Protein AF-0000000066961171 (afdb_homodimer)

Solvent-accessible surface area (backbone atoms only — not comparable to full-atom values): 32993 Å² total; per-residue (Å²): 131,82,78,70,71,75,74,67,73,72,67,74,71,68,74,51,78,75,75,54,70,67,55,52,50,21,22,50,46,14,43,50,51,51,47,51,53,48,49,53,51,48,49,50,50,48,54,67,71,40,73,59,66,69,63,60,68,30,20,52,24,29,38,33,29,33,39,70,48,47,55,26,26,31,33,50,52,45,45,35,74,70,63,29,21,37,38,42,32,29,63,50,64,70,51,51,50,50,49,46,48,52,45,35,72,76,33,73,85,38,52,72,43,79,41,68,35,54,42,58,30,33,95,39,80,82,21,46,61,39,51,49,51,47,39,59,65,47,71,82,44,53,47,10,35,38,36,42,48,46,71,48,67,55,79,43,77,42,54,69,60,71,49,60,65,68,40,45,49,36,18,46,15,24,40,43,40,26,48,52,51,54,50,34,56,49,41,50,59,23,60,71,70,60,58,11,26,34,39,38,36,59,44,29,37,48,30,70,54,38,82,44,38,32,31,32,25,70,53,29,11,37,24,20,18,44,38,33,35,20,33,4,42,23,64,55,31,43,88,54,51,30,35,27,25,16,41,25,44,64,54,47,63,30,69,66,49,51,49,50,27,61,67,23,68,51,83,65,70,94,63,49,39,50,28,59,60,33,18,54,33,43,61,44,39,52,80,51,85,62,28,70,42,45,50,52,48,68,64,38,44,48,52,48,52,50,43,71,69,46,55,61,70,57,49,43,52,54,44,42,51,50,51,42,51,38,75,80,101,133,79,78,70,70,75,72,69,74,72,68,73,71,70,74,49,77,73,77,54,68,67,54,52,52,20,22,51,46,13,43,51,51,50,48,52,52,50,49,52,49,49,50,50,50,48,54,69,70,40,73,59,64,69,61,62,67,29,19,53,25,28,38,33,29,34,40,72,47,46,54,25,26,32,34,52,51,44,44,35,72,73,63,29,21,37,38,41,31,30,64,50,66,69,49,50,49,50,49,47,49,52,46,35,72,76,34,73,87,37,52,72,42,78,40,68,36,55,41,59,30,34,94,39,81,84,22,47,62,40,50,49,51,47,38,60,63,48,71,82,43,54,47,10,35,38,36,40,46,47,70,49,68,52,80,42,78,42,54,69,60,71,50,59,63,67,41,44,50,36,18,46,16,23,40,44,40,27,47,52,50,54,50,35,56,49,40,49,60,23,59,72,71,60,60,11,27,33,39,38,35,58,44,28,38,48,31,69,54,37,81,46,39,32,31,32,25,71,53,28,11,36,23,21,19,44,38,35,37,19,33,5,44,24,64,56,32,44,88,54,51,28,34,26,26,16,39,26,45,66,53,45,61,29,70,66,49,52,50,50,26,61,68,24,67,51,84,65,70,93,62,49,39,51,29,59,62,33,19,53,34,43,61,44,38,52,81,51,84,59,29,69,42,45,51,51,49,68,64,37,45,49,51,48,52,51,44,70,68,47,56,62,69,57,50,46,53,53,43,43,50,49,52,41,52,37,76,81,101

Radius of gyration: 28.58 Å; Cα contacts (8 Å, |Δi|>4): 1225; chains: 2; bounding box: 62×85×111 Å

Structure (mmCIF, N/CA/C/O backbone):
data_AF-0000000066961171-model_v1
#
loop_
_entity.id
_entity.type
_entity.pdbx_description
1 polymer 'Os06g0299100 protein'
#
loop_
_atom_site.group_PDB
_atom_site.id
_atom_site.type_symbol
_atom_site.label_atom_id
_atom_site.label_alt_id
_atom_site.label_comp_id
_atom_site.label_asym_id
_atom_site.label_entity_id
_atom_site.label_seq_id
_atom_site.pdbx_PDB_ins_code
_atom_site.Cartn_x
_atom_site.Cartn_y
_atom_site.Cartn_z
_atom_site.occupancy
_atom_site.B_iso_or_equiv
_atom_site.auth_seq_id
_atom_site.auth_comp_id
_atom_site.auth_asym_id
_atom_site.auth_atom_id
_atom_site.pdbx_PDB_model_num
ATOM 1 N N . MET A 1 1 ? -21.953 47.094 -73.312 1 26.42 1 MET A N 1
ATOM 2 C CA . MET A 1 1 ? -21.906 45.625 -73.312 1 26.42 1 MET A CA 1
ATOM 3 C C . MET A 1 1 ? -20.781 45.125 -72.375 1 26.42 1 MET A C 1
ATOM 5 O O . MET A 1 1 ? -20.578 43.938 -72.25 1 26.42 1 MET A O 1
ATOM 9 N N . MET A 1 2 ? -19.891 46.062 -71.875 1 30.05 2 MET A N 1
ATOM 10 C CA . MET A 1 2 ? -18.672 45.625 -71.188 1 30.05 2 MET A CA 1
ATOM 11 C C . MET A 1 2 ? -18.969 45.281 -69.75 1 30.05 2 MET A C 1
ATOM 13 O O . MET A 1 2 ? -18.031 45.062 -68.938 1 30.05 2 MET A O 1
ATOM 17 N N . ALA A 1 3 ? -20.172 45.562 -69.188 1 38.12 3 ALA A N 1
ATOM 18 C CA . ALA A 1 3 ? -20.422 45.438 -67.75 1 38.12 3 ALA A CA 1
ATOM 19 C C . ALA A 1 3 ? -20.375 43.969 -67.312 1 38.12 3 ALA A C 1
ATOM 21 O O . ALA A 1 3 ? -20.359 43.688 -66.125 1 38.12 3 ALA A O 1
ATOM 22 N N . SER A 1 4 ? -20.609 43.062 -68.25 1 35.16 4 SER A N 1
ATOM 23 C CA . SER A 1 4 ? -21.062 41.75 -67.75 1 35.16 4 SER A CA 1
ATOM 24 C C . SER A 1 4 ? -19.891 40.969 -67.188 1 35.16 4 SER A C 1
ATOM 26 O O . SER A 1 4 ? -20.094 39.875 -66.625 1 35.16 4 SER A O 1
ATOM 28 N N . HIS A 1 5 ? -18.594 41.312 -67.5 1 36.22 5 HIS A N 1
ATOM 29 C CA . HIS A 1 5 ? -17.656 40.188 -67.312 1 36.22 5 HIS A CA 1
ATOM 30 C C . HIS A 1 5 ? -17.156 40.156 -65.875 1 36.22 5 HIS A C 1
ATOM 32 O O . HIS A 1 5 ? -16.281 39.344 -65.562 1 36.22 5 HIS A O 1
ATOM 38 N N . PHE A 1 6 ? -17.562 41.062 -64.938 1 38.72 6 PHE A N 1
ATOM 39 C CA . PHE A 1 6 ? -16.859 41.062 -63.688 1 38.72 6 PHE A CA 1
ATOM 40 C C . PHE A 1 6 ? -17.328 39.906 -62.812 1 38.72 6 PHE A C 1
ATOM 42 O O . PHE A 1 6 ? -16.828 39.719 -61.688 1 38.72 6 PHE A O 1
ATOM 49 N N . TYR A 1 7 ? -18.516 39.312 -63.125 1 36.91 7 TYR A N 1
ATOM 50 C CA . TYR A 1 7 ? -19.047 38.469 -62.062 1 36.91 7 TYR A CA 1
ATOM 51 C C . TYR A 1 7 ? -18.297 37.156 -62 1 36.91 7 TYR A C 1
ATOM 53 O O . TYR A 1 7 ? -18.641 36.281 -61.188 1 36.91 7 TYR A O 1
ATOM 61 N N . GLY A 1 8 ? -17.5 36.781 -63 1 34.31 8 GLY A N 1
ATOM 62 C CA . GLY A 1 8 ? -17.172 35.375 -63.094 1 34.31 8 GLY A CA 1
ATOM 63 C C . GLY A 1 8 ? -16.188 34.938 -62.031 1 34.31 8 GLY A C 1
ATOM 64 O O . GLY A 1 8 ? -16 33.75 -61.781 1 34.31 8 GLY A O 1
ATOM 65 N N . MET A 1 9 ? -15.227 35.812 -61.625 1 34.25 9 MET A N 1
ATOM 66 C CA . MET A 1 9 ? -14.023 35.156 -61.125 1 34.25 9 MET A CA 1
ATOM 67 C C . MET A 1 9 ? -14.195 34.75 -59.656 1 34.25 9 MET A C 1
ATOM 69 O O . MET A 1 9 ? -13.211 34.531 -58.938 1 34.25 9 MET A O 1
ATOM 73 N N . PHE A 1 10 ? -15.289 35.062 -59 1 33.53 10 PHE A N 1
ATOM 74 C CA . PHE A 1 10 ? -15.211 34.562 -57.625 1 33.53 10 PHE A CA 1
ATOM 75 C C . PHE A 1 10 ? -15.234 33.031 -57.594 1 33.53 10 PHE A C 1
ATOM 77 O O . PHE A 1 10 ? -16.266 32.438 -57.844 1 33.53 10 PHE A O 1
ATOM 84 N N . ARG A 1 11 ? -14.195 32.406 -58.031 1 36.25 11 ARG A N 1
ATOM 85 C CA . ARG A 1 11 ? -14.078 30.969 -57.719 1 36.25 11 ARG A CA 1
ATOM 86 C C . ARG A 1 11 ? -14.461 30.703 -56.25 1 36.25 11 ARG A C 1
ATOM 88 O O . ARG A 1 11 ? -13.891 31.297 -55.344 1 36.25 11 ARG A O 1
ATOM 95 N N . GLN A 1 12 ? -15.656 30.391 -56 1 33.69 12 GLN A N 1
ATOM 96 C CA . GLN A 1 12 ? -16.016 29.766 -54.719 1 33.69 12 GLN A CA 1
ATOM 97 C C . GLN A 1 12 ? -14.938 28.781 -54.281 1 33.69 12 GLN A C 1
ATOM 99 O O . GLN A 1 12 ? -14.688 27.781 -54.938 1 33.69 12 GLN A O 1
ATOM 104 N N . ASP A 1 13 ? -13.789 29.219 -53.781 1 39.94 13 ASP A N 1
ATOM 105 C CA . ASP A 1 13 ? -12.859 28.328 -53.094 1 39.94 13 ASP A CA 1
ATOM 106 C C . ASP A 1 13 ? -13.602 27.203 -52.406 1 39.94 13 ASP A C 1
ATOM 108 O O . ASP A 1 13 ? -14.531 27.438 -51.625 1 39.94 13 ASP A O 1
ATOM 112 N N . ASP A 1 14 ? -13.859 26.125 -53.031 1 42.12 14 ASP A N 1
ATOM 113 C CA . ASP A 1 14 ? -14.383 24.938 -52.344 1 42.12 14 ASP A CA 1
ATOM 114 C C . ASP A 1 14 ? -13.844 24.844 -50.906 1 42.12 14 ASP A C 1
ATOM 116 O O . ASP A 1 14 ? -12.664 25.094 -50.688 1 42.12 14 ASP A O 1
ATOM 120 N N . PRO A 1 15 ? -14.648 24.969 -49.906 1 47.25 15 PRO A N 1
ATOM 121 C CA . PRO A 1 15 ? -14.141 24.812 -48.531 1 47.25 15 PRO A CA 1
ATOM 122 C C . PRO A 1 15 ? -13.164 23.641 -48.406 1 47.25 15 PRO A C 1
ATOM 124 O O . PRO A 1 15 ? -13.281 22.656 -49.125 1 47.25 15 PRO A O 1
ATOM 127 N N . ALA A 1 16 ? -11.922 23.922 -48.094 1 51.59 16 ALA A N 1
ATOM 128 C CA . ALA A 1 16 ? -10.953 22.859 -47.844 1 51.59 16 ALA A CA 1
ATOM 129 C C . ALA A 1 16 ? -11.648 21.609 -47.281 1 51.59 16 ALA A C 1
ATOM 131 O O . ALA A 1 16 ? -12.57 21.719 -46.469 1 51.59 16 ALA A O 1
ATOM 132 N N . PRO A 1 17 ? -11.523 20.438 -47.75 1 53.47 17 PRO A N 1
ATOM 133 C CA . PRO A 1 17 ? -12.188 19.25 -47.188 1 53.47 17 PRO A CA 1
ATOM 134 C C . PRO A 1 17 ? -11.945 19.062 -45.719 1 53.47 17 PRO A C 1
ATOM 136 O O . PRO A 1 17 ? -10.867 19.422 -45.219 1 53.47 17 PRO A O 1
ATOM 139 N N . ALA A 1 18 ? -12.992 18.969 -44.906 1 55.16 18 ALA A N 1
ATOM 140 C CA . ALA A 1 18 ? -12.945 18.672 -43.5 1 55.16 18 ALA A CA 1
ATOM 141 C C . ALA A 1 18 ? -12.055 17.484 -43.188 1 55.16 18 ALA A C 1
ATOM 143 O O . ALA A 1 18 ? -12.078 16.484 -43.906 1 55.16 18 ALA A O 1
ATOM 144 N N . PRO A 1 19 ? -10.93 17.844 -42.406 1 63.28 19 PRO A N 1
ATOM 145 C CA . PRO A 1 19 ? -10.117 16.672 -42.062 1 63.28 19 PRO A CA 1
ATOM 146 C C . PRO A 1 19 ? -10.961 15.438 -41.75 1 63.28 19 PRO A C 1
ATOM 148 O O . PRO A 1 19 ? -12.117 15.555 -41.344 1 63.28 19 PRO A O 1
ATOM 151 N N . ALA A 1 20 ? -10.57 14.203 -42.094 1 72.06 20 ALA A N 1
ATOM 152 C CA . ALA A 1 20 ? -11.242 12.922 -41.875 1 72.06 20 ALA A CA 1
ATOM 153 C C . ALA A 1 20 ? -11.664 12.758 -40.438 1 72.06 20 ALA A C 1
ATOM 155 O O . ALA A 1 20 ? -11.016 13.273 -39.531 1 72.06 20 ALA A O 1
ATOM 156 N N . TRP A 1 21 ? -12.875 12.266 -40.25 1 73.88 21 TRP A N 1
ATOM 157 C CA . TRP A 1 21 ? -13.508 12.102 -38.938 1 73.88 21 TRP A CA 1
ATOM 158 C C . TRP A 1 21 ? -12.547 11.469 -37.938 1 73.88 21 TRP A C 1
ATOM 160 O O . TRP A 1 21 ? -12.531 11.836 -36.781 1 73.88 21 TRP A O 1
ATOM 170 N N . TRP A 1 22 ? -11.75 10.578 -38.469 1 73.88 22 TRP A N 1
ATOM 171 C CA . TRP A 1 22 ? -10.828 9.906 -37.562 1 73.88 22 TRP A CA 1
ATOM 172 C C . TRP A 1 22 ? -9.773 10.883 -37.031 1 73.88 22 TRP A C 1
ATOM 174 O O . TRP A 1 22 ? -9.375 10.82 -35.875 1 73.88 22 TRP A O 1
ATOM 184 N N . PHE A 1 23 ? -9.328 11.734 -37.812 1 72.44 23 PHE A N 1
ATOM 185 C CA . PHE A 1 23 ? -8.328 12.719 -37.406 1 72.44 23 PHE A CA 1
ATOM 186 C C . PHE A 1 23 ? -8.922 13.703 -36.406 1 72.44 23 PHE A C 1
ATOM 188 O O . PHE A 1 23 ? -8.258 14.07 -35.438 1 72.44 23 PHE A O 1
ATOM 195 N N . GLN A 1 24 ? -10.133 14.07 -36.594 1 74.38 24 GLN A N 1
ATOM 196 C CA . GLN A 1 24 ? -10.82 14.953 -35.656 1 74.38 24 GLN A CA 1
ATOM 197 C C . GLN A 1 24 ? -10.984 14.289 -34.281 1 74.38 24 GLN A C 1
ATOM 199 O O . GLN A 1 24 ? -10.812 14.938 -33.25 1 74.38 24 GLN A O 1
ATOM 204 N N . SER A 1 25 ? -11.273 13.008 -34.344 1 77.25 25 SER A N 1
ATOM 205 C CA . SER A 1 25 ? -11.438 12.281 -33.094 1 77.25 25 SER A CA 1
ATOM 206 C C . SER A 1 25 ? -10.133 12.234 -32.312 1 77.25 25 SER A C 1
ATOM 208 O O . SER A 1 25 ? -10.141 12.352 -31.078 1 77.25 25 SER A O 1
ATOM 210 N N . LEU A 1 26 ? -9.047 12.086 -32.969 1 77.5 26 LEU A N 1
ATOM 211 C CA . LEU A 1 26 ? -7.746 12.086 -32.312 1 77.5 26 LEU A CA 1
ATOM 212 C C . LEU A 1 26 ? -7.449 13.453 -31.703 1 77.5 26 LEU A C 1
ATOM 214 O O . LEU A 1 26 ? -6.902 13.539 -30.609 1 77.5 26 LEU A O 1
ATOM 218 N N . ALA A 1 27 ? -7.793 14.414 -32.438 1 76.88 27 ALA A N 1
ATOM 219 C CA . ALA A 1 27 ? -7.582 15.773 -31.938 1 76.88 27 ALA A CA 1
ATOM 220 C C . ALA A 1 27 ? -8.43 16.031 -30.688 1 76.88 27 ALA A C 1
ATOM 222 O O . ALA A 1 27 ? -7.98 16.703 -29.766 1 76.88 27 ALA A O 1
ATOM 223 N N . PHE A 1 28 ? -9.602 15.477 -30.688 1 78.25 28 PHE A N 1
ATOM 224 C CA . PHE A 1 28 ? -10.461 15.633 -29.531 1 78.25 28 PHE A CA 1
ATOM 225 C C . PHE A 1 28 ? -9.867 14.922 -28.312 1 78.25 28 PHE A C 1
ATOM 227 O 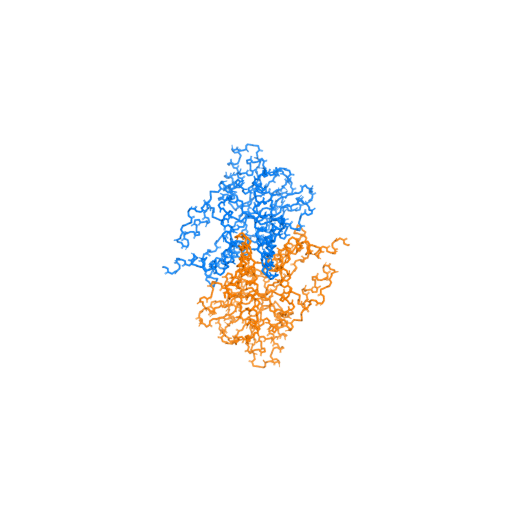O . PHE A 1 28 ? -9.922 15.438 -27.203 1 78.25 28 PHE A O 1
ATOM 234 N N . LEU A 1 29 ? -9.289 13.758 -28.547 1 77.5 29 LEU A N 1
ATOM 235 C CA . LEU A 1 29 ? -8.625 13.039 -27.469 1 77.5 29 LEU A CA 1
ATOM 236 C C . LEU A 1 29 ? -7.414 13.805 -26.969 1 77.5 29 LEU A C 1
ATOM 238 O O . LEU A 1 29 ? -7.188 13.891 -25.75 1 77.5 29 LEU A O 1
ATOM 242 N N . GLY A 1 30 ? -6.719 14.25 -27.875 1 75.31 30 GLY A N 1
ATOM 243 C CA . GLY A 1 30 ? -5.59 15.086 -27.484 1 75.31 30 GLY A CA 1
ATOM 244 C C . GLY A 1 30 ? -6 16.328 -26.734 1 75.31 30 GLY A C 1
ATOM 245 O O . GLY A 1 30 ? -5.367 16.703 -25.75 1 75.31 30 GLY A O 1
ATOM 246 N N . ALA A 1 31 ? -7.031 16.891 -27.188 1 77.56 31 ALA A N 1
ATOM 247 C CA . ALA A 1 31 ? -7.547 18.094 -26.516 1 77.56 31 ALA A CA 1
ATOM 248 C C . ALA A 1 31 ? -8.031 17.766 -25.109 1 77.56 31 ALA A C 1
ATOM 250 O O . ALA A 1 31 ? -7.824 18.547 -24.172 1 77.56 31 ALA A O 1
ATOM 251 N N . ALA A 1 32 ? -8.609 16.656 -25 1 76.38 32 ALA A N 1
ATOM 252 C CA . ALA A 1 32 ? -9.078 16.234 -23.672 1 76.38 32 ALA A CA 1
ATOM 253 C C . ALA A 1 32 ? -7.906 16.016 -22.719 1 76.38 32 ALA A C 1
ATOM 255 O O . ALA A 1 32 ? -7.98 16.375 -21.547 1 76.38 32 ALA A O 1
ATOM 256 N N . TYR A 1 33 ? -6.887 15.453 -23.203 1 73.62 33 TYR A N 1
ATOM 257 C CA . TYR A 1 33 ? -5.688 15.25 -22.406 1 73.62 33 TYR A CA 1
ATOM 258 C C . TYR A 1 33 ? -5.086 16.578 -21.969 1 73.62 33 TYR A C 1
ATOM 260 O O . TYR A 1 33 ? -4.777 16.781 -20.797 1 73.62 33 TYR A O 1
ATOM 268 N N . VAL A 1 34 ? -4.934 17.422 -22.922 1 73.88 34 VAL A N 1
ATOM 269 C CA . VAL A 1 34 ? -4.371 18.75 -22.641 1 73.88 34 VAL A CA 1
ATOM 270 C C . VAL A 1 34 ? -5.281 19.5 -21.672 1 73.88 34 VAL A C 1
ATOM 272 O O . VAL A 1 34 ? -4.801 20.188 -20.766 1 73.88 34 VAL A O 1
ATOM 275 N N . ALA A 1 35 ? -6.531 19.344 -21.891 1 76.81 35 ALA A N 1
ATOM 276 C CA . ALA A 1 35 ? -7.48 19.969 -20.984 1 76.81 35 ALA A CA 1
ATOM 277 C C . ALA A 1 35 ? -7.312 19.438 -19.562 1 76.81 35 ALA A C 1
ATOM 279 O O . ALA A 1 35 ? -7.344 20.219 -18.594 1 76.81 35 ALA A O 1
ATOM 280 N N . GLY A 1 36 ? -7.047 18.156 -19.406 1 74.5 36 GLY A N 1
ATOM 281 C CA . GLY A 1 36 ? -6.812 17.578 -18.094 1 74.5 36 GLY A CA 1
ATOM 282 C C . GLY A 1 36 ? -5.57 18.125 -17.422 1 74.5 36 GLY A C 1
ATOM 283 O O . GLY A 1 36 ? -5.602 18.484 -16.234 1 74.5 36 GLY A O 1
ATOM 284 N N . VAL A 1 37 ? -4.598 18.203 -18.156 1 72.88 37 VAL A N 1
ATOM 285 C CA . VAL A 1 37 ? -3.338 18.719 -17.625 1 72.88 37 VAL A CA 1
ATOM 286 C C . VAL A 1 37 ? -3.498 20.188 -17.266 1 72.88 37 VAL A C 1
ATOM 288 O O . VAL A 1 37 ? -3.014 20.625 -16.219 1 72.88 37 VAL A O 1
ATOM 291 N N . THR A 1 38 ? -4.117 20.859 -18.156 1 75.25 38 THR A N 1
ATOM 292 C CA . THR A 1 38 ? -4.32 22.297 -17.922 1 75.25 38 THR A CA 1
ATOM 293 C C . THR A 1 38 ? -5.191 22.516 -16.688 1 75.25 38 THR A C 1
ATOM 295 O O . THR A 1 38 ? -4.91 23.406 -15.867 1 75.25 38 THR A O 1
ATOM 298 N N . LEU A 1 39 ? -6.18 21.734 -16.531 1 77.06 39 LEU A N 1
ATOM 299 C CA . LEU A 1 39 ? -7.059 21.859 -15.367 1 77.06 39 LEU A CA 1
ATOM 300 C C . LEU A 1 39 ? -6.297 21.578 -14.078 1 77.06 39 LEU A C 1
ATOM 302 O O . LEU A 1 39 ? -6.516 22.234 -13.062 1 77.06 39 LEU A O 1
ATOM 306 N N . ARG A 1 40 ? -5.434 20.625 -14.094 1 73.5 40 ARG A N 1
ATOM 307 C CA . ARG A 1 40 ? -4.605 20.328 -12.93 1 73.5 40 ARG A CA 1
ATOM 308 C C . ARG A 1 40 ? -3.68 21.5 -12.602 1 73.5 40 ARG A C 1
ATOM 310 O O . ARG A 1 40 ? -3.479 21.844 -11.43 1 73.5 40 ARG A O 1
ATOM 317 N N . LEU A 1 41 ? -3.168 22.078 -13.625 1 76.31 41 LEU A N 1
ATOM 318 C CA . LEU A 1 41 ? -2.299 23.234 -13.43 1 76.31 41 LEU A CA 1
ATOM 319 C C . LEU A 1 41 ? -3.088 24.422 -12.898 1 76.31 41 LEU A C 1
ATOM 321 O O . LEU A 1 41 ? -2.613 25.141 -12.016 1 76.31 41 LEU A O 1
ATOM 325 N N . LEU A 1 42 ? -4.234 24.578 -13.43 1 80.31 42 LEU A N 1
ATOM 326 C CA . LEU A 1 42 ? -5.082 25.672 -12.969 1 80.31 42 LEU A CA 1
ATOM 327 C C . LEU A 1 42 ? -5.508 25.453 -11.516 1 80.31 42 LEU A C 1
ATOM 329 O O . LEU A 1 42 ? -5.555 26.391 -10.734 1 80.31 42 LEU A O 1
ATOM 333 N N . ALA A 1 43 ? -5.801 24.266 -11.203 1 77.5 43 ALA A N 1
ATOM 334 C CA . ALA A 1 43 ? -6.148 23.938 -9.82 1 77.5 43 ALA A CA 1
ATOM 335 C C . ALA A 1 43 ? -4.98 24.25 -8.883 1 77.5 43 ALA A C 1
ATOM 337 O O . ALA A 1 43 ? -5.18 24.781 -7.793 1 77.5 43 ALA A O 1
ATOM 338 N N . TYR A 1 44 ? -3.873 23.875 -9.328 1 78.38 44 TYR A N 1
ATOM 339 C CA . TYR A 1 44 ? -2.68 24.172 -8.539 1 78.38 44 TYR A CA 1
ATOM 340 C C . TYR A 1 44 ? -2.514 25.672 -8.336 1 78.38 44 TYR A C 1
ATOM 342 O O . TYR A 1 44 ? -2.242 26.125 -7.219 1 78.38 44 TYR A O 1
ATOM 350 N N . VAL A 1 45 ? -2.662 26.375 -9.422 1 82.31 45 VAL A N 1
ATOM 351 C CA . VAL A 1 45 ? -2.525 27.812 -9.352 1 82.31 45 VAL A CA 1
ATOM 352 C C . VAL A 1 45 ? -3.605 28.391 -8.438 1 82.31 45 VAL A C 1
ATOM 354 O O . VAL A 1 45 ? -3.342 29.312 -7.66 1 82.31 45 VAL A O 1
ATOM 357 N N . ALA A 1 46 ? -4.742 27.859 -8.531 1 82.69 46 ALA A N 1
ATOM 358 C CA . ALA A 1 46 ? -5.84 28.328 -7.684 1 82.69 46 ALA A CA 1
ATOM 359 C C . ALA A 1 46 ? -5.527 28.094 -6.211 1 82.69 46 ALA A C 1
ATOM 361 O O . ALA A 1 46 ? -5.805 28.953 -5.367 1 82.69 46 ALA A O 1
ATOM 362 N N . ILE A 1 47 ? -5 26.969 -5.906 1 81.25 47 ILE A N 1
ATOM 363 C CA . ILE A 1 47 ? -4.621 26.656 -4.531 1 81.25 47 ILE A CA 1
ATOM 364 C C . ILE A 1 47 ? -3.527 27.609 -4.062 1 81.25 47 ILE A C 1
ATOM 366 O O . ILE A 1 47 ? -3.576 28.125 -2.938 1 81.25 47 ILE A O 1
ATOM 370 N N . CYS A 1 48 ? -2.664 27.906 -5 1 80.75 48 CYS A N 1
ATOM 371 C CA . CYS A 1 48 ? -1.567 28.797 -4.66 1 80.75 48 CYS A CA 1
ATOM 372 C C . CYS A 1 48 ? -2.08 30.219 -4.418 1 80.75 48 CYS A C 1
ATOM 374 O O . CYS A 1 48 ? -1.564 30.922 -3.555 1 80.75 48 CYS A O 1
ATOM 376 N N . LEU A 1 49 ? -3.086 30.484 -5.152 1 84.81 49 LEU A N 1
ATOM 377 C CA . LEU A 1 49 ? -3.633 31.828 -5.035 1 84.81 49 LEU A CA 1
ATOM 378 C C . LEU A 1 49 ? -4.562 31.938 -3.832 1 84.81 49 LEU A C 1
ATOM 380 O O . LEU A 1 49 ? -4.766 33.031 -3.293 1 84.81 49 LEU A O 1
ATOM 384 N N . GLY A 1 50 ? -5.023 30.766 -3.557 1 82.44 50 GLY A N 1
ATOM 385 C CA . GLY A 1 50 ? -5.855 30.75 -2.365 1 82.44 50 GLY A CA 1
ATOM 386 C C . GLY A 1 50 ? -5.055 30.734 -1.077 1 82.44 50 GLY A C 1
ATOM 387 O O . GLY A 1 50 ? -3.943 30.203 -1.041 1 82.44 50 GLY A O 1
ATOM 388 N N . GLY A 1 51 ? -5.188 31.5 -0.124 1 86.56 51 GLY A N 1
ATOM 389 C CA . GLY A 1 51 ? -4.512 31.562 1.163 1 86.56 51 GLY A CA 1
ATOM 390 C C . GLY A 1 51 ? -4.723 30.312 1.995 1 86.56 51 GLY A C 1
ATOM 391 O O . GLY A 1 51 ? -5.633 29.516 1.727 1 86.56 51 GLY A O 1
ATOM 392 N N . PRO A 1 52 ? -3.789 30.047 2.805 1 91.19 52 PRO A N 1
ATOM 393 C CA . PRO A 1 52 ? -3.918 28.891 3.693 1 91.19 52 PRO A CA 1
ATOM 394 C C . PRO A 1 52 ? -5.176 28.938 4.559 1 91.19 52 PRO A C 1
ATOM 396 O O . PRO A 1 52 ? -5.684 30.031 4.844 1 91.19 52 PRO A O 1
ATOM 399 N N . LYS A 1 53 ? -5.707 27.812 4.836 1 93.5 53 LYS A N 1
ATOM 400 C CA . LYS A 1 53 ? -6.824 27.719 5.773 1 93.5 53 LYS A CA 1
ATOM 401 C C . LYS A 1 53 ? -6.367 28.016 7.199 1 93.5 53 LYS A C 1
ATOM 403 O O . LYS A 1 53 ? -5.223 27.734 7.555 1 93.5 53 LYS A O 1
ATOM 408 N N . ASP A 1 54 ? -7.305 28.578 7.934 1 96.88 54 ASP A N 1
ATOM 409 C CA . ASP A 1 54 ? -7.062 28.688 9.367 1 96.88 54 ASP A CA 1
ATOM 410 C C . ASP A 1 54 ? -7.309 27.344 10.062 1 96.88 54 ASP A C 1
ATOM 412 O O . ASP A 1 54 ? -8.453 27 10.375 1 96.88 54 ASP A O 1
ATOM 416 N N . LEU A 1 55 ? -6.27 26.672 10.383 1 97.88 55 LEU A N 1
ATOM 417 C CA . LEU A 1 55 ? -6.344 25.312 10.891 1 97.88 55 LEU A CA 1
ATOM 418 C C . LEU A 1 55 ? -6.965 25.281 12.281 1 97.88 55 LEU A C 1
ATOM 420 O O . LEU A 1 55 ? -7.438 24.234 12.734 1 97.88 55 LEU A O 1
ATOM 424 N N . ARG A 1 56 ? -6.965 26.422 12.969 1 97.31 56 ARG A N 1
ATOM 425 C CA . ARG A 1 56 ? -7.547 26.5 14.297 1 97.31 56 ARG A CA 1
ATOM 426 C C . ARG A 1 56 ? -9.062 26.344 14.242 1 97.31 56 ARG A C 1
ATOM 428 O O . ARG A 1 56 ? -9.703 26.078 15.266 1 97.31 56 ARG A O 1
ATOM 435 N N . ARG A 1 57 ? -9.57 26.469 13.047 1 96.81 57 ARG A N 1
ATOM 436 C CA . ARG A 1 57 ? -11 26.234 12.867 1 96.81 57 ARG A CA 1
ATOM 437 C C . ARG A 1 57 ? -11.352 24.766 13.055 1 96.81 57 ARG A C 1
ATOM 439 O O . ARG A 1 57 ? -12.469 24.438 13.438 1 96.81 57 ARG A O 1
ATOM 446 N N . TYR A 1 58 ? -10.375 23.891 12.773 1 97.81 58 TYR A N 1
ATOM 447 C CA . TYR A 1 58 ? -10.578 22.469 12.992 1 97.81 58 TYR A CA 1
ATOM 448 C C . TYR A 1 58 ? -10.484 22.125 14.477 1 97.81 58 TYR A C 1
ATOM 450 O O . TYR A 1 58 ? -11.164 21.219 14.953 1 97.81 58 TYR A O 1
ATOM 458 N N . GLY A 1 59 ? -9.633 22.812 15.203 1 98.12 59 GLY A N 1
ATOM 459 C CA . GLY A 1 59 ? -9.32 22.578 16.609 1 98.12 59 GLY A CA 1
ATOM 460 C C . GLY A 1 59 ? -8.055 23.281 17.047 1 98.12 59 GLY A C 1
ATOM 461 O O . GLY A 1 59 ? -7.211 23.641 16.234 1 98.12 59 GLY A O 1
ATOM 462 N N . ALA A 1 60 ? -7.945 23.406 18.328 1 98.44 60 ALA A N 1
ATOM 463 C CA . ALA A 1 60 ? -6.844 24.172 18.906 1 98.44 60 ALA A CA 1
ATOM 464 C C . ALA A 1 60 ? -5.562 23.344 18.969 1 98.44 60 ALA A C 1
ATOM 466 O O . ALA A 1 60 ? -4.473 23.891 19.141 1 98.44 60 ALA A O 1
ATOM 467 N N . TRP A 1 61 ? -5.727 22.031 18.797 1 98.88 61 TRP A N 1
ATOM 468 C CA . TRP A 1 61 ? -4.586 21.141 18.984 1 98.88 61 TRP A CA 1
ATOM 469 C C . TRP A 1 61 ? -4.289 20.359 17.703 1 98.88 61 TRP A C 1
ATOM 471 O O . TRP A 1 61 ? -5.195 20.047 16.938 1 98.88 61 TRP A O 1
ATOM 481 N N . ALA A 1 62 ? -3.031 20.016 17.516 1 98.94 62 ALA A N 1
ATOM 482 C CA . ALA A 1 62 ? -2.574 19.094 16.484 1 98.94 62 ALA A CA 1
ATOM 483 C C . ALA A 1 62 ? -1.722 17.969 17.094 1 98.94 62 ALA A C 1
ATOM 485 O O . ALA A 1 62 ? -0.976 18.203 18.047 1 98.94 62 ALA A O 1
ATOM 486 N N . VAL A 1 63 ? -1.853 16.812 16.562 1 98.94 63 VAL A N 1
ATOM 487 C CA . VAL A 1 63 ? -0.982 15.68 16.875 1 98.94 63 VAL A CA 1
ATOM 488 C C . VAL A 1 63 ? 0.049 15.492 15.773 1 98.94 63 VAL A C 1
ATOM 490 O O . VAL A 1 63 ? -0.288 15.555 14.586 1 98.94 63 VAL A O 1
ATOM 493 N N . ILE A 1 64 ? 1.31 15.312 16.141 1 98.94 64 ILE A N 1
ATOM 494 C CA . ILE A 1 64 ? 2.328 15.055 15.125 1 98.94 64 ILE A CA 1
ATOM 495 C C . ILE A 1 64 ? 3.266 13.945 15.609 1 98.94 64 ILE A C 1
ATOM 497 O O . ILE A 1 64 ? 3.729 13.977 16.75 1 98.94 64 ILE A O 1
ATOM 501 N N . THR A 1 65 ? 3.463 12.938 14.773 1 98.94 65 THR A N 1
ATOM 502 C CA . THR A 1 65 ? 4.402 11.867 15.078 1 98.94 65 THR A CA 1
ATOM 503 C C . THR A 1 65 ? 5.773 12.164 14.469 1 98.94 65 THR A C 1
ATOM 505 O O . THR A 1 65 ? 5.867 12.719 13.375 1 98.94 65 THR A O 1
ATOM 508 N N . GLY A 1 66 ? 6.855 11.766 15.156 1 98.31 66 GLY A N 1
ATOM 509 C CA . GLY A 1 66 ? 8.211 11.992 14.695 1 98.31 66 GLY A CA 1
ATOM 510 C C . GLY A 1 66 ? 8.57 13.461 14.578 1 98.31 66 GLY A C 1
ATOM 511 O O . GLY A 1 66 ? 9.078 13.898 13.547 1 98.31 66 GLY A O 1
ATOM 512 N N . PRO A 1 67 ? 8.328 14.195 15.633 1 98.5 67 PRO A N 1
ATOM 513 C CA . PRO A 1 67 ? 8.5 15.648 15.555 1 98.5 67 PRO A CA 1
ATOM 514 C C . PRO A 1 67 ? 9.93 16.094 15.883 1 98.5 67 PRO A C 1
ATOM 516 O O . PRO A 1 67 ? 10.195 17.297 16.016 1 98.5 67 PRO A O 1
ATOM 519 N N . THR A 1 68 ? 10.891 15.211 15.984 1 97.62 68 THR A N 1
ATOM 520 C CA . THR A 1 68 ? 12.164 15.562 16.609 1 97.62 68 THR A CA 1
ATOM 521 C C . THR A 1 68 ? 13.234 15.836 15.562 1 97.62 68 THR A C 1
ATOM 523 O O . THR A 1 68 ? 14.328 16.297 15.891 1 97.62 68 THR A O 1
ATOM 526 N N . SER A 1 69 ? 12.984 15.516 14.32 1 95.62 69 SER A N 1
ATOM 527 C CA . SER A 1 69 ? 13.961 15.789 13.273 1 95.62 69 SER A CA 1
ATOM 528 C C . SER A 1 69 ? 13.289 15.922 11.914 1 95.62 69 SER A C 1
ATOM 530 O O . SER A 1 69 ? 12.094 15.648 11.773 1 95.62 69 SER A O 1
ATOM 532 N N . GLY A 1 70 ? 14.031 16.484 11.031 1 95.94 70 GLY A N 1
ATOM 533 C CA . GLY A 1 70 ? 13.625 16.484 9.633 1 95.94 70 GLY A CA 1
ATOM 534 C C . GLY A 1 70 ? 12.344 17.266 9.383 1 95.94 70 GLY A C 1
ATOM 535 O O . GLY A 1 70 ? 12.156 18.359 9.914 1 95.94 70 GLY A O 1
ATOM 536 N N . ILE A 1 71 ? 11.539 16.688 8.5 1 96.69 71 ILE A N 1
ATOM 537 C CA . ILE A 1 71 ? 10.281 17.312 8.094 1 96.69 71 ILE A CA 1
ATOM 538 C C . ILE A 1 71 ? 9.359 17.438 9.305 1 96.69 71 ILE A C 1
ATOM 540 O O . ILE A 1 71 ? 8.688 18.469 9.477 1 96.69 71 ILE A O 1
ATOM 544 N N . GLY A 1 72 ? 9.375 16.438 10.188 1 98.12 72 GLY A N 1
ATOM 545 C CA . GLY A 1 72 ? 8.523 16.453 11.367 1 98.12 72 GLY A CA 1
ATOM 546 C C . GLY A 1 72 ? 8.797 17.609 12.297 1 98.12 72 GLY A C 1
ATOM 547 O O . GLY A 1 72 ? 7.867 18.266 12.781 1 98.12 72 GLY A O 1
ATOM 548 N N . CYS A 1 73 ? 10.031 17.828 12.492 1 98.31 73 CYS A N 1
ATOM 549 C CA . CYS A 1 73 ? 10.43 18.938 13.359 1 98.31 73 CYS A CA 1
ATOM 550 C C . CYS A 1 73 ? 10.016 20.281 12.758 1 98.31 73 CYS A C 1
ATOM 552 O O . CYS A 1 73 ? 9.414 21.109 13.438 1 98.31 73 CYS A O 1
ATOM 554 N N . ALA A 1 74 ? 10.289 20.438 11.5 1 98.19 74 ALA A N 1
ATOM 555 C CA . ALA A 1 74 ? 9.953 21.672 10.812 1 98.19 74 ALA A CA 1
ATOM 556 C C . ALA A 1 74 ? 8.445 21.891 10.773 1 98.19 74 ALA A C 1
ATOM 558 O O . ALA A 1 74 ? 7.969 23.016 10.93 1 98.19 74 ALA A O 1
ATOM 559 N N . MET A 1 75 ? 7.684 20.828 10.602 1 98.5 75 MET A N 1
ATOM 560 C CA . MET A 1 75 ? 6.227 20.938 10.555 1 98.5 75 MET A CA 1
ATOM 561 C C . MET A 1 75 ? 5.668 21.266 11.938 1 98.5 75 MET A C 1
ATOM 563 O O . MET A 1 75 ? 4.715 22.047 12.055 1 98.5 75 MET A O 1
ATOM 567 N N . ALA A 1 76 ? 6.25 20.672 12.969 1 98.81 76 ALA A N 1
ATOM 568 C CA . ALA A 1 76 ? 5.828 21 14.328 1 98.81 76 ALA A CA 1
ATOM 569 C C . ALA A 1 76 ? 6.012 22.484 14.617 1 98.81 76 ALA A C 1
ATOM 571 O O . ALA A 1 76 ? 5.102 23.141 15.141 1 98.81 76 ALA A O 1
ATOM 572 N N . LEU A 1 77 ? 7.145 22.984 14.227 1 98.69 77 LEU A N 1
ATOM 573 C CA . LEU A 1 77 ? 7.445 24.391 14.445 1 98.69 77 LEU A CA 1
ATOM 574 C C . LEU A 1 77 ? 6.508 25.281 13.633 1 98.69 77 LEU A C 1
ATOM 576 O O . LEU A 1 77 ? 6.043 26.312 14.125 1 98.69 77 LEU A O 1
ATOM 580 N N . GLU A 1 78 ? 6.219 24.859 12.422 1 98.56 78 GLU A N 1
ATOM 581 C CA . GLU A 1 78 ? 5.332 25.641 11.562 1 98.56 78 GLU A CA 1
ATOM 582 C C . GLU A 1 78 ? 3.902 25.641 12.102 1 98.56 78 GLU A C 1
ATOM 584 O O . GLU A 1 78 ? 3.217 26.672 12.062 1 98.56 78 GLU A O 1
ATOM 589 N N . LEU A 1 79 ? 3.398 24.5 12.609 1 98.75 79 LEU A N 1
ATOM 590 C CA . LEU A 1 79 ? 2.07 24.422 13.203 1 98.75 79 LEU A CA 1
ATOM 591 C C . LEU A 1 79 ? 1.964 25.312 14.438 1 98.75 79 LEU A C 1
ATOM 593 O O . LEU A 1 79 ? 0.965 26.016 14.617 1 98.75 79 LEU A O 1
ATOM 597 N N . ALA A 1 80 ? 3.014 25.297 15.234 1 98.75 80 ALA A N 1
ATOM 598 C CA . ALA A 1 80 ? 3.059 26.156 16.406 1 98.75 80 ALA A CA 1
ATOM 599 C C . ALA A 1 80 ? 3.035 27.641 16.016 1 98.75 80 ALA A C 1
ATOM 601 O O . ALA A 1 80 ? 2.332 28.438 16.625 1 98.75 80 ALA A O 1
ATOM 602 N N . ARG A 1 81 ? 3.801 27.938 14.992 1 98.19 81 ARG A N 1
ATOM 603 C CA . ARG A 1 81 ? 3.85 29.312 14.5 1 98.19 81 ARG A CA 1
ATOM 604 C C . ARG A 1 81 ? 2.463 29.797 14.094 1 98.19 81 ARG A C 1
ATOM 606 O O . ARG A 1 81 ? 2.143 30.984 14.25 1 98.19 81 ARG A O 1
ATOM 613 N N . ARG A 1 82 ? 1.667 28.875 13.68 1 97.62 82 ARG A N 1
ATOM 614 C CA . ARG A 1 82 ? 0.326 29.219 13.219 1 97.62 82 ARG A CA 1
ATOM 615 C C . ARG A 1 82 ? -0.679 29.172 14.359 1 97.62 82 ARG A C 1
ATOM 617 O O . ARG A 1 82 ? -1.883 29.328 14.148 1 97.62 82 ARG A O 1
ATOM 624 N N . GLY A 1 83 ? -0.23 28.859 15.531 1 98.06 83 GLY A N 1
ATOM 625 C CA . GLY A 1 83 ? -1.041 29.078 16.719 1 98.06 83 GLY A CA 1
ATOM 626 C C . GLY A 1 83 ? -1.663 27.797 17.25 1 98.06 83 GLY A C 1
ATOM 627 O O . GLY A 1 83 ? -2.527 27.828 18.125 1 98.06 83 GLY A O 1
ATOM 628 N N . LEU A 1 84 ? -1.258 26.641 16.766 1 98.75 84 LEU A N 1
ATOM 629 C CA . LEU A 1 84 ? -1.815 25.375 17.234 1 98.75 84 LEU A CA 1
ATOM 630 C C . LEU A 1 84 ? -1.01 24.844 18.406 1 98.75 84 LEU A C 1
ATOM 632 O O . LEU A 1 84 ? 0.223 24.891 18.406 1 98.75 84 LEU A O 1
ATOM 636 N N . ASN A 1 85 ? -1.717 24.375 19.438 1 98.88 85 ASN A N 1
ATOM 637 C CA . ASN A 1 85 ? -1.078 23.531 20.453 1 98.88 85 ASN A CA 1
ATOM 638 C C . ASN A 1 85 ? -0.704 22.172 19.891 1 98.88 85 ASN A C 1
ATOM 640 O O . ASN A 1 85 ? -1.279 21.719 18.891 1 98.88 85 ASN A O 1
ATOM 644 N N . LEU A 1 86 ? 0.289 21.531 20.562 1 98.88 86 LEU A N 1
ATOM 645 C CA . LEU A 1 86 ? 0.783 20.328 19.906 1 98.88 86 LEU A CA 1
ATOM 646 C C . LEU A 1 86 ? 0.86 19.156 20.891 1 98.88 86 LEU A C 1
ATOM 648 O O . LEU A 1 86 ? 1.292 19.328 22.031 1 98.88 86 LEU A O 1
ATOM 652 N N . VAL A 1 87 ? 0.361 18.016 20.453 1 98.88 87 VAL A N 1
ATOM 653 C CA . VAL A 1 87 ? 0.744 16.734 21.031 1 98.88 87 VAL A CA 1
ATOM 654 C C . VAL A 1 87 ? 1.9 16.125 20.234 1 98.88 87 VAL A C 1
ATOM 656 O O . VAL A 1 87 ? 1.748 15.812 19.047 1 98.88 87 VAL A O 1
ATOM 659 N N . LEU A 1 88 ? 3.051 16 20.906 1 98.88 88 LEU A N 1
ATOM 660 C CA . LEU A 1 88 ? 4.273 15.516 20.281 1 98.88 88 LEU A CA 1
ATOM 661 C C . LEU A 1 88 ? 4.5 14.039 20.594 1 98.88 88 LEU A C 1
ATOM 663 O O . LEU A 1 88 ? 4.691 13.672 21.75 1 98.88 88 LEU A O 1
ATOM 667 N N . VAL A 1 89 ? 4.484 13.188 19.531 1 98.88 89 VAL A N 1
ATOM 668 C CA . VAL A 1 89 ? 4.594 11.742 19.719 1 98.88 89 VAL A CA 1
ATOM 669 C C . VAL A 1 89 ? 5.938 11.258 19.188 1 98.88 89 VAL A C 1
ATOM 671 O O . VAL A 1 89 ? 6.234 11.406 18 1 98.88 89 VAL A O 1
ATOM 674 N N . GLY A 1 90 ? 6.75 10.664 20.031 1 98.5 90 GLY A N 1
ATOM 675 C CA . GLY A 1 90 ? 8.047 10.148 19.625 1 98.5 90 GLY A CA 1
ATOM 676 C C . GLY A 1 90 ? 8.633 9.164 20.625 1 98.5 90 GLY A C 1
ATOM 677 O O . GLY A 1 90 ? 8.078 8.961 21.703 1 98.5 90 GLY A O 1
ATOM 678 N N . ARG A 1 91 ? 9.727 8.609 20.281 1 97.88 91 ARG A N 1
ATOM 679 C CA . ARG A 1 91 ? 10.25 7.504 21.078 1 97.88 91 ARG A CA 1
ATOM 680 C C . ARG A 1 91 ? 11.266 7.996 22.109 1 97.88 91 ARG A C 1
ATOM 682 O O . ARG A 1 91 ? 11.508 7.328 23.109 1 97.88 91 ARG A O 1
ATOM 689 N N . ASP A 1 92 ? 11.867 9.203 21.922 1 97.94 92 ASP A N 1
ATOM 690 C CA . ASP A 1 92 ? 12.938 9.703 22.766 1 97.94 92 ASP A CA 1
ATOM 691 C C . ASP A 1 92 ? 12.438 10.844 23.656 1 97.94 92 ASP A C 1
ATOM 693 O O . ASP A 1 92 ? 12.234 11.961 23.188 1 97.94 92 ASP A O 1
ATOM 697 N N . PRO A 1 93 ? 12.352 10.586 24.938 1 98.06 93 PRO A N 1
ATOM 698 C CA . PRO A 1 93 ? 11.805 11.625 25.812 1 98.06 93 PRO A CA 1
ATOM 699 C C . PRO A 1 93 ? 12.68 12.875 25.875 1 98.06 93 PRO A C 1
ATOM 701 O O . PRO A 1 93 ? 12.164 13.984 25.984 1 98.06 93 PRO A O 1
ATOM 704 N N . ALA A 1 94 ? 13.969 12.695 25.812 1 98.5 94 ALA A N 1
ATOM 705 C CA . ALA A 1 94 ? 14.875 13.844 25.859 1 98.5 94 ALA A CA 1
ATOM 706 C C . ALA A 1 94 ? 14.695 14.734 24.641 1 98.5 94 ALA A C 1
ATOM 708 O O . ALA A 1 94 ? 14.648 15.961 24.766 1 98.5 94 ALA A O 1
ATOM 709 N N . ARG A 1 95 ? 14.547 14.148 23.484 1 98.38 95 ARG A N 1
ATOM 710 C CA . ARG A 1 95 ? 14.367 14.906 22.25 1 98.38 95 ARG A CA 1
ATOM 711 C C . ARG A 1 95 ? 12.992 15.562 22.219 1 98.38 95 ARG A C 1
ATOM 713 O O . ARG A 1 95 ? 12.844 16.656 21.672 1 98.38 95 ARG A O 1
ATOM 720 N N . LEU A 1 96 ? 11.984 14.898 22.797 1 98.69 96 LEU A N 1
ATOM 721 C CA . LEU A 1 96 ? 10.648 15.484 22.875 1 98.69 96 LEU A CA 1
ATOM 722 C C . LEU A 1 96 ? 10.656 16.719 23.781 1 98.69 96 LEU A C 1
ATOM 724 O O . LEU A 1 96 ? 10 17.719 23.469 1 98.69 96 LEU A O 1
ATOM 728 N N . ARG A 1 97 ? 11.398 16.656 24.844 1 98.31 97 ARG A N 1
ATOM 729 C CA . ARG A 1 97 ? 11.523 17.812 25.719 1 98.31 97 ARG A CA 1
ATOM 730 C C . ARG A 1 97 ? 12.227 18.969 25.031 1 98.31 97 ARG A C 1
ATOM 732 O O . ARG A 1 97 ? 11.836 20.125 25.188 1 98.31 97 ARG A O 1
ATOM 739 N N . GLU A 1 98 ? 13.203 18.594 24.266 1 98.44 98 GLU A N 1
ATOM 740 C CA . GLU A 1 98 ? 13.961 19.609 23.547 1 98.44 98 GLU A CA 1
ATOM 741 C C . GLU A 1 98 ? 13.078 20.375 22.562 1 98.44 98 GLU A C 1
ATOM 743 O O . GLU A 1 98 ? 13.07 21.609 22.547 1 98.44 98 GLU A O 1
ATOM 748 N N . ILE A 1 99 ? 12.312 19.641 21.766 1 98.38 99 ILE A N 1
ATOM 749 C CA . ILE A 1 99 ? 11.477 20.312 20.781 1 98.38 99 ILE A CA 1
ATOM 750 C C . ILE A 1 99 ? 10.344 21.062 21.484 1 98.38 99 ILE A C 1
ATOM 752 O O . ILE A 1 99 ? 9.914 22.125 21.047 1 98.38 99 ILE A O 1
ATOM 756 N N . SER A 1 100 ? 9.812 20.531 22.547 1 98.38 100 SER A N 1
ATOM 757 C CA . SER A 1 100 ? 8.812 21.219 23.344 1 98.38 100 SER A CA 1
ATOM 758 C C . SER A 1 100 ? 9.336 22.547 23.859 1 98.38 100 SER A C 1
ATOM 760 O O . SER A 1 100 ? 8.633 23.562 23.828 1 98.38 100 SER A O 1
ATOM 762 N N . GLY A 1 101 ? 10.562 22.516 24.359 1 98.12 101 GLY A N 1
ATOM 763 C CA . GLY A 1 101 ? 11.195 23.734 24.828 1 98.12 101 GLY A CA 1
ATOM 764 C C . GLY A 1 101 ? 11.391 24.766 23.734 1 98.12 101 GLY A C 1
ATOM 765 O O . GLY A 1 101 ? 11.156 25.953 23.953 1 98.12 101 GLY A O 1
ATOM 766 N N . THR A 1 102 ? 11.797 24.281 22.609 1 98.19 102 THR A N 1
ATOM 767 C CA . THR A 1 102 ? 12 25.156 21.469 1 98.19 102 THR A CA 1
ATOM 768 C C . THR A 1 102 ? 10.695 25.844 21.078 1 98.19 102 THR A C 1
ATOM 770 O O . THR A 1 102 ? 10.664 27.047 20.828 1 98.19 102 THR A O 1
ATOM 773 N N . ILE A 1 103 ? 9.594 25.109 21.062 1 98.38 103 ILE A N 1
ATOM 774 C CA . ILE A 1 103 ? 8.273 25.625 20.703 1 98.38 103 ILE A CA 1
ATOM 775 C C . ILE A 1 103 ? 7.82 26.672 21.719 1 98.38 103 ILE A C 1
ATOM 777 O O . ILE A 1 103 ? 7.352 27.75 21.359 1 98.38 103 ILE A O 1
ATOM 781 N N . ARG A 1 104 ? 8.039 26.391 22.953 1 96.69 104 ARG A N 1
ATOM 782 C CA . ARG A 1 104 ? 7.637 27.297 24.016 1 96.69 104 ARG A CA 1
ATOM 783 C C . ARG A 1 104 ? 8.438 28.594 23.969 1 96.69 104 ARG A C 1
ATOM 785 O O . ARG A 1 104 ? 7.895 29.672 24.203 1 96.69 104 ARG A O 1
ATOM 792 N N . SER A 1 105 ? 9.68 28.469 23.688 1 97.5 105 SER A N 1
ATOM 793 C CA . SER A 1 105 ? 10.555 29.641 23.641 1 97.5 105 SER A CA 1
ATOM 794 C C . SER A 1 105 ? 10.195 30.547 22.469 1 97.5 105 SER A C 1
ATOM 796 O O . SER A 1 105 ? 10.242 31.766 22.594 1 97.5 105 SER A O 1
ATOM 798 N N . ARG A 1 106 ? 9.797 29.984 21.406 1 96.94 106 ARG A N 1
ATOM 799 C CA . ARG A 1 106 ? 9.531 30.75 20.188 1 96.94 106 ARG A CA 1
ATOM 800 C C . ARG A 1 106 ? 8.086 31.234 20.141 1 96.94 106 ARG A C 1
ATOM 802 O O . ARG A 1 106 ? 7.801 32.281 19.578 1 96.94 106 ARG A O 1
ATOM 809 N N . HIS A 1 107 ? 7.27 30.359 20.703 1 96.06 107 HIS A N 1
ATOM 810 C CA . HIS A 1 107 ? 5.836 30.641 20.672 1 96.06 107 HIS A CA 1
ATOM 811 C C . HIS A 1 107 ? 5.219 30.453 22.062 1 96.06 107 HIS A C 1
ATOM 813 O O . HIS A 1 107 ? 4.562 29.453 22.312 1 96.06 107 HIS A O 1
ATOM 819 N N . GLY A 1 108 ? 5.293 31.438 22.891 1 93 108 GLY A N 1
ATOM 820 C CA . GLY A 1 108 ? 4.996 31.391 24.312 1 93 108 GLY A CA 1
ATOM 821 C C . GLY A 1 108 ? 3.555 31.016 24.609 1 93 108 GLY A C 1
ATOM 822 O O . GLY A 1 108 ? 3.252 30.484 25.688 1 93 108 GLY A O 1
ATOM 823 N N . ARG A 1 109 ? 2.682 31.172 23.75 1 96 109 ARG A N 1
ATOM 824 C CA . ARG A 1 109 ? 1.268 30.938 24.016 1 96 109 ARG A CA 1
ATOM 825 C C . ARG A 1 109 ? 0.868 29.516 23.625 1 96 109 ARG A C 1
ATOM 827 O O . ARG A 1 109 ? -0.217 29.047 23.969 1 96 109 ARG A O 1
ATOM 834 N N . VAL A 1 110 ? 1.756 28.844 22.922 1 98 110 VAL A N 1
ATOM 835 C CA . VAL A 1 110 ? 1.456 27.516 22.406 1 98 110 VAL A CA 1
ATOM 836 C C . VAL A 1 110 ? 1.782 26.469 23.469 1 98 110 VAL A C 1
ATOM 838 O O . VAL A 1 110 ? 2.863 26.484 24.062 1 98 110 VAL A O 1
ATOM 841 N N . GLN A 1 111 ? 0.855 25.578 23.781 1 98.25 111 GLN A N 1
ATOM 842 C CA . GLN A 1 111 ? 1.048 24.469 24.703 1 98.25 111 GLN A CA 1
ATOM 843 C C . GLN A 1 111 ? 1.511 23.219 23.969 1 98.25 111 GLN A C 1
ATOM 845 O O . GLN A 1 111 ? 1.171 23.016 22.797 1 98.25 111 GLN A O 1
ATOM 850 N N . THR A 1 112 ? 2.311 22.438 24.688 1 98.5 112 THR A N 1
ATOM 851 C CA . THR A 1 112 ? 2.734 21.156 24.125 1 98.5 112 THR A CA 1
ATOM 852 C C . THR A 1 112 ? 2.482 20.031 25.125 1 98.5 112 THR A C 1
ATOM 854 O O . THR A 1 112 ? 2.518 20.25 26.344 1 98.5 112 THR A O 1
ATOM 857 N N . LYS A 1 113 ? 2.135 18.922 24.656 1 98.25 113 LYS A N 1
ATOM 858 C CA . LYS A 1 113 ? 2.049 17.672 25.391 1 98.25 113 LYS A CA 1
ATOM 859 C C . LYS A 1 113 ? 2.867 16.578 24.703 1 98.25 113 LYS A C 1
ATOM 861 O O . LYS A 1 113 ? 2.742 16.359 23.5 1 98.25 113 LYS A O 1
ATOM 866 N N . ALA A 1 114 ? 3.729 15.93 25.484 1 98.31 114 ALA A N 1
ATOM 867 C CA . ALA A 1 114 ? 4.57 14.875 24.922 1 98.31 114 ALA A CA 1
ATOM 868 C C . ALA A 1 114 ? 3.998 13.492 25.25 1 98.31 114 ALA A C 1
ATOM 870 O O . ALA A 1 114 ? 3.574 13.234 26.375 1 98.31 114 ALA A O 1
ATOM 871 N N . VAL A 1 115 ? 3.932 12.648 24.266 1 98.44 115 VAL A N 1
ATOM 872 C CA . VAL A 1 115 ? 3.58 11.242 24.422 1 98.44 115 VAL A CA 1
ATOM 873 C C . VAL A 1 115 ? 4.73 10.359 23.953 1 98.44 115 VAL A C 1
ATOM 875 O O . VAL A 1 115 ? 5.035 10.32 22.75 1 98.44 115 VAL A O 1
ATOM 878 N N . VAL A 1 116 ? 5.355 9.672 24.891 1 98.56 116 VAL A N 1
ATOM 879 C CA . VAL A 1 116 ? 6.441 8.758 24.547 1 98.56 116 VAL A CA 1
ATOM 880 C C . VAL A 1 116 ? 5.871 7.465 23.969 1 98.56 116 VAL A C 1
ATOM 882 O O . VAL A 1 116 ? 5.199 6.711 24.688 1 98.56 116 VAL A O 1
ATOM 885 N N . PHE A 1 117 ? 6.133 7.219 22.688 1 98.62 117 PHE A N 1
ATOM 886 C CA . PHE A 1 117 ? 5.621 6.059 21.969 1 98.62 117 PHE A CA 1
ATOM 887 C C . PHE A 1 117 ? 6.586 5.629 20.875 1 98.62 117 PHE A C 1
ATOM 889 O O . PHE A 1 117 ? 6.738 6.324 19.859 1 98.62 117 PHE A O 1
ATOM 896 N N . ASP A 1 118 ? 7.27 4.559 21.172 1 98.5 118 ASP A N 1
ATOM 897 C CA . ASP A 1 118 ? 8.008 3.928 20.094 1 98.5 118 ASP A CA 1
ATOM 898 C C . ASP A 1 118 ? 7.062 3.301 19.062 1 98.5 118 ASP A C 1
ATOM 900 O O . ASP A 1 118 ? 6.547 2.203 19.281 1 98.5 118 ASP A O 1
ATOM 904 N N . LEU A 1 119 ? 6.926 3.949 17.984 1 98.31 119 LEU A N 1
ATOM 905 C CA . LEU A 1 119 ? 5.914 3.576 17 1 98.31 119 LEU A CA 1
ATOM 906 C C . LEU A 1 119 ? 6.27 2.256 16.328 1 98.31 119 LEU A C 1
ATOM 908 O O . LEU A 1 119 ? 5.43 1.647 15.656 1 98.31 119 LEU A O 1
ATOM 912 N N . SER A 1 120 ? 7.516 1.792 16.5 1 97.62 120 SER A N 1
ATOM 913 C CA . SER A 1 120 ? 7.887 0.475 15.992 1 97.62 120 SER A CA 1
ATOM 914 C C . SER A 1 120 ? 7.23 -0.635 16.812 1 97.62 120 SER A C 1
ATOM 916 O O . SER A 1 120 ? 7.297 -1.808 16.438 1 97.62 120 SER A O 1
ATOM 918 N N . LEU A 1 121 ? 6.559 -0.25 17.859 1 96.94 121 LEU A N 1
ATOM 919 C CA . LEU A 1 121 ? 5.867 -1.222 18.703 1 96.94 121 LEU A CA 1
ATOM 920 C C . LEU A 1 121 ? 4.375 -1.238 18.391 1 96.94 121 LEU A C 1
ATOM 922 O O . LEU A 1 121 ? 3.613 -1.969 19.031 1 96.94 121 LEU A O 1
ATOM 926 N N . ALA A 1 122 ? 3.93 -0.471 17.422 1 96.12 122 ALA A N 1
ATOM 927 C CA . ALA A 1 122 ? 2.525 -0.479 17.031 1 96.12 122 ALA A CA 1
ATOM 928 C C . ALA A 1 122 ? 2.076 -1.882 16.625 1 96.12 122 ALA A C 1
ATOM 930 O O . ALA A 1 122 ? 2.836 -2.631 16 1 96.12 122 ALA A O 1
ATOM 931 N N . SER A 1 123 ? 0.836 -2.271 16.984 1 93.75 123 SER A N 1
ATOM 932 C CA . SER A 1 123 ? 0.184 -3.537 16.656 1 93.75 123 SER A CA 1
ATOM 933 C C . SER A 1 123 ? 0.843 -4.703 17.391 1 93.75 123 SER A C 1
ATOM 935 O O . SER A 1 123 ? 0.784 -5.844 16.922 1 93.75 123 SER A O 1
ATOM 937 N N . THR A 1 124 ? 1.654 -4.418 18.453 1 94.38 124 THR A N 1
ATOM 938 C CA . THR A 1 124 ? 2.201 -5.422 19.359 1 94.38 124 THR A CA 1
ATOM 939 C C . THR A 1 124 ? 1.688 -5.203 20.781 1 94.38 124 THR A C 1
ATOM 941 O O . THR A 1 124 ? 1.186 -4.125 21.109 1 94.38 124 THR A O 1
ATOM 944 N N . PRO A 1 125 ? 1.788 -6.215 21.562 1 93.12 125 PRO A N 1
ATOM 945 C CA . PRO A 1 125 ? 1.378 -6.035 22.953 1 93.12 125 PRO A CA 1
ATOM 946 C C . PRO A 1 125 ? 2.137 -4.906 23.641 1 93.12 125 PRO A C 1
ATOM 948 O O . PRO A 1 125 ? 1.558 -4.176 24.453 1 93.12 125 PRO A O 1
ATOM 951 N N . ASP A 1 126 ? 3.361 -4.641 23.328 1 95 126 ASP A N 1
ATOM 952 C CA . ASP A 1 126 ? 4.184 -3.609 23.953 1 95 126 ASP A CA 1
ATOM 953 C C . ASP A 1 126 ? 3.752 -2.217 23.5 1 95 126 ASP A C 1
ATOM 955 O O . ASP A 1 126 ? 4.121 -1.214 24.109 1 95 126 ASP A O 1
ATOM 959 N N . GLY A 1 127 ? 3.016 -2.137 22.406 1 96.25 127 GLY A N 1
ATOM 960 C CA . GLY A 1 127 ? 2.529 -0.862 21.906 1 96.25 127 GLY A CA 1
ATOM 961 C C . GLY A 1 127 ? 1.179 -0.472 22.484 1 96.25 127 GLY A C 1
ATOM 962 O O . GLY A 1 127 ? 0.72 0.656 22.281 1 96.25 127 GLY A O 1
ATOM 963 N N . ASP A 1 128 ? 0.589 -1.342 23.266 1 95 128 ASP A N 1
ATOM 964 C CA . ASP A 1 128 ? -0.767 -1.117 23.766 1 95 128 ASP A CA 1
ATOM 965 C C . ASP A 1 128 ? -0.805 0.032 24.766 1 95 128 ASP A C 1
ATOM 967 O O . ASP A 1 128 ? -1.651 0.922 24.672 1 95 128 ASP A O 1
ATOM 971 N N . GLN A 1 129 ? 0.1 -0.052 25.672 1 95.81 129 GLN A N 1
ATOM 972 C CA . GLN A 1 129 ? 0.102 0.952 26.734 1 95.81 129 GLN A CA 1
ATOM 973 C C . GLN A 1 129 ? 0.404 2.34 26.172 1 95.81 129 GLN A C 1
ATOM 975 O O . GLN A 1 129 ? -0.318 3.299 26.453 1 95.81 129 GLN A O 1
ATOM 980 N N . PRO A 1 130 ? 1.414 2.467 25.344 1 96.69 130 PRO A N 1
ATOM 981 C CA . PRO A 1 130 ? 1.651 3.787 24.75 1 96.69 130 PRO A CA 1
ATOM 982 C C . PRO A 1 130 ? 0.479 4.277 23.906 1 96.69 130 PRO A C 1
ATOM 984 O O . PRO A 1 130 ? 0.181 5.473 23.891 1 96.69 130 PRO A O 1
ATOM 987 N N . LEU A 1 131 ? -0.14 3.441 23.203 1 96.94 131 LEU A N 1
ATOM 988 C CA . LEU A 1 131 ? -1.305 3.826 22.422 1 96.94 131 LEU A CA 1
ATOM 989 C C . LEU A 1 131 ? -2.439 4.305 23.312 1 96.94 131 LEU A C 1
ATOM 991 O O . LEU A 1 131 ? -3.133 5.27 23 1 96.94 131 LEU A O 1
ATOM 995 N N . ARG A 1 132 ? -2.635 3.629 24.406 1 96.81 132 ARG A N 1
ATOM 996 C CA . ARG A 1 132 ? -3.621 4.07 25.391 1 96.81 132 ARG A CA 1
ATOM 997 C C . ARG A 1 132 ? -3.285 5.461 25.922 1 96.81 132 ARG A C 1
ATOM 999 O O . ARG A 1 132 ? -4.172 6.301 26.062 1 96.81 132 ARG A O 1
ATOM 1006 N N . ARG A 1 133 ? -2.078 5.699 26.188 1 96.94 133 ARG A N 1
ATOM 1007 C CA . ARG A 1 133 ? -1.643 7.012 26.641 1 96.94 133 ARG A CA 1
ATOM 1008 C C . ARG A 1 133 ? -1.937 8.086 25.609 1 96.94 133 ARG A C 1
ATOM 1010 O O . ARG A 1 133 ? -2.316 9.203 25.953 1 96.94 133 ARG A O 1
ATOM 1017 N N . LEU A 1 134 ? -1.713 7.738 24.344 1 98 134 LEU A N 1
ATOM 1018 C CA . LEU A 1 134 ? -2.035 8.68 23.281 1 98 134 LEU A CA 1
ATOM 1019 C C . LEU A 1 134 ? -3.527 8.992 23.266 1 98 134 LEU A C 1
ATOM 1021 O O . LEU A 1 134 ? -3.924 10.148 23.172 1 98 134 LEU A O 1
ATOM 1025 N N . ARG A 1 135 ? -4.348 7.973 23.391 1 97.38 135 ARG A N 1
ATOM 1026 C CA . ARG A 1 135 ? -5.793 8.156 23.406 1 97.38 135 ARG A CA 1
ATOM 1027 C C . ARG A 1 135 ? -6.227 9.031 24.578 1 97.38 135 ARG A C 1
ATOM 1029 O O . ARG A 1 135 ? -7.074 9.914 24.406 1 97.38 135 ARG A O 1
ATOM 1036 N N . GLU A 1 136 ? -5.633 8.773 25.672 1 97 136 GLU A N 1
ATOM 1037 C CA . GLU A 1 136 ? -5.941 9.57 26.859 1 97 136 GLU A CA 1
ATOM 1038 C C . GLU A 1 136 ? -5.512 11.023 26.672 1 97 136 GLU A C 1
ATOM 1040 O O . GLU A 1 136 ? -6.234 11.945 27.078 1 97 136 GLU A O 1
ATOM 1045 N N . ALA A 1 137 ? -4.387 11.211 26.094 1 96.75 137 ALA A N 1
ATOM 1046 C CA . ALA A 1 137 ? -3.861 12.555 25.859 1 96.75 137 ALA A CA 1
ATOM 1047 C C . ALA A 1 137 ? -4.777 13.352 24.938 1 96.75 137 ALA A C 1
ATOM 1049 O O . ALA A 1 137 ? -4.992 14.547 25.156 1 96.75 137 ALA A O 1
ATOM 1050 N N . VAL A 1 138 ? -5.371 12.664 23.922 1 97.19 138 VAL A N 1
ATOM 1051 C CA . VAL A 1 138 ? -6.137 13.398 22.906 1 97.19 138 VAL A CA 1
ATOM 1052 C C . VAL A 1 138 ? -7.594 13.508 23.359 1 97.19 138 VAL A C 1
ATOM 1054 O O . VAL A 1 138 ? -8.328 14.375 22.875 1 97.19 138 VAL A O 1
ATOM 1057 N N . ALA A 1 139 ? -8.211 12.648 24.172 1 93.88 139 ALA A N 1
ATOM 1058 C CA . ALA A 1 139 ? -9.609 12.625 24.594 1 93.88 139 ALA A CA 1
ATOM 1059 C C . ALA A 1 139 ? -10.016 13.969 25.203 1 93.88 139 ALA A C 1
ATOM 1061 O O . ALA A 1 139 ? -11.133 14.438 25 1 93.88 139 ALA A O 1
ATOM 1062 N N . GLY A 1 140 ? -9.188 14.641 25.828 1 88.69 140 GLY A N 1
ATOM 1063 C CA . GLY A 1 140 ? -9.555 15.891 26.469 1 88.69 140 GLY A CA 1
ATOM 1064 C C . GLY A 1 140 ? -9.117 17.109 25.688 1 88.69 140 GLY A C 1
ATOM 1065 O O . GLY A 1 140 ? -9.398 18.25 26.078 1 88.69 140 GLY A O 1
ATOM 1066 N N . LEU A 1 141 ? -8.695 16.812 24.516 1 97.38 141 LEU A N 1
ATOM 1067 C CA . LEU A 1 141 ? -8.148 17.922 23.75 1 97.38 141 LEU A CA 1
ATOM 1068 C C . LEU A 1 141 ? -8.969 18.172 22.484 1 97.38 141 LEU A C 1
ATOM 1070 O O . LEU A 1 141 ? -9.57 17.234 21.938 1 97.38 141 LEU A O 1
ATOM 1074 N N . ASP A 1 142 ? -9.016 19.375 22.094 1 97.75 142 ASP A N 1
ATOM 1075 C CA . ASP A 1 142 ? -9.648 19.781 20.844 1 97.75 142 ASP A CA 1
ATOM 1076 C C . ASP A 1 142 ? -8.719 19.594 19.656 1 97.75 142 ASP A C 1
ATOM 1078 O O . ASP A 1 142 ? -8.266 20.562 19.047 1 97.75 142 ASP A O 1
ATOM 1082 N N . VAL A 1 143 ? -8.539 18.359 19.281 1 98.69 143 VAL A N 1
ATOM 1083 C CA . VAL A 1 143 ? -7.59 18.031 18.219 1 98.69 143 VAL A CA 1
ATOM 1084 C C . VAL A 1 143 ? -8.266 18.156 16.859 1 98.69 143 VAL A C 1
ATOM 1086 O O . VAL A 1 143 ? -9.219 17.422 16.562 1 98.69 143 VAL A O 1
ATOM 1089 N N . GLY A 1 144 ? -7.734 19.031 16.047 1 98.56 144 GLY A N 1
ATOM 1090 C CA . GLY A 1 144 ? -8.312 19.25 14.734 1 98.56 144 GLY A CA 1
ATOM 1091 C C . GLY A 1 144 ? -7.422 18.75 13.609 1 98.56 144 GLY A C 1
ATOM 1092 O O . GLY A 1 144 ? -7.883 18.594 12.477 1 98.56 144 GLY A O 1
ATOM 1093 N N . VAL A 1 145 ? -6.117 18.531 13.93 1 98.81 145 VAL A N 1
ATOM 1094 C CA . VAL A 1 145 ? -5.16 18.125 12.906 1 98.81 145 VAL A CA 1
ATOM 1095 C C . VAL A 1 145 ? -4.301 16.969 13.422 1 98.81 145 VAL A C 1
ATOM 1097 O O . VAL A 1 145 ? -3.875 16.984 14.586 1 98.81 145 VAL A O 1
ATOM 1100 N N . VAL A 1 146 ? -4.125 15.969 12.633 1 98.88 146 VAL A N 1
ATOM 1101 C CA . VAL A 1 146 ? -3.133 14.938 12.93 1 98.88 146 VAL A CA 1
ATOM 1102 C C . VAL A 1 146 ? -2.176 14.789 11.75 1 98.88 146 VAL A C 1
ATOM 1104 O O . VAL A 1 146 ? -2.605 14.734 10.594 1 98.88 146 VAL A O 1
ATOM 1107 N N . VAL A 1 147 ? -0.872 14.844 12.039 1 98.88 147 VAL A N 1
ATOM 1108 C CA . VAL A 1 147 ? 0.187 14.672 11.047 1 98.88 147 VAL A CA 1
ATOM 1109 C C . VAL A 1 147 ? 0.978 13.398 11.344 1 98.88 147 VAL A C 1
ATOM 1111 O O . VAL A 1 147 ? 1.783 13.367 12.281 1 98.88 147 VAL A O 1
ATOM 1114 N N . ASN A 1 148 ? 0.742 12.414 10.562 1 98.88 148 ASN A N 1
ATOM 1115 C CA . ASN A 1 148 ? 1.562 11.211 10.602 1 98.88 148 ASN A CA 1
ATOM 1116 C C . ASN A 1 148 ? 2.834 11.367 9.773 1 98.88 148 ASN A C 1
ATOM 1118 O O . ASN A 1 148 ? 2.832 11.109 8.57 1 98.88 148 ASN A O 1
ATOM 1122 N N . ASN A 1 149 ? 3.926 11.688 10.477 1 98.44 149 ASN A N 1
ATOM 1123 C CA . ASN A 1 149 ? 5.184 12 9.805 1 98.44 149 ASN A CA 1
ATOM 1124 C C . ASN A 1 149 ? 6.23 10.914 10.047 1 98.44 149 ASN A C 1
ATOM 1126 O O . ASN A 1 149 ? 7.102 10.695 9.211 1 98.44 149 ASN A O 1
ATOM 1130 N N . ALA A 1 150 ? 6.176 10.258 11.195 1 97.88 150 ALA A N 1
ATOM 1131 C CA . ALA A 1 150 ? 7.176 9.242 11.523 1 97.88 150 ALA A CA 1
ATOM 1132 C C . ALA A 1 150 ? 7.277 8.195 10.422 1 97.88 150 ALA A C 1
ATOM 1134 O O . ALA A 1 150 ? 6.262 7.758 9.875 1 97.88 150 ALA A O 1
ATOM 1135 N N . SER A 1 151 ? 8.461 7.859 10.055 1 96.25 151 SER A N 1
ATOM 1136 C CA . SER A 1 151 ? 8.703 6.871 9.008 1 96.25 151 SER A CA 1
ATOM 1137 C C . SER A 1 151 ? 10.039 6.164 9.219 1 96.25 151 SER A C 1
ATOM 1139 O O . SER A 1 151 ? 10.945 6.715 9.852 1 96.25 151 SER A O 1
ATOM 1141 N N . GLU A 1 152 ? 10.117 4.98 8.797 1 95.44 152 GLU A N 1
ATOM 1142 C CA . GLU A 1 152 ? 11.328 4.172 8.82 1 95.44 152 GLU A CA 1
ATOM 1143 C C . GLU A 1 152 ? 11.75 3.771 7.406 1 95.44 152 GLU A C 1
ATOM 1145 O O . GLU A 1 152 ? 10.922 3.305 6.617 1 95.44 152 GLU A O 1
ATOM 1150 N N . GLY A 1 153 ? 13.062 4.043 7.07 1 93 153 GLY A N 1
ATOM 1151 C CA . GLY A 1 153 ? 13.555 3.744 5.738 1 93 153 GLY A CA 1
ATOM 1152 C C . GLY A 1 153 ? 14.445 2.514 5.691 1 93 153 GLY A C 1
ATOM 1153 O O . GLY A 1 153 ? 14.758 2.012 4.609 1 93 153 GLY A O 1
ATOM 1154 N N . ARG A 1 154 ? 14.992 2.096 6.883 1 91 154 ARG A N 1
ATOM 1155 C CA . ARG A 1 154 ? 15.797 0.876 6.926 1 91 154 ARG A CA 1
ATOM 1156 C C . ARG A 1 154 ? 14.945 -0.347 6.602 1 91 154 ARG A C 1
ATOM 1158 O O . ARG A 1 154 ? 13.773 -0.418 6.984 1 91 154 ARG A O 1
ATOM 1165 N N . PRO A 1 155 ? 15.477 -1.297 5.871 1 91 155 PRO A N 1
ATOM 1166 C CA . PRO A 1 155 ? 16.891 -1.661 5.711 1 91 155 PRO A CA 1
ATOM 1167 C C . PRO A 1 155 ? 17.547 -0.978 4.516 1 91 155 PRO A C 1
ATOM 1169 O O . PRO A 1 155 ? 18.703 -1.244 4.207 1 91 155 PRO A O 1
ATOM 1172 N N . GLY A 1 156 ? 16.859 -0.167 3.816 1 89.56 156 GLY A N 1
ATOM 1173 C CA . GLY A 1 156 ? 17.453 0.556 2.703 1 89.56 156 GLY A CA 1
ATOM 1174 C C . GLY A 1 156 ? 17.469 -0.246 1.417 1 89.56 156 GLY A C 1
ATOM 1175 O O . GLY A 1 156 ? 16.531 -0.977 1.115 1 89.56 156 GLY A O 1
ATOM 1176 N N . ALA A 1 157 ? 18.531 -0.028 0.619 1 91.88 157 ALA A N 1
ATOM 1177 C CA . ALA A 1 157 ? 18.656 -0.679 -0.683 1 91.88 157 ALA A CA 1
ATOM 1178 C C . ALA A 1 157 ? 19.188 -2.102 -0.537 1 91.88 157 ALA A C 1
ATOM 1180 O O . ALA A 1 157 ? 20.391 -2.307 -0.388 1 91.88 157 ALA A O 1
ATOM 1181 N N . VAL A 1 158 ? 18.297 -3.076 -0.648 1 94.94 158 VAL A N 1
ATOM 1182 C CA . VAL A 1 158 ? 18.672 -4.477 -0.476 1 94.94 158 VAL A CA 1
ATOM 1183 C C . VAL A 1 158 ? 17.656 -5.371 -1.19 1 94.94 158 VAL A C 1
ATOM 1185 O O . VAL A 1 158 ? 16.453 -5.074 -1.21 1 94.94 158 VAL A O 1
ATOM 1188 N N . TYR A 1 159 ? 18.156 -6.477 -1.844 1 96.12 159 TYR A N 1
ATOM 1189 C CA . TYR A 1 159 ? 17.234 -7.477 -2.369 1 96.12 159 TYR A CA 1
ATOM 1190 C C . TYR A 1 159 ? 16.359 -8.047 -1.261 1 96.12 159 TYR A C 1
ATOM 1192 O O . TYR A 1 159 ? 16.812 -8.227 -0.129 1 96.12 159 TYR A O 1
ATOM 1200 N N . LEU A 1 160 ? 15.141 -8.414 -1.573 1 97.25 160 LEU A N 1
ATOM 1201 C CA . LEU A 1 160 ? 14.219 -8.906 -0.563 1 97.25 160 LEU A CA 1
ATOM 1202 C C . LEU A 1 160 ? 14.781 -10.141 0.135 1 97.25 160 LEU A C 1
ATOM 1204 O O . LEU A 1 160 ? 14.68 -10.266 1.357 1 97.25 160 LEU A O 1
ATOM 1208 N N . HIS A 1 161 ? 15.422 -11.023 -0.639 1 96.25 161 HIS A N 1
ATOM 1209 C CA . HIS A 1 161 ? 15.875 -12.289 -0.073 1 96.25 161 HIS A CA 1
ATOM 1210 C C . HIS A 1 161 ? 17.094 -12.086 0.822 1 96.25 161 HIS A C 1
ATOM 1212 O O . HIS A 1 161 ? 17.5 -13 1.551 1 96.25 161 HIS A O 1
ATOM 1218 N N . GLU A 1 162 ? 17.672 -10.867 0.823 1 95.88 162 GLU A N 1
ATOM 1219 C CA . GLU A 1 162 ? 18.844 -10.539 1.637 1 95.88 162 GLU A CA 1
ATOM 1220 C C . GLU A 1 162 ? 18.453 -9.641 2.812 1 95.88 162 GLU A C 1
ATOM 1222 O O . GLU A 1 162 ? 19.297 -9.367 3.682 1 95.88 162 GLU A O 1
ATOM 1227 N N . ALA A 1 163 ? 17.266 -9.25 2.852 1 94.62 163 ALA A N 1
ATOM 1228 C CA . ALA A 1 163 ? 16.844 -8.219 3.799 1 94.62 163 ALA A CA 1
ATOM 1229 C C . ALA A 1 163 ? 16.75 -8.789 5.215 1 94.62 163 ALA A C 1
ATOM 1231 O O . ALA A 1 163 ? 16.312 -9.922 5.406 1 94.62 163 ALA A O 1
ATOM 1232 N N . ASP A 1 164 ? 17.172 -7.969 6.188 1 93.69 164 ASP A N 1
ATOM 1233 C CA . ASP A 1 164 ? 16.953 -8.281 7.598 1 93.69 164 ASP A CA 1
ATOM 1234 C C . ASP A 1 164 ? 15.469 -8.234 7.957 1 93.69 164 ASP A C 1
ATOM 1236 O O . ASP A 1 164 ? 14.836 -7.18 7.844 1 93.69 164 ASP A O 1
ATOM 1240 N N . VAL A 1 165 ? 14.938 -9.289 8.445 1 90.88 165 VAL A N 1
ATOM 1241 C CA . VAL A 1 165 ? 13.508 -9.43 8.688 1 90.88 165 VAL A CA 1
ATOM 1242 C C . VAL A 1 165 ? 13.078 -8.469 9.789 1 90.88 165 VAL A C 1
ATOM 1244 O O . VAL A 1 165 ? 12.016 -7.852 9.703 1 90.88 165 VAL A O 1
ATOM 1247 N N . GLU A 1 166 ? 13.867 -8.352 10.75 1 92.81 166 GLU A N 1
ATOM 1248 C CA . GLU A 1 166 ? 13.516 -7.477 11.867 1 92.81 166 GLU A CA 1
ATOM 1249 C C . GLU A 1 166 ? 13.422 -6.023 11.422 1 92.81 166 GLU A C 1
ATOM 1251 O O . GLU A 1 166 ? 12.539 -5.285 11.867 1 92.81 166 GLU A O 1
ATOM 1256 N N . GLU A 1 167 ? 14.297 -5.645 10.547 1 94.88 167 GLU A N 1
ATOM 1257 C CA . GLU A 1 167 ? 14.297 -4.266 10.062 1 94.88 167 GLU A CA 1
ATOM 1258 C C . GLU A 1 167 ? 13.055 -3.977 9.227 1 94.88 167 GLU A C 1
ATOM 1260 O O . GLU A 1 167 ? 12.438 -2.918 9.359 1 94.88 167 GLU A O 1
ATOM 1265 N N . TRP A 1 168 ? 12.727 -4.871 8.383 1 94.31 168 TRP A N 1
ATOM 1266 C CA . TRP A 1 168 ? 11.562 -4.586 7.547 1 94.31 168 TRP A CA 1
ATOM 1267 C C . TRP A 1 168 ? 10.281 -4.648 8.359 1 94.31 168 TRP A C 1
ATOM 1269 O O . TRP A 1 168 ? 9.336 -3.893 8.109 1 94.31 168 TRP A O 1
ATOM 1279 N N . VAL A 1 169 ? 10.227 -5.551 9.352 1 95.25 169 VAL A N 1
ATOM 1280 C CA . VAL A 1 169 ? 9.055 -5.605 10.227 1 95.25 169 VAL A CA 1
ATOM 1281 C C . VAL A 1 169 ? 8.914 -4.285 10.977 1 95.25 169 VAL A C 1
ATOM 1283 O O . VAL A 1 169 ? 7.805 -3.756 11.109 1 95.25 169 VAL A O 1
ATOM 1286 N N . ARG A 1 170 ? 10.008 -3.807 11.453 1 96.31 170 ARG A N 1
ATOM 1287 C CA . ARG A 1 170 ? 10.008 -2.502 12.109 1 96.31 170 ARG A CA 1
ATOM 1288 C C . ARG A 1 170 ? 9.477 -1.419 11.172 1 96.31 170 ARG A C 1
ATOM 1290 O O . ARG A 1 170 ? 8.68 -0.572 11.586 1 96.31 170 ARG A O 1
ATOM 1297 N N . MET A 1 171 ? 9.93 -1.416 9.961 1 97.25 171 MET A N 1
ATOM 1298 C CA . MET A 1 171 ? 9.461 -0.462 8.961 1 97.25 171 MET A CA 1
ATOM 1299 C C . MET A 1 171 ? 7.953 -0.562 8.773 1 97.25 171 MET A C 1
ATOM 1301 O O . MET A 1 171 ? 7.254 0.455 8.758 1 97.25 171 MET A O 1
ATOM 1305 N N . ALA A 1 172 ? 7.457 -1.789 8.625 1 97.25 172 ALA A N 1
ATOM 1306 C CA . ALA A 1 172 ? 6.027 -2.002 8.414 1 97.25 172 ALA A CA 1
ATOM 1307 C C . ALA A 1 172 ? 5.215 -1.479 9.594 1 97.25 172 ALA A C 1
ATOM 1309 O O . ALA A 1 172 ? 4.145 -0.895 9.414 1 97.25 172 ALA A O 1
ATOM 1310 N N . ARG A 1 173 ? 5.727 -1.637 10.742 1 97.62 173 ARG A N 1
ATOM 1311 C CA . ARG A 1 173 ? 5.016 -1.188 11.93 1 97.62 173 ARG A CA 1
ATOM 1312 C C . ARG A 1 173 ? 4.961 0.336 11.992 1 97.62 173 ARG A C 1
ATOM 1314 O O . ARG A 1 173 ? 3.908 0.914 12.273 1 97.62 173 ARG A O 1
ATOM 1321 N N . VAL A 1 174 ? 6.023 0.952 11.672 1 98.31 174 VAL A N 1
ATOM 1322 C CA . VAL A 1 174 ? 6.074 2.408 11.742 1 98.31 174 VAL A CA 1
ATOM 1323 C C . VAL A 1 174 ? 5.281 3.01 10.586 1 98.31 174 VAL A C 1
ATOM 1325 O O . VAL A 1 174 ? 4.469 3.916 10.781 1 98.31 174 VAL A O 1
ATOM 1328 N N . ASN A 1 175 ? 5.488 2.457 9.391 1 98.25 175 ASN A N 1
ATOM 1329 C CA . ASN A 1 175 ? 4.977 3.094 8.18 1 98.25 175 ASN A CA 1
ATOM 1330 C C . ASN A 1 175 ? 3.521 2.715 7.926 1 98.25 175 ASN A C 1
ATOM 1332 O O . ASN A 1 175 ? 2.809 3.424 7.211 1 98.25 175 ASN A O 1
ATOM 1336 N N . VAL A 1 176 ? 3.086 1.568 8.461 1 97.94 176 VAL A N 1
ATOM 1337 C CA . VAL A 1 176 ? 1.747 1.084 8.141 1 97.94 176 VAL A CA 1
ATOM 1338 C C . VAL A 1 176 ? 0.897 1.051 9.414 1 97.94 176 VAL A C 1
ATOM 1340 O O . VAL A 1 176 ? -0.083 1.791 9.531 1 97.94 176 VAL A O 1
ATOM 1343 N N . SER A 1 177 ? 1.378 0.316 10.391 1 97.75 177 SER A N 1
ATOM 1344 C CA . SER A 1 177 ? 0.571 0.102 11.586 1 97.75 177 SER A CA 1
ATOM 1345 C C . SER A 1 177 ? 0.386 1.398 12.367 1 97.75 177 SER A C 1
ATOM 1347 O O . SER A 1 177 ? -0.731 1.738 12.766 1 97.75 177 SER A O 1
ATOM 1349 N N . ALA A 1 178 ? 1.437 2.088 12.562 1 98.38 178 ALA A N 1
ATOM 1350 C CA . ALA A 1 178 ? 1.384 3.293 13.391 1 98.38 178 ALA A CA 1
ATOM 1351 C C . ALA A 1 178 ? 0.509 4.363 12.742 1 98.38 178 ALA A C 1
ATOM 1353 O O . ALA A 1 178 ? -0.301 5.004 13.414 1 98.38 178 ALA A O 1
ATOM 1354 N N . VAL A 1 179 ? 0.631 4.555 11.43 1 98.56 179 VAL A N 1
ATOM 1355 C CA . VAL A 1 179 ? -0.161 5.547 10.711 1 98.56 179 VAL A CA 1
ATOM 1356 C C . VAL A 1 179 ? -1.647 5.242 10.875 1 98.56 179 VAL A C 1
ATOM 1358 O O . VAL A 1 179 ? -2.449 6.145 11.125 1 98.56 179 VAL A O 1
ATOM 1361 N N . THR A 1 180 ? -1.999 3.992 10.797 1 98.31 180 THR A N 1
ATOM 1362 C CA . THR A 1 180 ? -3.387 3.557 10.891 1 98.31 180 THR A CA 1
ATOM 1363 C C . THR A 1 180 ? -3.912 3.725 12.312 1 98.31 180 THR A C 1
ATOM 1365 O O . THR A 1 180 ? -4.988 4.293 12.523 1 98.31 180 THR A O 1
ATOM 1368 N N . GLU A 1 181 ? -3.139 3.34 13.297 1 97.38 181 GLU A N 1
ATOM 1369 C CA . GLU A 1 181 ? -3.582 3.344 14.688 1 97.38 181 GLU A CA 1
ATOM 1370 C C . GLU A 1 181 ? -3.66 4.766 15.242 1 97.38 181 GLU A C 1
ATOM 1372 O O . GLU A 1 181 ? -4.586 5.102 15.977 1 97.38 181 GLU A O 1
ATOM 1377 N N . VAL A 1 182 ? -2.688 5.582 14.898 1 98.38 182 VAL A N 1
ATOM 1378 C CA . VAL A 1 182 ? -2.697 6.965 15.375 1 98.38 182 VAL A CA 1
ATOM 1379 C C . VAL A 1 182 ? -3.893 7.707 14.781 1 98.38 182 VAL A C 1
ATOM 1381 O O . VAL A 1 182 ? -4.598 8.43 15.484 1 98.38 182 VAL A O 1
ATOM 1384 N N . THR A 1 183 ? -4.109 7.508 13.5 1 98.69 183 THR A N 1
ATOM 1385 C CA . THR A 1 183 ? -5.258 8.125 12.844 1 98.69 183 THR A CA 1
ATOM 1386 C C . THR A 1 183 ? -6.562 7.676 13.5 1 98.69 183 THR A C 1
ATOM 1388 O O . THR A 1 183 ? -7.422 8.5 13.82 1 98.69 183 THR A O 1
ATOM 1391 N N . ALA A 1 184 ? -6.668 6.379 13.766 1 97.69 184 ALA A N 1
ATOM 1392 C CA . ALA A 1 184 ? -7.867 5.812 14.375 1 97.69 184 ALA A CA 1
ATOM 1393 C C . ALA A 1 184 ? -8.086 6.383 15.773 1 97.69 184 ALA A C 1
ATOM 1395 O O . ALA A 1 184 ? -9.234 6.551 16.219 1 97.69 184 ALA A O 1
ATOM 1396 N N . ALA A 1 185 ? -7.035 6.668 16.453 1 97.06 185 ALA A N 1
ATOM 1397 C CA . ALA A 1 185 ? -7.113 7.164 17.828 1 97.06 185 ALA A CA 1
ATOM 1398 C C . ALA A 1 185 ? -7.625 8.602 17.859 1 97.06 185 ALA A C 1
ATOM 1400 O O . ALA A 1 185 ? -8.289 9.008 18.812 1 97.06 185 ALA A O 1
ATOM 1401 N N . VAL A 1 186 ? -7.402 9.359 16.812 1 98.19 186 VAL A N 1
ATOM 1402 C CA . VAL A 1 186 ? -7.688 10.797 16.812 1 98.19 186 VAL A CA 1
ATOM 1403 C C . VAL A 1 186 ? -9.062 11.047 16.203 1 98.19 186 VAL A C 1
ATOM 1405 O O . VAL A 1 186 ? -9.773 11.969 16.625 1 98.19 186 VAL A O 1
ATOM 1408 N N . LEU A 1 187 ? -9.492 10.227 15.289 1 98.19 187 LEU A N 1
ATOM 1409 C CA . LEU A 1 187 ? -10.672 10.445 14.453 1 98.19 187 LEU A CA 1
ATOM 1410 C C . LEU A 1 187 ? -11.938 10.516 15.305 1 98.19 187 LEU A C 1
ATOM 1412 O O . LEU A 1 187 ? -12.812 11.352 15.055 1 98.19 187 LEU A O 1
ATOM 1416 N N . PRO A 1 188 ? -12.062 9.672 16.375 1 97.38 188 PRO A N 1
ATOM 1417 C CA . PRO A 1 188 ? -13.305 9.719 17.141 1 97.38 188 PRO A CA 1
ATOM 1418 C C . PRO A 1 188 ? -13.602 11.109 17.703 1 97.38 188 PRO A C 1
ATOM 1420 O O . PRO A 1 188 ? -14.734 11.586 17.625 1 97.38 188 PRO A O 1
ATOM 1423 N N . GLY A 1 189 ? -12.609 11.727 18.203 1 97.44 189 GLY A N 1
ATOM 1424 C CA . GLY A 1 189 ? -12.789 13.078 18.703 1 97.44 189 GLY A CA 1
ATOM 1425 C C . GLY A 1 189 ? -13.18 14.078 17.625 1 97.44 189 GLY A C 1
ATOM 1426 O O . GLY A 1 189 ? -14.023 14.945 17.859 1 97.44 189 GLY A O 1
ATOM 1427 N N . MET A 1 190 ? -12.562 13.977 16.484 1 97.81 190 MET A N 1
ATOM 1428 C CA . MET A 1 190 ? -12.875 14.867 15.367 1 97.81 190 MET A CA 1
ATOM 1429 C C . MET A 1 190 ? -14.328 14.695 14.938 1 97.81 190 MET A C 1
ATOM 1431 O O . MET A 1 190 ? -15.039 15.68 14.719 1 97.81 190 MET A O 1
ATOM 1435 N N . VAL A 1 191 ? -14.695 13.422 14.828 1 97.62 191 VAL A N 1
ATOM 1436 C CA . VAL A 1 191 ? -16.047 13.102 14.375 1 97.62 191 VAL A CA 1
ATOM 1437 C C . VAL A 1 191 ? -17.062 13.609 15.391 1 97.62 191 VAL A C 1
ATOM 1439 O O . VAL A 1 191 ? -18.078 14.219 15.016 1 97.62 191 VAL A O 1
ATOM 1442 N N . GLU A 1 192 ? -16.828 13.406 16.625 1 97 192 GLU A N 1
ATOM 1443 C CA . GLU A 1 192 ? -17.75 13.781 17.688 1 97 192 GLU A CA 1
ATOM 1444 C C . GLU A 1 192 ? -17.969 15.289 17.734 1 97 192 GLU A C 1
ATOM 1446 O O . GLU A 1 192 ? -19.094 15.758 17.891 1 97 192 GLU A O 1
ATOM 1451 N N . ARG A 1 193 ? -16.969 16.047 17.547 1 96.31 193 ARG A N 1
ATOM 1452 C CA . ARG A 1 193 ? -17.047 17.5 17.625 1 96.31 193 ARG A CA 1
ATOM 1453 C C . ARG A 1 193 ? -17.766 18.078 16.406 1 96.31 193 ARG A C 1
ATOM 1455 O O . ARG A 1 193 ? -18.391 19.141 16.5 1 96.31 193 ARG A O 1
ATOM 1462 N N . GLY A 1 194 ? -17.594 17.5 15.219 1 95.62 194 GLY A N 1
ATOM 1463 C CA . GLY A 1 194 ? -18.406 17.828 14.055 1 95.62 194 GLY A CA 1
ATOM 1464 C C . GLY A 1 194 ? -17.969 19.109 13.367 1 95.62 194 GLY A C 1
ATOM 1465 O O . GLY A 1 194 ? -18.734 19.734 12.641 1 95.62 194 GLY A O 1
ATOM 1466 N N . ARG A 1 195 ? -16.781 19.562 13.625 1 95.31 195 ARG A N 1
ATOM 1467 C CA . ARG A 1 195 ? -16.297 20.781 13.008 1 95.31 195 ARG A CA 1
ATOM 1468 C C . ARG A 1 195 ? -15.344 20.484 11.852 1 95.31 195 ARG A C 1
ATOM 1470 O O . ARG A 1 195 ? -14.711 21.375 11.305 1 95.31 195 ARG A O 1
ATOM 1477 N N . GLY A 1 196 ? -15.227 19.219 11.602 1 96.81 196 GLY A N 1
ATOM 1478 C CA . GLY A 1 196 ? -14.242 18.812 10.609 1 96.81 196 GLY A CA 1
ATOM 1479 C C . GLY A 1 196 ? -12.867 18.578 11.188 1 96.81 196 GLY A C 1
ATOM 1480 O O . GLY A 1 196 ? -12.719 18.406 12.398 1 96.81 196 GLY A O 1
ATOM 1481 N N . GLY A 1 197 ? -11.898 18.469 10.273 1 98.44 197 GLY A N 1
ATOM 1482 C CA . GLY A 1 197 ? -10.523 18.188 10.664 1 98.44 197 GLY A CA 1
ATOM 1483 C C . GLY A 1 197 ? -9.633 17.844 9.484 1 98.44 197 GLY A C 1
ATOM 1484 O O . GLY A 1 197 ? -10.078 17.859 8.336 1 98.44 197 GLY A O 1
ATOM 1485 N N . ALA A 1 198 ? -8.383 17.641 9.805 1 98.75 198 ALA A N 1
ATOM 1486 C CA . ALA A 1 198 ? -7.418 17.297 8.766 1 98.75 198 ALA A CA 1
ATOM 1487 C C . ALA A 1 198 ? -6.496 16.172 9.219 1 98.75 198 ALA A C 1
ATOM 1489 O O . ALA A 1 198 ? -6.023 16.172 10.359 1 98.75 198 ALA A O 1
ATOM 1490 N N . VAL A 1 199 ? -6.344 15.211 8.383 1 98.88 199 VAL A N 1
ATOM 1491 C CA . VAL A 1 199 ? -5.359 14.148 8.539 1 98.88 199 VAL A CA 1
ATOM 1492 C C . VAL A 1 199 ? -4.301 14.258 7.445 1 98.88 199 VAL A C 1
ATOM 1494 O O . VAL A 1 199 ? -4.625 14.266 6.254 1 98.88 199 VAL A O 1
ATOM 1497 N N . VAL A 1 200 ? -3.084 14.406 7.859 1 98.75 200 VAL A N 1
ATOM 1498 C CA . VAL A 1 200 ? -1.968 14.469 6.922 1 98.75 200 VAL A CA 1
ATOM 1499 C C . VAL A 1 200 ? -1.06 13.258 7.113 1 98.75 200 VAL A C 1
ATOM 1501 O O . VAL A 1 200 ? -0.521 13.047 8.203 1 98.75 200 VAL A O 1
ATOM 1504 N N . ASN A 1 201 ? -0.964 12.461 6.121 1 98.69 201 ASN A N 1
ATOM 1505 C CA . ASN A 1 201 ? -0.006 11.359 6.078 1 98.69 201 ASN A CA 1
ATOM 1506 C C . ASN A 1 201 ? 1.168 11.68 5.156 1 98.69 201 ASN A C 1
ATOM 1508 O O . ASN A 1 201 ? 0.974 11.969 3.975 1 98.69 201 ASN A O 1
ATOM 1512 N N . LEU A 1 202 ? 2.348 11.656 5.691 1 97.56 202 LEU A N 1
ATOM 1513 C CA . LEU A 1 202 ? 3.516 11.93 4.859 1 97.56 202 LEU A CA 1
ATOM 1514 C C . LEU A 1 202 ? 3.879 10.711 4.016 1 97.56 202 LEU A C 1
ATOM 1516 O O . LEU A 1 202 ? 4.148 9.633 4.551 1 97.56 202 LEU A O 1
ATOM 1520 N N . GLY A 1 203 ? 3.775 10.914 2.77 1 95.69 203 GLY A N 1
ATOM 1521 C CA . GLY A 1 203 ? 4.199 9.906 1.812 1 95.69 203 GLY A CA 1
ATOM 1522 C C . GLY A 1 203 ? 5.598 10.141 1.278 1 95.69 203 GLY A C 1
ATOM 1523 O O . GLY A 1 203 ? 6.496 10.539 2.023 1 95.69 203 GLY A O 1
ATOM 1524 N N . SER A 1 204 ? 5.875 9.773 0.108 1 90.94 204 SER A N 1
ATOM 1525 C CA . SER A 1 204 ? 7.109 9.938 -0.655 1 90.94 204 SER A CA 1
ATOM 1526 C C . SER A 1 204 ? 6.836 9.93 -2.156 1 90.94 204 SER A C 1
ATOM 1528 O O . SER A 1 204 ? 5.719 9.633 -2.586 1 90.94 204 SER A O 1
ATOM 1530 N N . ALA A 1 205 ? 7.852 10.398 -2.893 1 83.44 205 ALA A N 1
ATOM 1531 C CA . ALA A 1 205 ? 7.742 10.227 -4.34 1 83.44 205 ALA A CA 1
ATOM 1532 C C . ALA A 1 205 ? 7.438 8.773 -4.695 1 83.44 205 ALA A C 1
ATOM 1534 O O . ALA A 1 205 ? 6.777 8.5 -5.699 1 83.44 205 ALA A O 1
ATOM 1535 N N . ALA A 1 206 ? 7.855 7.887 -3.904 1 81.69 206 ALA A N 1
ATOM 1536 C CA . ALA A 1 206 ? 7.621 6.461 -4.129 1 81.69 206 ALA A CA 1
ATOM 1537 C C . ALA A 1 206 ? 6.152 6.109 -3.939 1 81.69 206 ALA A C 1
ATOM 1539 O O . ALA A 1 206 ? 5.711 5.023 -4.332 1 81.69 206 ALA A O 1
ATOM 1540 N N . SER A 1 207 ? 5.406 6.934 -3.361 1 81.44 207 SER A N 1
ATOM 1541 C CA . SER A 1 207 ? 3.982 6.688 -3.148 1 81.44 207 SER A CA 1
ATOM 1542 C C . SER A 1 207 ? 3.219 6.684 -4.469 1 81.44 207 SER A C 1
ATOM 1544 O O . SER A 1 207 ? 2.344 5.844 -4.684 1 81.44 207 SER A O 1
ATOM 1546 N N . GLU A 1 208 ? 3.572 7.645 -5.277 1 82 208 GLU A N 1
ATOM 1547 C CA . GLU A 1 208 ? 2.715 7.73 -6.457 1 82 208 GLU A CA 1
ATOM 1548 C C . GLU A 1 208 ? 3.502 8.195 -7.68 1 82 208 GLU A C 1
ATOM 1550 O O . GLU A 1 208 ? 3.092 7.957 -8.82 1 82 208 GLU A O 1
ATOM 1555 N N . ALA A 1 209 ? 4.633 8.82 -7.449 1 86.25 209 ALA A N 1
ATOM 1556 C CA . ALA A 1 209 ? 5.297 9.484 -8.562 1 86.25 209 ALA A CA 1
ATOM 1557 C C . ALA A 1 209 ? 6.117 8.484 -9.383 1 86.25 209 ALA A C 1
ATOM 1559 O O . ALA A 1 209 ? 6.32 8.68 -10.586 1 86.25 209 ALA A O 1
ATOM 1560 N N . ILE A 1 210 ? 6.578 7.48 -8.719 1 90.19 210 ILE A N 1
ATOM 1561 C CA . ILE A 1 210 ? 7.348 6.469 -9.438 1 90.19 210 ILE A CA 1
ATOM 1562 C C . ILE A 1 210 ? 6.613 5.133 -9.391 1 90.19 210 ILE A C 1
ATOM 1564 O O . ILE A 1 210 ? 6.043 4.77 -8.359 1 90.19 210 ILE A O 1
ATOM 1568 N N . PRO A 1 211 ? 6.688 4.43 -10.492 1 92.25 211 PRO A N 1
ATOM 1569 C CA . PRO A 1 211 ? 5.902 3.191 -10.562 1 92.25 211 PRO A CA 1
ATOM 1570 C C . PRO A 1 211 ? 6.508 2.061 -9.734 1 92.25 211 PRO A C 1
ATOM 1572 O O . PRO A 1 211 ? 5.797 1.136 -9.336 1 92.25 211 PRO A O 1
ATOM 1575 N N . SER A 1 212 ? 7.766 2.078 -9.57 1 95.69 212 SER A N 1
ATOM 1576 C CA . SER A 1 212 ? 8.484 1.085 -8.781 1 95.69 212 SER A CA 1
ATOM 1577 C C . SER A 1 212 ? 9.719 1.69 -8.117 1 95.69 212 SER A C 1
ATOM 1579 O O . SER A 1 212 ? 10.164 2.773 -8.508 1 95.69 212 SER A O 1
ATOM 1581 N N . PHE A 1 213 ? 10.156 1.071 -7.082 1 95.94 213 PHE A N 1
ATOM 1582 C CA . PHE A 1 213 ? 11.383 1.447 -6.391 1 95.94 213 PHE A CA 1
ATOM 1583 C C . PHE A 1 213 ? 12.203 0.213 -6.027 1 95.94 213 PHE A C 1
ATOM 1585 O O . PHE A 1 213 ? 12.328 -0.13 -4.852 1 95.94 213 PHE A O 1
ATOM 1592 N N . PRO A 1 214 ? 12.836 -0.415 -7.07 1 96.38 214 PRO A N 1
ATOM 1593 C CA . PRO A 1 214 ? 13.602 -1.646 -6.844 1 96.38 214 PRO A CA 1
ATOM 1594 C C . PRO A 1 214 ? 14.695 -1.477 -5.797 1 96.38 214 PRO A C 1
ATOM 1596 O O . PRO A 1 214 ? 15.32 -0.414 -5.715 1 96.38 214 PRO A O 1
ATOM 1599 N N . LEU A 1 215 ? 14.945 -2.512 -4.93 1 95.69 215 LEU A N 1
ATOM 1600 C CA . LEU A 1 215 ? 15.883 -2.578 -3.816 1 95.69 215 LEU A CA 1
ATOM 1601 C C . LEU A 1 215 ? 15.375 -1.763 -2.631 1 95.69 215 LEU A C 1
ATOM 1603 O O . LEU A 1 215 ? 15.883 -1.906 -1.515 1 95.69 215 LEU A O 1
ATOM 1607 N N . TYR A 1 216 ? 14.422 -0.933 -2.834 1 96 216 TYR A N 1
ATOM 1608 C CA . TYR A 1 216 ? 13.656 -0.251 -1.796 1 96 216 TYR A CA 1
ATOM 1609 C C . TYR A 1 216 ? 12.203 -0.701 -1.807 1 96 216 TYR A C 1
ATOM 1611 O O . TYR A 1 216 ? 11.305 0.081 -1.491 1 96 216 TYR A O 1
ATOM 1619 N N . THR A 1 217 ? 11.984 -1.898 -2.217 1 97.12 217 THR A N 1
ATOM 1620 C CA . THR A 1 217 ? 10.672 -2.463 -2.5 1 97.12 217 THR A CA 1
ATOM 1621 C C . THR A 1 217 ? 9.766 -2.363 -1.276 1 97.12 217 THR A C 1
ATOM 1623 O O . THR A 1 217 ? 8.617 -1.923 -1.381 1 97.12 217 THR A O 1
ATOM 1626 N N . MET A 1 218 ? 10.258 -2.762 -0.107 1 96.06 218 MET A N 1
ATOM 1627 C CA . MET A 1 218 ? 9.438 -2.756 1.099 1 96.06 218 MET A CA 1
ATOM 1628 C C . MET A 1 218 ? 9.023 -1.335 1.467 1 96.06 218 MET A C 1
ATOM 1630 O O . MET A 1 218 ? 7.863 -1.087 1.796 1 96.06 218 MET A O 1
ATOM 1634 N N . TYR A 1 219 ? 9.938 -0.4 1.374 1 96.62 219 TYR A N 1
ATOM 1635 C CA . TYR A 1 219 ? 9.648 0.998 1.674 1 96.62 219 TYR A CA 1
ATOM 1636 C C . TYR A 1 219 ? 8.578 1.544 0.738 1 96.62 219 TYR A C 1
ATOM 1638 O O . TYR A 1 219 ? 7.582 2.113 1.189 1 96.62 219 TYR A O 1
ATOM 1646 N N . ALA A 1 220 ? 8.82 1.344 -0.566 1 97 220 ALA A N 1
ATOM 1647 C CA . ALA A 1 220 ? 7.879 1.839 -1.565 1 97 220 ALA A CA 1
ATOM 1648 C C . ALA A 1 220 ? 6.492 1.239 -1.357 1 97 220 ALA A C 1
ATOM 1650 O O . ALA A 1 220 ? 5.48 1.919 -1.546 1 97 220 ALA A O 1
ATOM 1651 N N . SER A 1 221 ? 6.434 -0.024 -1.021 1 97.88 221 SER A N 1
ATOM 1652 C CA . SER A 1 221 ? 5.156 -0.692 -0.787 1 97.88 221 SER A CA 1
ATOM 1653 C C . SER A 1 221 ? 4.41 -0.061 0.382 1 97.88 221 SER A C 1
ATOM 1655 O O . SER A 1 221 ? 3.197 0.152 0.309 1 97.88 221 SER A O 1
ATOM 1657 N N . THR A 1 222 ? 5.109 0.276 1.472 1 98.12 222 THR A N 1
ATOM 1658 C CA . THR A 1 222 ? 4.469 0.918 2.613 1 98.12 222 THR A CA 1
ATOM 1659 C C . THR A 1 222 ? 3.93 2.293 2.23 1 98.12 222 THR A C 1
ATOM 1661 O O . THR A 1 222 ? 2.867 2.703 2.699 1 98.12 222 THR A O 1
ATOM 1664 N N . LYS A 1 223 ? 4.668 2.988 1.418 1 97.69 223 LYS A N 1
ATOM 1665 C CA . LYS A 1 223 ? 4.238 4.328 1.035 1 97.69 223 LYS A CA 1
ATOM 1666 C C . LYS A 1 223 ? 3.041 4.277 0.09 1 97.69 223 LYS A C 1
ATOM 1668 O O . LYS A 1 223 ? 2.18 5.156 0.121 1 97.69 223 LYS A O 1
ATOM 1673 N N . ARG A 1 224 ? 2.979 3.238 -0.677 1 97.12 224 ARG A N 1
ATOM 1674 C CA . ARG A 1 224 ? 1.779 3.049 -1.488 1 97.12 224 ARG A CA 1
ATOM 1675 C C . ARG A 1 224 ? 0.578 2.699 -0.616 1 97.12 224 ARG A C 1
ATOM 1677 O O . ARG A 1 224 ? -0.55 3.096 -0.917 1 97.12 224 ARG A O 1
ATOM 1684 N N . TYR A 1 225 ? 0.778 1.94 0.428 1 98.06 225 TYR A N 1
ATOM 1685 C CA . TYR A 1 225 ? -0.26 1.737 1.433 1 98.06 225 TYR A CA 1
ATOM 1686 C C . TYR A 1 225 ? -0.793 3.07 1.944 1 98.06 225 TYR A C 1
ATOM 1688 O O . TYR A 1 225 ? -2.006 3.295 1.964 1 98.06 225 TYR A O 1
ATOM 1696 N N . VAL A 1 226 ? 0.105 3.947 2.316 1 98.38 226 VAL A N 1
ATOM 1697 C CA . VAL A 1 226 ? -0.236 5.234 2.912 1 98.38 226 VAL A CA 1
ATOM 1698 C C . VAL A 1 226 ? -1.033 6.074 1.913 1 98.38 226 VAL A C 1
ATOM 1700 O O . VAL A 1 226 ? -1.996 6.746 2.287 1 98.38 226 VAL A O 1
ATOM 1703 N N . ALA A 1 227 ? -0.628 6.02 0.668 1 97.19 227 ALA A N 1
ATOM 1704 C CA . ALA A 1 227 ? -1.336 6.77 -0.366 1 97.19 227 ALA A CA 1
ATOM 1705 C C . ALA A 1 227 ? -2.781 6.297 -0.494 1 97.19 227 ALA A C 1
ATOM 1707 O O . ALA A 1 227 ? -3.709 7.109 -0.502 1 97.19 227 ALA A O 1
ATOM 1708 N N . GLN A 1 228 ? -2.963 4.988 -0.604 1 97.31 228 GLN A N 1
ATOM 1709 C CA . GLN A 1 228 ? -4.309 4.449 -0.747 1 97.31 228 GLN A CA 1
ATOM 1710 C C . GLN A 1 228 ? -5.133 4.68 0.518 1 97.31 228 GLN A C 1
ATOM 1712 O O . GLN A 1 228 ? -6.328 4.965 0.443 1 97.31 228 GLN A O 1
ATOM 1717 N N . PHE A 1 229 ? -4.492 4.512 1.689 1 98.38 229 PHE A N 1
ATOM 1718 C CA . PHE A 1 229 ? -5.113 4.785 2.98 1 98.38 229 PHE A CA 1
ATOM 1719 C C . PHE A 1 229 ? -5.668 6.207 3.023 1 98.38 229 PHE A C 1
ATOM 1721 O O . PHE A 1 229 ? -6.828 6.414 3.383 1 98.38 229 PHE A O 1
ATOM 1728 N N . SER A 1 230 ? -4.898 7.148 2.551 1 98.38 230 SER A N 1
ATOM 1729 C CA . SER A 1 230 ? -5.273 8.555 2.547 1 98.38 230 SER A CA 1
ATOM 1730 C C . SER A 1 230 ? -6.398 8.828 1.551 1 98.38 230 SER A C 1
ATOM 1732 O O . SER A 1 230 ? -7.371 9.508 1.876 1 98.38 230 SER A O 1
ATOM 1734 N N . ARG A 1 231 ? -6.2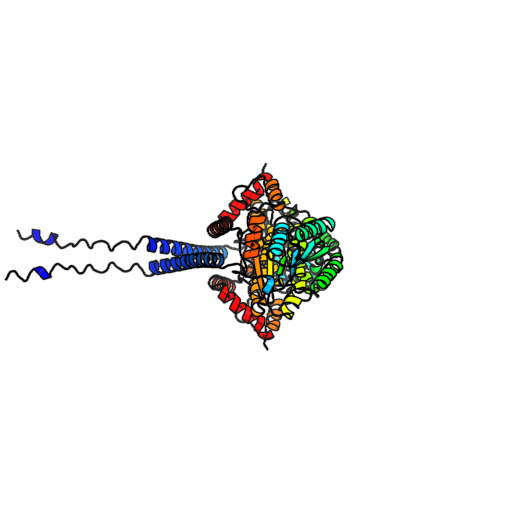34 8.25 0.409 1 96.94 231 ARG A N 1
ATOM 1735 C CA . ARG A 1 231 ? -7.211 8.484 -0.649 1 96.94 231 ARG A CA 1
ATOM 1736 C C . ARG A 1 231 ? -8.578 7.93 -0.267 1 96.94 231 ARG A C 1
ATOM 1738 O O . ARG A 1 231 ? -9.602 8.586 -0.476 1 96.94 231 ARG A O 1
ATOM 1745 N N . SER A 1 232 ? -8.594 6.75 0.258 1 98 232 SER A N 1
ATOM 1746 C CA . SER A 1 232 ? -9.859 6.125 0.647 1 98 232 SER A CA 1
ATOM 1747 C C . SER A 1 232 ? -10.5 6.863 1.816 1 98 232 SER A C 1
ATOM 1749 O O . SER A 1 232 ? -11.711 7.09 1.826 1 98 232 SER A O 1
ATOM 1751 N N . LEU A 1 233 ? -9.719 7.27 2.779 1 98.56 233 LEU A N 1
ATOM 1752 C CA . LEU A 1 233 ? -10.242 8.008 3.922 1 98.56 233 LEU A CA 1
ATOM 1753 C C . LEU A 1 233 ? -10.789 9.367 3.488 1 98.56 233 LEU A C 1
ATOM 1755 O O . LEU A 1 233 ? -11.758 9.859 4.055 1 98.56 233 LEU A O 1
ATOM 1759 N N . HIS A 1 234 ? -10.086 9.992 2.521 1 98.25 234 HIS A N 1
ATOM 1760 C CA . HIS A 1 234 ? -10.539 11.266 1.984 1 98.25 234 HIS A CA 1
ATOM 1761 C C . HIS A 1 234 ? -12 11.188 1.537 1 98.25 234 HIS A C 1
ATOM 1763 O O . HIS A 1 234 ? -12.797 12.078 1.853 1 98.25 234 HIS A O 1
ATOM 1769 N N . VAL A 1 235 ? -12.32 10.117 0.832 1 97.5 235 VAL A N 1
ATOM 1770 C CA . VAL A 1 235 ? -13.68 9.922 0.346 1 97.5 235 VAL A CA 1
ATOM 1771 C C . VAL A 1 235 ? -14.586 9.516 1.504 1 97.5 235 VAL A C 1
ATOM 1773 O O . VAL A 1 235 ? -15.688 10.055 1.661 1 97.5 235 VAL A O 1
ATOM 1776 N N . GLU A 1 236 ? -14.133 8.688 2.385 1 96.88 236 GLU A N 1
ATOM 1777 C CA . GLU A 1 236 ? -14.883 8.086 3.482 1 96.88 236 GLU A CA 1
ATOM 1778 C C . GLU A 1 236 ? -15.352 9.141 4.48 1 96.88 236 GLU A C 1
ATOM 1780 O O . GLU A 1 236 ? -16.469 9.062 4.996 1 96.88 236 GLU A O 1
ATOM 1785 N N . TYR A 1 237 ? -14.547 10.156 4.711 1 97.88 237 TYR A N 1
ATOM 1786 C CA . TYR A 1 237 ? -14.836 11.102 5.781 1 97.88 237 TYR A CA 1
ATOM 1787 C C . TYR A 1 237 ? -15.219 12.461 5.215 1 97.88 237 TYR A C 1
ATOM 1789 O O . TYR A 1 237 ? -15.391 13.422 5.965 1 97.88 237 TYR A O 1
ATOM 1797 N N . ALA A 1 238 ? -15.336 12.57 3.918 1 96.5 238 ALA A N 1
ATOM 1798 C CA . ALA A 1 238 ? -15.68 13.844 3.287 1 96.5 238 ALA A CA 1
ATOM 1799 C C . ALA A 1 238 ? -17 14.383 3.844 1 96.5 238 ALA A C 1
ATOM 1801 O O . ALA A 1 238 ? -17.125 15.586 4.086 1 96.5 238 ALA A O 1
ATOM 1802 N N . ASN A 1 239 ? -17.906 13.508 4.113 1 94.88 239 ASN A N 1
ATOM 1803 C CA . ASN A 1 239 ? -19.219 13.922 4.582 1 94.88 239 ASN A CA 1
ATOM 1804 C C . ASN A 1 239 ? -19.172 14.406 6.031 1 94.88 239 ASN A C 1
ATOM 1806 O O . ASN A 1 239 ? -20.141 14.992 6.527 1 94.88 239 ASN A O 1
ATOM 1810 N N . LYS A 1 240 ? -18.094 14.25 6.68 1 96.81 240 LYS A N 1
ATOM 1811 C CA . LYS A 1 240 ? -17.906 14.703 8.055 1 96.81 240 LYS A CA 1
ATOM 1812 C C . LYS A 1 240 ? -17.016 15.938 8.117 1 96.81 240 LYS A C 1
ATOM 1814 O O . LYS A 1 240 ? -16.641 16.391 9.203 1 96.81 240 LYS A O 1
ATOM 1819 N N . GLY A 1 241 ? -16.594 16.406 6.93 1 97.12 241 GLY A N 1
ATOM 1820 C CA . GLY A 1 241 ? -15.781 17.609 6.867 1 97.12 241 GLY A CA 1
ATOM 1821 C C . GLY A 1 241 ? -14.328 17.375 7.199 1 97.12 241 GLY A C 1
ATOM 1822 O O . GLY A 1 241 ? -13.578 18.312 7.473 1 97.12 241 GLY A O 1
ATOM 1823 N N . ILE A 1 242 ? -13.938 16.156 7.301 1 98.38 242 ILE A N 1
ATOM 1824 C CA . ILE A 1 242 ? -12.547 15.82 7.602 1 98.38 242 ILE A CA 1
ATOM 1825 C C . ILE A 1 242 ? -11.773 15.633 6.301 1 98.38 242 ILE A C 1
ATOM 1827 O O . ILE A 1 242 ? -12.148 14.82 5.453 1 98.38 242 ILE A O 1
ATOM 1831 N N . HIS A 1 243 ? -10.719 16.422 6.145 1 98.06 243 HIS A N 1
ATOM 1832 C CA . HIS A 1 243 ? -9.867 16.406 4.965 1 98.06 243 HIS A CA 1
ATOM 1833 C C . HIS A 1 243 ? -8.648 15.508 5.18 1 98.06 243 HIS A C 1
ATOM 1835 O O . HIS A 1 243 ? -7.898 15.703 6.137 1 98.06 243 HIS A O 1
ATOM 1841 N N . VAL A 1 244 ? -8.469 14.5 4.305 1 98.62 244 VAL A N 1
ATOM 1842 C CA . VAL A 1 244 ? -7.344 13.586 4.434 1 98.62 244 VAL A CA 1
ATOM 1843 C C . VAL A 1 244 ? -6.418 13.727 3.227 1 98.62 244 VAL A C 1
ATOM 1845 O O . VAL A 1 244 ? -6.871 13.68 2.08 1 98.62 244 VAL A O 1
ATOM 1848 N N . GLN A 1 245 ? -5.109 13.898 3.553 1 97.44 245 GLN A N 1
ATOM 1849 C CA . GLN A 1 245 ? -4.129 14.086 2.488 1 97.44 245 GLN A CA 1
ATOM 1850 C C . GLN A 1 245 ? -2.908 13.195 2.707 1 97.44 245 GLN A C 1
ATOM 1852 O O . GLN A 1 245 ? -2.473 13 3.844 1 97.44 245 GLN A O 1
ATOM 1857 N N . CYS A 1 246 ? -2.469 12.656 1.643 1 97.75 246 CYS A N 1
ATOM 1858 C CA . CYS A 1 246 ? -1.104 12.156 1.562 1 97.75 246 CYS A CA 1
ATOM 1859 C C . CYS A 1 246 ? -0.18 13.172 0.909 1 97.75 246 CYS A C 1
ATOM 1861 O O . CYS 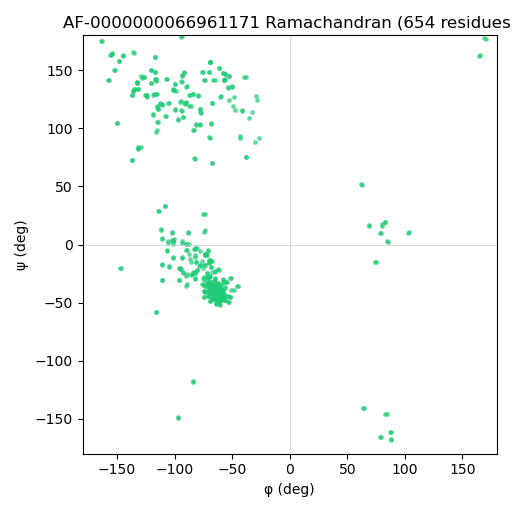A 1 246 ? -0.296 13.445 -0.287 1 97.75 246 CYS A O 1
ATOM 1863 N N . GLN A 1 247 ? 0.671 13.805 1.643 1 96.44 247 GLN A N 1
ATOM 1864 C CA . GLN A 1 247 ? 1.65 14.742 1.095 1 96.44 247 GLN A CA 1
ATOM 1865 C C . GLN A 1 247 ? 2.949 14.023 0.734 1 96.44 247 GLN A C 1
ATOM 1867 O O . GLN A 1 247 ? 3.561 13.375 1.582 1 96.44 247 GLN A O 1
ATOM 1872 N N . THR A 1 248 ? 3.297 14.133 -0.476 1 93.88 248 THR A N 1
ATOM 1873 C CA . THR A 1 248 ? 4.383 13.32 -1.012 1 93.88 248 THR A CA 1
ATOM 1874 C C . THR A 1 248 ? 5.559 14.195 -1.43 1 93.88 248 THR A C 1
ATOM 1876 O O . THR A 1 248 ? 5.59 14.711 -2.551 1 93.88 248 THR A O 1
ATOM 1879 N N . PRO A 1 249 ? 6.547 14.297 -0.595 1 92 249 PRO A N 1
ATOM 1880 C CA . PRO A 1 249 ? 7.738 15.055 -0.977 1 92 249 PRO A CA 1
ATOM 1881 C C . PRO A 1 249 ? 8.641 14.297 -1.948 1 92 249 PRO A C 1
ATOM 1883 O O . PRO A 1 249 ? 8.656 13.062 -1.942 1 92 249 PRO A O 1
ATOM 1886 N N . PHE A 1 250 ? 9.297 15.023 -2.781 1 92.38 250 PHE A N 1
ATOM 1887 C CA . PHE A 1 250 ? 10.469 14.492 -3.469 1 92.38 250 PHE A CA 1
ATOM 1888 C C . PHE A 1 250 ? 11.711 14.617 -2.602 1 92.38 250 PHE A C 1
ATOM 1890 O O . PHE A 1 250 ? 11.766 14.07 -1.5 1 92.38 250 PHE A O 1
ATOM 1897 N N . PHE A 1 251 ? 12.664 15.312 -2.967 1 89.94 251 PHE A N 1
ATOM 1898 C CA . PHE A 1 251 ? 13.906 15.398 -2.211 1 89.94 251 PHE A CA 1
ATOM 1899 C C . PHE A 1 251 ? 13.875 16.578 -1.24 1 89.94 251 PHE A C 1
ATOM 1901 O O . PHE A 1 251 ? 13.82 17.734 -1.66 1 89.94 251 PHE A O 1
ATOM 1908 N N . VAL A 1 252 ? 13.789 16.203 0.016 1 90.81 252 VAL A N 1
ATOM 1909 C CA . VAL A 1 252 ? 13.875 17.188 1.09 1 90.81 252 VAL A CA 1
ATOM 1910 C C . VAL A 1 252 ? 15.117 16.906 1.935 1 90.81 252 VAL A C 1
ATOM 1912 O O . VAL A 1 252 ? 15.453 15.75 2.209 1 90.81 252 VAL A O 1
ATOM 1915 N N . GLU A 1 253 ? 15.781 17.906 2.355 1 90.19 253 GLU A N 1
ATOM 1916 C CA . GLU A 1 253 ? 17.031 17.781 3.094 1 90.19 253 GLU A CA 1
ATOM 1917 C C . GLU A 1 253 ? 16.797 17.203 4.488 1 90.19 253 GLU A C 1
ATOM 1919 O O . GLU A 1 253 ? 16.547 17.938 5.438 1 90.19 253 GLU A O 1
ATOM 1924 N N . THR A 1 254 ? 16.891 15.898 4.559 1 90 254 THR A N 1
ATOM 1925 C CA . THR A 1 254 ? 16.703 15.148 5.797 1 90 254 THR A CA 1
ATOM 1926 C C . THR A 1 254 ? 17.781 14.078 5.957 1 90 254 THR A C 1
ATOM 1928 O O . THR A 1 254 ? 18.516 13.797 5.016 1 90 254 THR A O 1
ATOM 1931 N N . THR A 1 255 ? 17.844 13.602 7.16 1 83.5 255 THR A N 1
ATOM 1932 C CA . THR A 1 255 ? 18.766 12.492 7.426 1 83.5 255 THR A CA 1
ATOM 1933 C C . THR A 1 255 ? 18.406 11.281 6.559 1 83.5 255 THR A C 1
ATOM 1935 O O . THR A 1 255 ? 19.297 10.57 6.094 1 83.5 255 THR A O 1
ATOM 1938 N N . MET A 1 256 ? 17.234 11.047 6.289 1 80.94 256 MET A N 1
ATOM 1939 C CA . MET A 1 256 ? 16.781 9.922 5.469 1 80.94 256 MET A CA 1
ATOM 1940 C C . MET A 1 256 ? 17.297 10.062 4.039 1 80.94 256 MET A C 1
ATOM 1942 O O . MET A 1 256 ? 17.781 9.086 3.451 1 80.94 256 MET A O 1
ATOM 1946 N N . LEU A 1 257 ? 17.172 11.242 3.539 1 84.5 257 LEU A N 1
ATOM 1947 C CA . LEU A 1 257 ? 17.688 11.477 2.191 1 84.5 257 LEU A CA 1
ATOM 1948 C C . LEU A 1 257 ? 19.203 11.297 2.146 1 84.5 257 LEU A C 1
ATOM 1950 O O . LEU A 1 257 ? 19.734 10.711 1.197 1 84.5 257 LEU A O 1
ATOM 1954 N N . ALA A 1 258 ? 19.812 11.828 3.17 1 87.31 258 ALA A N 1
ATOM 1955 C CA . ALA A 1 258 ? 21.266 11.68 3.244 1 87.31 258 ALA A CA 1
ATOM 1956 C C . ALA A 1 258 ? 21.672 10.211 3.236 1 87.31 258 ALA A C 1
ATOM 1958 O O . ALA A 1 258 ? 22.625 9.828 2.557 1 87.31 258 ALA A O 1
ATOM 1959 N N . LYS A 1 259 ? 20.969 9.445 3.947 1 87.88 259 LYS A N 1
ATOM 1960 C CA . LYS A 1 259 ? 21.234 8.016 3.998 1 87.88 259 LYS A CA 1
ATOM 1961 C C . LYS A 1 259 ? 21 7.363 2.639 1 87.88 259 LYS A C 1
ATOM 1963 O O . LYS A 1 259 ? 21.781 6.508 2.211 1 87.88 259 LYS A O 1
ATOM 1968 N N . LEU A 1 260 ? 19.953 7.73 1.996 1 86.94 260 LEU A N 1
ATOM 1969 C CA . LEU A 1 260 ? 19.656 7.223 0.66 1 86.94 260 LEU A CA 1
ATOM 1970 C C . LEU A 1 260 ? 20.797 7.551 -0.305 1 86.94 260 LEU A C 1
ATOM 1972 O O . LEU A 1 260 ? 21.25 6.684 -1.049 1 86.94 260 LEU A O 1
ATOM 1976 N N . GLU A 1 261 ? 21.234 8.781 -0.264 1 88.81 261 GLU A N 1
ATOM 1977 C CA . GLU A 1 261 ? 22.328 9.219 -1.13 1 88.81 261 GLU A CA 1
ATOM 1978 C C . GLU A 1 261 ? 23.609 8.422 -0.857 1 88.81 261 GLU A C 1
ATOM 1980 O O . GLU A 1 261 ? 24.328 8.062 -1.787 1 88.81 261 GLU A O 1
ATOM 1985 N N . GLU A 1 262 ? 23.828 8.203 0.363 1 88.12 262 GLU A N 1
ATOM 1986 C CA . GLU A 1 262 ? 25 7.418 0.764 1 88.12 262 GLU A CA 1
ATOM 1987 C C . GLU A 1 262 ? 24.906 5.984 0.25 1 88.12 262 GLU A C 1
ATOM 1989 O O . GLU A 1 262 ? 25.875 5.449 -0.291 1 88.12 262 GLU A O 1
ATOM 1994 N N . GLU A 1 263 ? 23.797 5.355 0.392 1 86.81 263 GLU A N 1
ATOM 1995 C CA . GLU A 1 263 ? 23.578 3.967 -0.007 1 86.81 263 GLU A CA 1
ATOM 1996 C C . GLU A 1 263 ? 23.703 3.801 -1.52 1 86.81 263 GLU A C 1
ATOM 1998 O O . GLU A 1 263 ? 24.281 2.824 -2 1 86.81 263 GLU A O 1
ATOM 2003 N N . VAL A 1 264 ? 23.141 4.801 -2.213 1 85.88 264 VAL A N 1
ATOM 2004 C CA . VAL A 1 264 ? 23.141 4.719 -3.67 1 85.88 264 VAL A CA 1
ATOM 2005 C C . VAL A 1 264 ? 24.453 5.262 -4.227 1 85.88 264 VAL A C 1
ATOM 2007 O O . VAL A 1 264 ? 24.859 4.902 -5.332 1 85.88 264 VAL A O 1
ATOM 2010 N N . GLY A 1 265 ? 25.125 6.133 -3.52 1 84.44 265 GLY A N 1
ATOM 2011 C CA . GLY A 1 265 ? 26.391 6.707 -3.936 1 84.44 265 GLY A CA 1
ATOM 2012 C C . GLY A 1 265 ? 26.234 7.871 -4.891 1 84.44 265 GLY A C 1
ATOM 2013 O O . GLY A 1 265 ? 27.109 8.125 -5.719 1 84.44 265 GLY A O 1
ATOM 2014 N N . LEU A 1 266 ? 25.047 8.492 -4.93 1 83.25 266 LEU A N 1
ATOM 2015 C CA . LEU A 1 266 ? 24.75 9.625 -5.797 1 83.25 266 LEU A CA 1
ATOM 2016 C C . LEU A 1 266 ? 24.062 10.734 -5.023 1 83.25 266 LEU A C 1
ATOM 2018 O O . LEU A 1 266 ? 23.203 10.461 -4.18 1 83.25 266 LEU A O 1
ATOM 2022 N N . SER A 1 267 ? 24.469 11.992 -5.34 1 84.06 267 SER A N 1
ATOM 2023 C CA . SER A 1 267 ? 23.828 13.141 -4.699 1 84.06 267 SER A CA 1
ATOM 2024 C C . SER A 1 267 ? 22.781 13.773 -5.609 1 84.06 267 SER A C 1
ATOM 2026 O O . SER A 1 267 ? 23 13.898 -6.816 1 84.06 267 SER A O 1
ATOM 2028 N N . VAL A 1 268 ? 21.625 14.156 -5.02 1 81 268 VAL A N 1
ATOM 2029 C CA . VAL A 1 268 ? 20.562 14.844 -5.75 1 81 268 VAL A CA 1
ATOM 2030 C C . VAL A 1 268 ? 20.5 16.297 -5.305 1 81 268 VAL A C 1
ATOM 2032 O O . VAL A 1 268 ? 19.438 16.922 -5.359 1 81 268 VAL A O 1
ATOM 2035 N N . SER A 1 269 ? 21.5 16.969 -4.961 1 77.25 269 SER A N 1
ATOM 2036 C CA . SER A 1 269 ? 21.641 18.234 -4.262 1 77.25 269 SER A CA 1
ATOM 2037 C C . SER A 1 269 ? 20.922 19.359 -5.008 1 77.25 269 SER A C 1
ATOM 2039 O O . SER A 1 269 ? 20.219 20.156 -4.398 1 77.25 269 SER A O 1
ATOM 2041 N N . PRO A 1 270 ? 20.938 19.438 -6.328 1 82.31 270 PRO A N 1
ATOM 2042 C CA . PRO A 1 270 ? 20.25 20.547 -6.984 1 82.31 270 PRO A CA 1
ATOM 2043 C C . PRO A 1 270 ? 18.734 20.438 -6.93 1 82.31 270 PRO A C 1
ATOM 2045 O O . PRO A 1 270 ? 18.031 21.422 -7.184 1 82.31 270 PRO A O 1
ATOM 2048 N N . LEU A 1 271 ? 18.312 19.375 -6.508 1 86.31 271 LEU A N 1
ATOM 2049 C CA . LEU A 1 271 ? 16.875 19.125 -6.559 1 86.31 271 LEU A CA 1
ATOM 2050 C C . LEU A 1 271 ? 16.281 19.078 -5.156 1 86.31 271 LEU A C 1
ATOM 2052 O O . LEU A 1 271 ? 15.102 18.781 -4.988 1 86.31 271 LEU A O 1
ATOM 2056 N N . LYS A 1 272 ? 17.016 19.516 -4.168 1 90.75 272 LYS A N 1
ATOM 2057 C CA . LYS A 1 272 ? 16.594 19.406 -2.775 1 90.75 272 LYS A CA 1
ATOM 2058 C C . LYS A 1 272 ? 15.891 20.672 -2.311 1 90.75 272 LYS A C 1
ATOM 2060 O O . LYS A 1 272 ? 16.297 21.781 -2.684 1 90.75 272 LYS A O 1
ATOM 2065 N N . VAL A 1 273 ? 14.875 20.5 -1.551 1 91.94 273 VAL A N 1
ATOM 2066 C CA . VAL A 1 273 ? 14.203 21.594 -0.838 1 91.94 273 VAL A CA 1
ATOM 2067 C C . VAL A 1 273 ? 14.516 21.5 0.653 1 91.94 273 VAL A C 1
ATOM 2069 O O . VAL A 1 273 ? 14.625 20.406 1.206 1 91.94 273 VAL A O 1
ATOM 2072 N N . SER A 1 274 ? 14.695 22.656 1.302 1 94.12 274 SER A N 1
ATOM 2073 C CA . SER A 1 274 ? 14.969 22.641 2.736 1 94.12 274 SER A CA 1
ATOM 2074 C C . SER A 1 274 ? 13.75 22.188 3.525 1 94.12 274 SER A C 1
ATOM 2076 O O . SER A 1 274 ? 12.617 22.328 3.066 1 94.12 274 SER A O 1
ATOM 2078 N N . THR A 1 275 ? 13.969 21.688 4.723 1 95.56 275 THR A N 1
ATOM 2079 C CA . THR A 1 275 ? 12.891 21.203 5.574 1 95.56 275 THR A CA 1
ATOM 2080 C C . THR A 1 275 ? 11.938 22.344 5.926 1 95.56 275 THR A C 1
ATOM 2082 O O . THR A 1 275 ? 10.719 22.156 5.934 1 95.56 275 THR A O 1
ATOM 2085 N N . ASP A 1 276 ? 12.492 23.547 6.148 1 95.69 276 ASP A N 1
ATOM 2086 C CA . ASP A 1 276 ? 11.664 24.688 6.523 1 95.69 276 ASP A CA 1
ATOM 2087 C C . ASP A 1 276 ? 10.758 25.109 5.371 1 95.69 276 ASP A C 1
ATOM 2089 O O . ASP A 1 276 ? 9.57 25.375 5.574 1 95.69 276 ASP A O 1
ATOM 2093 N N . THR A 1 277 ? 11.375 25.156 4.223 1 94.44 277 THR A N 1
ATOM 2094 C CA . THR A 1 277 ? 10.609 25.547 3.039 1 94.44 277 THR A CA 1
ATOM 2095 C C . THR A 1 277 ? 9.492 24.547 2.766 1 94.44 277 THR A C 1
ATOM 2097 O O . THR A 1 277 ? 8.359 24.922 2.49 1 94.44 277 THR A O 1
ATOM 2100 N N . TYR A 1 278 ? 9.828 23.312 2.912 1 95.38 278 TYR A N 1
ATOM 2101 C CA . TYR A 1 278 ? 8.828 22.266 2.686 1 95.38 278 TYR A CA 1
ATOM 2102 C C . TYR A 1 278 ? 7.719 22.344 3.73 1 95.38 278 TYR A C 1
ATOM 2104 O O . TYR A 1 278 ? 6.535 22.266 3.395 1 95.38 278 TYR A O 1
ATOM 2112 N N . ALA A 1 279 ? 8.07 22.5 4.973 1 97.12 279 ALA A N 1
ATOM 2113 C CA . ALA A 1 279 ? 7.105 22.516 6.066 1 97.12 279 ALA A CA 1
ATOM 2114 C C . ALA A 1 279 ? 6.117 23.672 5.898 1 97.12 279 ALA A C 1
ATOM 2116 O O . ALA A 1 279 ? 4.914 23.5 6.121 1 97.12 279 ALA A O 1
ATOM 2117 N N . ARG A 1 280 ? 6.59 24.844 5.516 1 95.25 280 ARG A N 1
ATOM 2118 C CA . ARG A 1 280 ? 5.715 26 5.309 1 95.25 280 ARG A CA 1
ATOM 2119 C C . ARG A 1 280 ? 4.688 25.719 4.219 1 95.25 280 ARG A C 1
ATOM 2121 O O . ARG A 1 280 ? 3.498 26 4.391 1 95.25 280 ARG A O 1
ATOM 2128 N N . ALA A 1 281 ? 5.207 25.125 3.17 1 92.88 281 ALA A N 1
ATOM 2129 C CA . ALA A 1 281 ? 4.312 24.781 2.064 1 92.88 281 ALA A CA 1
ATOM 2130 C C . ALA A 1 281 ? 3.346 23.672 2.455 1 92.88 281 ALA A C 1
ATOM 2132 O O . ALA A 1 281 ? 2.152 23.734 2.146 1 92.88 281 ALA A O 1
ATOM 2133 N N . ALA A 1 282 ? 3.863 22.688 3.092 1 95.75 282 ALA A N 1
ATOM 2134 C CA . ALA A 1 282 ? 3.078 21.516 3.479 1 95.75 282 ALA A CA 1
ATOM 2135 C C . ALA A 1 282 ? 1.936 21.906 4.414 1 95.75 282 ALA A C 1
ATOM 2137 O O . ALA A 1 282 ? 0.792 21.5 4.215 1 95.75 282 ALA A O 1
ATOM 2138 N N . VAL A 1 283 ? 2.238 22.703 5.449 1 97.44 283 VAL A N 1
ATOM 2139 C CA . VAL A 1 283 ? 1.219 23.109 6.41 1 97.44 283 VAL A CA 1
ATOM 2140 C C . VAL A 1 283 ? 0.201 24.031 5.727 1 97.44 283 VAL A C 1
ATOM 2142 O O . VAL A 1 283 ? -1.001 23.922 5.984 1 97.44 283 VAL A O 1
ATOM 2145 N N . ALA A 1 284 ? 0.641 24.875 4.84 1 94.88 284 ALA A N 1
ATOM 2146 C CA . ALA A 1 284 ? -0.259 25.781 4.125 1 94.88 284 ALA A CA 1
ATOM 2147 C C . ALA A 1 284 ? -1.218 25 3.229 1 94.88 284 ALA A C 1
ATOM 2149 O O . ALA A 1 284 ? -2.309 25.484 2.91 1 94.88 284 ALA A O 1
ATOM 2150 N N . TRP A 1 285 ? -0.802 23.812 2.887 1 95.25 285 TRP A N 1
ATOM 2151 C CA . TRP A 1 285 ? -1.571 23.016 1.939 1 95.25 285 TRP A CA 1
ATOM 2152 C C . TRP A 1 285 ? -2.65 22.203 2.656 1 95.25 285 TRP A C 1
ATOM 2154 O O . TRP A 1 285 ? -3.557 21.672 2.02 1 95.25 285 TRP A O 1
ATOM 2164 N N . ILE A 1 286 ? -2.578 22.125 3.928 1 97.06 286 ILE A N 1
ATOM 2165 C CA . ILE A 1 286 ? -3.5 21.297 4.695 1 97.06 286 ILE A CA 1
ATOM 2166 C C . ILE A 1 286 ? -4.934 21.766 4.473 1 97.06 286 ILE A C 1
ATOM 2168 O O . ILE A 1 286 ? -5.223 22.969 4.605 1 97.06 286 ILE A O 1
ATOM 2172 N N . GLY A 1 287 ? -5.758 20.797 4.094 1 94 287 GLY A N 1
ATOM 2173 C CA . GLY A 1 287 ? -7.168 21.094 3.916 1 94 287 GLY A CA 1
ATOM 2174 C C . GLY A 1 287 ? -7.492 21.656 2.543 1 94 287 GLY A C 1
ATOM 2175 O O . GLY A 1 287 ? -8.641 22 2.264 1 94 287 GLY A O 1
ATOM 2176 N N . ARG A 1 288 ? -6.395 21.688 1.767 1 91.06 288 ARG A N 1
ATOM 2177 C CA . ARG A 1 288 ? -6.578 22.219 0.421 1 91.06 288 ARG A CA 1
ATOM 2178 C C . ARG A 1 288 ? -6.195 21.188 -0.634 1 91.06 288 ARG A C 1
ATOM 2180 O O . ARG A 1 288 ? -5.281 20.391 -0.425 1 91.06 288 ARG A O 1
ATOM 2187 N N . GLY A 1 289 ? -6.945 21.125 -1.621 1 83.88 289 GLY A N 1
ATOM 2188 C CA . GLY A 1 289 ? -6.594 20.25 -2.729 1 83.88 289 GLY A CA 1
ATOM 2189 C C . GLY A 1 289 ? -7.098 18.828 -2.553 1 83.88 289 GLY A C 1
ATOM 2190 O O . GLY A 1 289 ? -8.008 18.578 -1.759 1 83.88 289 GLY A O 1
ATOM 2191 N N . GLY A 1 290 ? -6.477 17.906 -3.32 1 89.44 290 GLY A N 1
ATOM 2192 C CA . GLY A 1 290 ? -6.922 16.531 -3.346 1 89.44 290 GLY A CA 1
ATOM 2193 C C . GLY A 1 290 ? -6.176 15.641 -2.367 1 89.44 290 GLY A C 1
ATOM 2194 O O . GLY A 1 290 ? -5.348 16.125 -1.593 1 89.44 290 GLY A O 1
ATOM 2195 N N . PRO A 1 291 ? -6.531 14.414 -2.314 1 93.88 291 PRO A N 1
ATOM 2196 C CA . PRO A 1 291 ? -6 13.461 -1.337 1 93.88 291 PRO A CA 1
ATOM 2197 C C . PRO A 1 291 ? -4.508 13.195 -1.525 1 93.88 291 PRO A C 1
ATOM 2199 O O . PRO A 1 291 ? -3.814 12.836 -0.571 1 93.88 291 PRO A O 1
ATOM 2202 N N . LEU A 1 292 ? -4.062 13.305 -2.725 1 92.44 292 LEU A N 1
ATOM 2203 C CA . LEU A 1 292 ? -2.648 13.117 -3.035 1 92.44 292 LEU A CA 1
ATOM 2204 C C . LEU A 1 292 ? -2.029 14.414 -3.543 1 92.44 292 LEU A C 1
ATOM 2206 O O . LEU A 1 292 ? -2.479 14.969 -4.547 1 92.44 292 LEU A O 1
ATOM 2210 N N . CYS A 1 293 ? -1.021 14.914 -2.795 1 90.19 293 CYS A N 1
ATOM 2211 C CA . CYS A 1 293 ? -0.473 16.203 -3.191 1 90.19 293 CYS A CA 1
ATOM 2212 C C . CYS A 1 293 ? 1.028 16.266 -2.938 1 90.19 293 CYS A C 1
ATOM 2214 O O . CYS A 1 293 ? 1.569 15.438 -2.201 1 90.19 293 CYS A O 1
ATOM 2216 N N . THR A 1 294 ? 1.648 17.203 -3.562 1 88.69 294 THR A N 1
ATOM 2217 C CA . THR A 1 294 ? 3.08 17.453 -3.428 1 88.69 294 THR A CA 1
ATOM 2218 C C . THR A 1 294 ? 3.35 18.938 -3.178 1 88.69 294 THR A C 1
ATOM 2220 O O . THR A 1 294 ? 3.711 19.672 -4.098 1 88.69 294 THR A O 1
ATOM 2223 N N . PRO A 1 295 ? 3.264 19.484 -1.919 1 86.12 295 PRO A N 1
ATOM 2224 C CA . PRO A 1 295 ? 3.383 20.906 -1.612 1 86.12 295 PRO A CA 1
ATOM 2225 C C . PRO A 1 295 ? 4.82 21.406 -1.701 1 86.12 295 PRO A C 1
ATOM 2227 O O . PRO A 1 295 ? 5.09 22.578 -1.39 1 86.12 295 PRO A O 1
ATOM 2230 N N . GLY A 1 296 ? 5.871 20.719 -2.211 1 81.75 296 GLY A N 1
ATOM 2231 C CA . GLY A 1 296 ? 7.277 21.094 -2.219 1 81.75 296 GLY A CA 1
ATOM 2232 C C . GLY A 1 296 ? 7.598 22.188 -3.217 1 81.75 296 GLY A C 1
ATOM 2233 O O . GLY A 1 296 ? 8.727 22.266 -3.713 1 81.75 296 GLY A O 1
ATOM 2234 N N . GLY A 1 297 ? 6.586 23.078 -3.582 1 82.94 297 GLY A N 1
ATOM 2235 C CA . GLY A 1 297 ? 6.816 24.203 -4.465 1 82.94 297 GLY A CA 1
ATOM 2236 C C . GLY A 1 297 ? 6.863 23.828 -5.93 1 82.94 297 GLY A C 1
ATOM 2237 O O . GLY A 1 297 ? 6.414 22.734 -6.309 1 82.94 297 GLY A O 1
ATOM 2238 N N . LEU A 1 298 ? 7.344 24.766 -6.633 1 82.06 298 LEU A N 1
ATOM 2239 C CA . LEU A 1 298 ? 7.371 24.625 -8.086 1 82.06 298 LEU A CA 1
ATOM 2240 C C . LEU A 1 298 ? 8.289 23.469 -8.492 1 82.06 298 LEU A C 1
ATOM 2242 O O . LEU A 1 298 ? 7.996 22.75 -9.453 1 82.06 298 LEU A O 1
ATOM 2246 N N . LEU A 1 299 ? 9.297 23.344 -7.77 1 86.25 299 LEU A N 1
ATOM 2247 C CA . LEU A 1 299 ? 10.266 22.297 -8.102 1 86.25 299 LEU A CA 1
ATOM 2248 C C . LEU A 1 299 ? 9.641 20.922 -7.969 1 86.25 299 LEU A C 1
ATOM 2250 O O . LEU A 1 299 ? 9.734 20.094 -8.891 1 86.25 299 LEU A O 1
ATOM 2254 N N . HIS A 1 300 ? 9.016 20.641 -6.863 1 88.44 300 HIS A N 1
ATOM 2255 C CA . HIS A 1 300 ? 8.375 19.344 -6.66 1 88.44 300 HIS A CA 1
ATOM 2256 C C . HIS A 1 300 ? 7.23 19.141 -7.645 1 88.44 300 HIS A C 1
ATOM 2258 O O . HIS A 1 300 ? 7.004 18.016 -8.109 1 88.44 300 HIS A O 1
ATOM 2264 N N . GLN A 1 301 ? 6.562 20.234 -7.977 1 84.31 301 GLN A N 1
ATOM 2265 C CA . GLN A 1 301 ? 5.488 20.125 -8.953 1 84.31 301 GLN A CA 1
ATOM 2266 C C . GLN A 1 301 ? 6.035 19.75 -10.336 1 84.31 301 GLN A C 1
ATOM 2268 O O . GLN A 1 301 ? 5.438 18.953 -11.047 1 84.31 301 GLN A O 1
ATOM 2273 N N . LEU A 1 302 ? 7.125 20.375 -10.656 1 83.31 302 LEU A N 1
ATOM 2274 C CA . LEU A 1 302 ? 7.758 20.078 -11.93 1 83.31 302 LEU A CA 1
ATOM 2275 C C . LEU A 1 302 ? 8.219 18.625 -11.977 1 83.31 302 LEU A C 1
ATOM 2277 O O . LEU A 1 302 ? 8.055 17.938 -12.992 1 83.31 302 LEU A O 1
ATOM 2281 N N . MET A 1 303 ? 8.781 18.188 -10.922 1 87.81 303 MET A N 1
ATOM 2282 C CA . MET A 1 303 ? 9.219 16.797 -10.852 1 87.81 303 MET A CA 1
ATOM 2283 C C . MET A 1 303 ? 8.031 15.852 -11.008 1 87.81 303 MET A C 1
ATOM 2285 O O . MET A 1 303 ? 8.141 14.828 -11.68 1 87.81 303 MET A O 1
ATOM 2289 N N . TRP A 1 304 ? 6.98 16.203 -10.414 1 86 304 TRP A N 1
ATOM 2290 C CA . TRP A 1 304 ? 5.766 15.406 -10.539 1 86 304 TRP A CA 1
ATOM 2291 C C . TRP A 1 304 ? 5.305 15.352 -11.992 1 86 304 TRP A C 1
ATOM 2293 O O . TRP A 1 304 ? 4.938 14.281 -12.492 1 86 304 TRP A O 1
ATOM 2303 N N . CYS A 1 305 ? 5.344 16.469 -12.656 1 81.62 305 CYS A N 1
ATOM 2304 C CA . CYS A 1 305 ? 4.934 16.547 -14.055 1 81.62 305 CYS A CA 1
ATOM 2305 C C . CYS A 1 305 ? 5.848 15.695 -14.938 1 81.62 305 CYS A C 1
ATOM 2307 O O . CYS A 1 305 ? 5.375 15 -15.836 1 81.62 305 CYS A O 1
ATOM 2309 N N . ILE A 1 306 ? 7.074 15.789 -14.672 1 81.94 306 ILE A N 1
ATOM 2310 C CA . ILE A 1 306 ? 8.047 15.055 -15.469 1 81.94 306 ILE A CA 1
ATOM 2311 C C . ILE A 1 306 ? 7.832 13.555 -15.281 1 81.94 306 ILE A C 1
ATOM 2313 O O . ILE A 1 306 ? 7.789 12.797 -16.266 1 81.94 306 ILE A O 1
ATOM 2317 N N . THR A 1 307 ? 7.656 13.117 -14.047 1 87 307 THR A N 1
ATOM 2318 C CA . THR A 1 307 ? 7.461 11.695 -13.797 1 87 307 THR A CA 1
ATOM 2319 C C . THR A 1 307 ? 6.145 11.219 -14.398 1 87 307 THR A C 1
ATOM 2321 O O . THR A 1 307 ? 6.039 10.07 -14.836 1 87 307 THR A O 1
ATOM 2324 N N . ALA A 1 308 ? 5.199 12.078 -14.438 1 79.56 308 ALA A N 1
ATOM 2325 C CA . ALA A 1 308 ? 3.9 11.719 -15 1 79.56 308 ALA A CA 1
ATOM 2326 C C . ALA A 1 308 ? 3.982 11.586 -16.516 1 79.56 308 ALA A C 1
ATOM 2328 O O . ALA A 1 308 ? 3.195 10.852 -17.125 1 79.56 308 ALA A O 1
ATOM 2329 N N . ALA A 1 309 ? 4.938 12.242 -17.109 1 75 309 ALA A N 1
ATOM 2330 C CA . ALA A 1 309 ? 5.039 12.305 -18.578 1 75 309 ALA A CA 1
ATOM 2331 C C . ALA A 1 309 ? 5.934 11.195 -19.109 1 75 309 ALA A C 1
ATOM 2333 O O . ALA A 1 309 ? 5.852 10.836 -20.297 1 75 309 ALA A O 1
ATOM 2334 N N . VAL A 1 310 ? 6.785 10.703 -18.328 1 80.69 310 VAL A N 1
ATOM 2335 C CA . VAL A 1 310 ? 7.746 9.695 -18.75 1 80.69 310 VAL A CA 1
ATOM 2336 C C . VAL A 1 310 ? 7.109 8.305 -18.672 1 80.69 310 VAL A C 1
ATOM 2338 O O . VAL A 1 310 ? 6.473 7.961 -17.688 1 80.69 310 VAL A O 1
ATOM 2341 N N . PRO A 1 311 ? 7.234 7.543 -19.797 1 82.12 311 PRO A N 1
ATOM 2342 C CA . PRO A 1 311 ? 6.695 6.18 -19.75 1 82.12 311 PRO A CA 1
ATOM 2343 C C . PRO A 1 311 ? 7.223 5.379 -18.562 1 82.12 311 PRO A C 1
ATOM 2345 O O . PRO A 1 311 ? 8.391 5.516 -18.203 1 82.12 311 PRO A O 1
ATOM 2348 N N . GLU A 1 312 ? 6.438 4.555 -18.016 1 88 312 GLU A N 1
ATOM 2349 C CA . GLU A 1 312 ? 6.758 3.799 -16.797 1 88 312 GLU A CA 1
ATOM 2350 C C . GLU A 1 312 ? 8.008 2.949 -17 1 88 312 GLU A C 1
ATOM 2352 O O . GLU A 1 312 ? 8.82 2.811 -16.078 1 88 312 GLU A O 1
ATOM 2357 N N . SER A 1 313 ? 8.148 2.34 -18.188 1 88.62 313 SER A N 1
ATOM 2358 C CA . SER A 1 313 ? 9.305 1.486 -18.438 1 88.62 313 SER A CA 1
ATOM 2359 C C . SER A 1 313 ? 10.602 2.279 -18.359 1 88.62 313 SER A C 1
ATOM 2361 O O . SER A 1 313 ? 11.625 1.765 -17.906 1 88.62 313 SER A O 1
ATOM 2363 N N . VAL A 1 314 ? 10.531 3.502 -18.828 1 89.56 314 VAL A N 1
ATOM 2364 C CA . VAL A 1 314 ? 11.703 4.367 -18.766 1 89.56 314 VAL A CA 1
ATOM 2365 C C . VAL A 1 314 ? 11.992 4.762 -17.328 1 89.56 314 VAL A C 1
ATOM 2367 O O . VAL A 1 314 ? 13.148 4.746 -16.891 1 89.56 314 VAL A O 1
ATOM 2370 N N . LEU A 1 315 ? 10.961 5.043 -16.578 1 92.19 315 LEU A N 1
ATOM 2371 C CA . LEU A 1 315 ? 11.141 5.371 -15.172 1 92.19 315 LEU A CA 1
ATOM 2372 C C . LEU A 1 315 ? 11.719 4.188 -14.406 1 92.19 315 LEU A C 1
ATOM 2374 O O . LEU A 1 315 ? 12.625 4.355 -13.586 1 92.19 315 LEU A O 1
ATOM 2378 N N . ASP A 1 316 ? 11.211 2.998 -14.703 1 94.19 316 ASP A N 1
ATOM 2379 C CA . ASP A 1 316 ? 11.734 1.789 -14.07 1 94.19 316 ASP A CA 1
ATOM 2380 C C . ASP A 1 316 ? 13.227 1.637 -14.344 1 94.19 316 ASP A C 1
ATOM 2382 O O . ASP A 1 316 ? 14 1.313 -13.43 1 94.19 316 ASP A O 1
ATOM 2386 N N . TRP A 1 317 ? 13.578 1.874 -15.586 1 93 317 TRP A N 1
ATOM 2387 C CA . TRP A 1 317 ? 14.977 1.768 -15.977 1 93 317 TRP A CA 1
ATOM 2388 C C . TRP A 1 317 ? 15.836 2.789 -15.234 1 93 317 TRP A C 1
ATOM 2390 O O . TRP A 1 317 ? 16.891 2.451 -14.703 1 93 317 TRP A O 1
ATOM 2400 N N . ILE A 1 318 ? 15.414 4.02 -15.148 1 91.56 318 ILE A N 1
ATOM 2401 C CA . ILE A 1 318 ? 16.156 5.098 -14.492 1 91.56 318 ILE A CA 1
ATOM 2402 C C . ILE A 1 318 ? 16.297 4.797 -13.008 1 91.56 318 ILE A C 1
ATOM 2404 O O . ILE A 1 318 ? 17.391 4.898 -12.445 1 91.56 318 ILE A O 1
ATOM 2408 N N . VAL A 1 319 ? 15.203 4.398 -12.367 1 92.62 319 VAL A N 1
ATOM 2409 C CA . VAL A 1 319 ? 15.203 4.184 -10.922 1 92.62 319 VAL A CA 1
ATOM 2410 C C . VAL A 1 319 ? 16.047 2.959 -10.578 1 92.62 319 VAL A C 1
ATOM 2412 O O . VAL A 1 319 ? 16.766 2.953 -9.57 1 92.62 319 VAL A O 1
ATOM 2415 N N . LEU A 1 320 ? 15.945 1.906 -11.406 1 93.19 320 LEU A N 1
ATOM 2416 C CA . LEU A 1 320 ? 16.781 0.727 -11.188 1 93.19 320 LEU A CA 1
ATOM 2417 C C . LEU A 1 320 ? 18.266 1.086 -11.258 1 93.19 320 LEU A C 1
ATOM 2419 O O . LEU A 1 320 ? 19.047 0.633 -10.43 1 93.19 320 LEU A O 1
ATOM 2423 N N . ARG A 1 321 ? 18.656 1.919 -12.219 1 90.5 321 ARG A N 1
ATOM 2424 C CA . ARG A 1 321 ? 20.031 2.355 -12.352 1 90.5 321 ARG A CA 1
ATOM 2425 C C . ARG A 1 321 ? 20.469 3.188 -11.148 1 90.5 321 ARG A C 1
ATOM 2427 O O . ARG A 1 321 ? 21.594 3.062 -10.664 1 90.5 321 ARG A O 1
ATOM 2434 N N . PHE A 1 322 ? 19.531 3.945 -10.703 1 87.88 322 PHE A N 1
ATOM 2435 C CA . PHE A 1 322 ? 19.797 4.781 -9.531 1 87.88 322 PHE A CA 1
ATOM 2436 C C . PHE A 1 322 ? 20.047 3.928 -8.297 1 87.88 322 PHE A C 1
ATOM 2438 O O . PHE A 1 322 ? 21 4.152 -7.562 1 87.88 322 PHE A O 1
ATOM 2445 N N . THR A 1 323 ? 19.266 2.893 -8.078 1 90.88 323 THR A N 1
ATOM 2446 C CA . THR A 1 323 ? 19.328 2.121 -6.84 1 90.88 323 THR A CA 1
ATOM 2447 C C . THR A 1 323 ? 20.484 1.116 -6.887 1 90.88 323 THR A C 1
ATOM 2449 O O . THR A 1 323 ? 20.938 0.646 -5.844 1 90.88 323 THR A O 1
ATOM 2452 N N . THR A 1 324 ? 20.938 0.749 -8.039 1 88.75 324 THR A N 1
ATOM 2453 C CA . THR A 1 324 ? 22 -0.245 -8.148 1 88.75 324 THR A CA 1
ATOM 2454 C C . THR A 1 324 ? 23.344 0.428 -8.414 1 88.75 324 THR A C 1
ATOM 2456 O O . THR A 1 324 ? 24.359 -0.249 -8.641 1 88.75 324 THR A O 1
ATOM 2459 N N . TRP A 1 325 ? 23.266 1.65 -8.469 1 78.5 325 TRP A N 1
ATOM 2460 C CA . TRP A 1 325 ? 24.453 2.389 -8.875 1 78.5 325 TRP A CA 1
ATOM 2461 C C . TRP A 1 325 ? 25.688 1.918 -8.094 1 78.5 325 TRP A C 1
ATOM 2463 O O . TRP A 1 325 ? 26.75 1.73 -8.672 1 78.5 325 TRP A O 1
ATOM 2473 N N . ASN A 1 326 ? 25.547 1.629 -6.82 1 71.31 326 ASN A N 1
ATOM 2474 C CA . ASN A 1 326 ? 26.703 1.285 -5.988 1 71.31 326 ASN A CA 1
ATOM 2475 C C . ASN A 1 326 ? 26.875 -0.227 -5.871 1 71.31 326 ASN A C 1
ATOM 2477 O O . ASN A 1 326 ? 27.875 -0.7 -5.348 1 71.31 326 ASN A O 1
ATOM 2481 N N . ARG A 1 327 ? 25.906 -1.062 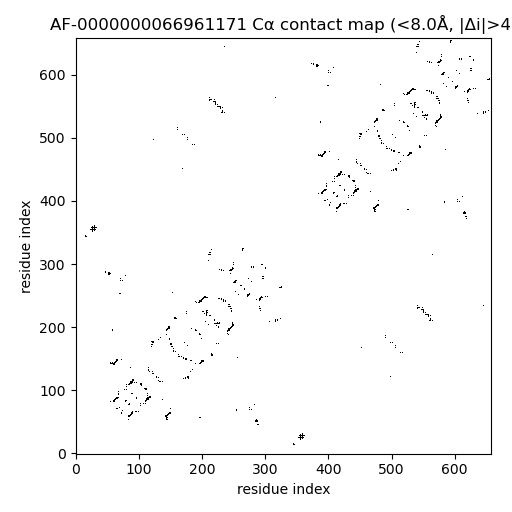-6.102 1 70.31 327 ARG A N 1
ATOM 2482 C CA . ARG A 1 327 ? 26.031 -2.506 -5.93 1 70.31 327 ARG A CA 1
ATOM 2483 C C . ARG A 1 327 ? 26.953 -3.109 -6.992 1 70.31 327 ARG A C 1
ATOM 2485 O O . ARG A 1 327 ? 27.547 -4.164 -6.777 1 70.31 327 ARG A O 1
ATOM 2492 N N . GLY A 1 328 ? 27.094 -2.537 -8.172 1 52.38 328 GLY A N 1
ATOM 2493 C CA . GLY A 1 328 ? 28.078 -2.977 -9.156 1 52.38 328 GLY A CA 1
ATOM 2494 C C . GLY A 1 328 ? 29.469 -2.418 -8.914 1 52.38 328 GLY A C 1
ATOM 2495 O O . GLY A 1 328 ? 30.391 -2.713 -9.664 1 52.38 328 GLY A O 1
ATOM 2496 N N . ARG A 1 329 ? 29.719 -1.561 -7.957 1 40.97 329 ARG A N 1
ATOM 2497 C CA . ARG A 1 329 ? 31.078 -1.081 -7.727 1 40.97 329 ARG A CA 1
ATOM 2498 C C . ARG A 1 329 ? 31.703 -1.791 -6.535 1 40.97 329 ARG A C 1
ATOM 2500 O O . ARG A 1 329 ? 31.016 -2.16 -5.586 1 40.97 329 ARG A O 1
ATOM 2507 N N . MET B 1 1 ? -5.742 27.719 -84.938 1 26.52 1 MET B N 1
ATOM 2508 C CA . MET B 1 1 ? -5.434 28.625 -83.812 1 26.52 1 MET B CA 1
ATOM 2509 C C . MET B 1 1 ? -6.289 28.297 -82.625 1 26.52 1 MET B C 1
ATOM 2511 O O . MET B 1 1 ? -6.277 29.047 -81.625 1 26.52 1 MET B O 1
ATOM 2515 N N . MET B 1 2 ? -7.191 27.297 -82.688 1 27.88 2 MET B N 1
ATOM 2516 C CA . MET B 1 2 ? -8.195 26.953 -81.688 1 27.88 2 MET B CA 1
ATOM 2517 C C . MET B 1 2 ? -7.578 26.156 -80.5 1 27.88 2 MET B C 1
ATOM 2519 O O . MET B 1 2 ? -8.281 25.719 -79.625 1 27.88 2 MET B O 1
ATOM 2523 N N . ALA B 1 3 ? -6.336 25.547 -80.688 1 40.47 3 ALA B N 1
ATOM 2524 C CA . ALA B 1 3 ? -5.836 24.578 -79.688 1 40.47 3 ALA B CA 1
ATOM 2525 C C . ALA B 1 3 ? -5.465 25.281 -78.375 1 40.47 3 ALA B C 1
ATOM 2527 O O . ALA B 1 3 ? -5.203 24.609 -77.375 1 40.47 3 ALA B O 1
ATOM 2528 N N . SER B 1 4 ? -5.324 26.594 -78.438 1 35.75 4 SER B N 1
ATOM 2529 C CA . SER B 1 4 ? -4.547 27.141 -77.312 1 35.75 4 SER B CA 1
ATOM 2530 C C . SER B 1 4 ? -5.414 27.344 -76.062 1 35.75 4 SER B C 1
ATOM 2532 O O . SER B 1 4 ? -4.91 27.703 -75 1 35.75 4 SER B O 1
ATOM 2534 N N . HIS B 1 5 ? -6.758 27.234 -76.188 1 36.19 5 HIS B N 1
ATOM 2535 C CA . HIS B 1 5 ? -7.453 27.828 -75 1 36.19 5 HIS B CA 1
ATOM 2536 C C . HIS B 1 5 ? -7.621 26.812 -73.875 1 36.19 5 HIS B C 1
ATOM 2538 O O . HIS B 1 5 ? -8.242 27.109 -72.875 1 36.19 5 HIS B O 1
ATOM 2544 N N . PHE B 1 6 ? -7.309 25.516 -74.125 1 35.44 6 PHE B N 1
ATOM 2545 C CA . PHE B 1 6 ? -7.789 24.609 -73.062 1 35.44 6 PHE B CA 1
ATOM 2546 C C . PHE B 1 6 ? -6.891 24.656 -71.875 1 35.44 6 PHE B C 1
ATOM 2548 O O . PHE B 1 6 ? -7.102 23.922 -70.875 1 35.44 6 PHE B O 1
ATOM 2555 N N . TYR B 1 7 ? -5.723 25.391 -71.938 1 35.97 7 TYR B N 1
ATOM 2556 C CA . TYR B 1 7 ? -4.812 25.172 -70.812 1 35.97 7 TYR B CA 1
ATOM 2557 C C . TYR B 1 7 ? -5.301 25.875 -69.562 1 35.97 7 TYR B C 1
ATOM 2559 O O . TYR B 1 7 ? -4.66 25.812 -68.5 1 35.97 7 TYR B O 1
ATOM 2567 N N . GLY B 1 8 ? -6.191 26.891 -69.688 1 34.84 8 GLY B N 1
ATOM 2568 C CA . GLY B 1 8 ? -6.238 27.812 -68.562 1 34.84 8 GLY B CA 1
ATOM 2569 C C . GLY B 1 8 ? -6.949 27.25 -67.312 1 34.84 8 GLY B C 1
ATOM 2570 O O . GLY B 1 8 ? -6.914 27.844 -66.25 1 34.84 8 GLY B O 1
ATOM 2571 N N . MET B 1 9 ? -7.93 26.375 -67.5 1 34.28 9 MET B N 1
ATOM 2572 C CA . MET B 1 9 ? -8.883 26.312 -66.375 1 34.28 9 MET B CA 1
ATOM 2573 C C . MET B 1 9 ? -8.344 25.469 -65.25 1 34.28 9 MET B C 1
ATOM 2575 O O . MET B 1 9 ? -9.109 24.984 -64.438 1 34.28 9 MET B O 1
ATOM 2579 N N . PHE B 1 10 ? -7.176 24.844 -65.375 1 34.66 10 PHE B N 1
ATOM 2580 C CA . PHE B 1 10 ? -6.875 24.078 -64.188 1 34.66 10 PHE B CA 1
ATOM 2581 C C . PHE B 1 10 ? -6.613 25.016 -63 1 34.66 10 PHE B C 1
ATOM 2583 O O . PHE B 1 10 ? -5.57 25.672 -62.938 1 34.66 10 PHE B O 1
ATOM 2590 N N . ARG B 1 11 ? -7.652 25.688 -62.5 1 35.53 11 ARG B N 1
ATOM 2591 C CA . ARG B 1 11 ? -7.473 26.344 -61.219 1 35.53 11 ARG B CA 1
ATOM 2592 C C . ARG B 1 11 ? -6.73 25.422 -60.25 1 35.53 11 ARG B C 1
ATOM 2594 O O . ARG B 1 11 ? -7.16 24.297 -60 1 35.53 11 ARG B O 1
ATOM 2601 N N . GLN B 1 12 ? -5.449 25.5 -60.188 1 34.31 12 GLN B N 1
ATOM 2602 C CA . GLN B 1 12 ? -4.715 24.906 -59.062 1 34.31 12 GLN B CA 1
ATOM 2603 C C . GLN B 1 12 ? -5.465 25.094 -57.75 1 34.31 12 GLN B C 1
ATOM 2605 O O . GLN B 1 12 ? -5.711 26.219 -57.312 1 34.31 12 GLN B O 1
ATOM 2610 N N . ASP B 1 13 ? -6.539 24.344 -57.469 1 40.94 13 ASP B N 1
ATOM 2611 C CA . ASP B 1 13 ? -7.121 24.281 -56.125 1 40.94 13 ASP B CA 1
ATOM 2612 C C . ASP B 1 13 ? -6.07 24.578 -55.062 1 40.94 13 ASP B C 1
ATOM 2614 O O . ASP B 1 13 ? -5 23.953 -55.062 1 40.94 13 ASP B O 1
ATOM 2618 N N . ASP B 1 14 ? -5.922 25.734 -54.688 1 41.28 14 ASP B N 1
ATOM 2619 C CA . ASP B 1 14 ? -5.086 26.031 -53.531 1 41.28 14 ASP B CA 1
ATOM 2620 C C . ASP B 1 14 ? -5.195 24.953 -52.469 1 41.28 14 ASP B C 1
ATOM 2622 O O . ASP B 1 14 ? -6.297 24.5 -52.156 1 41.28 14 ASP B O 1
ATOM 2626 N N . PRO B 1 15 ? -4.211 24.125 -52.219 1 44.69 15 PRO B N 1
ATOM 2627 C CA . PRO B 1 15 ? -4.309 23.125 -51.156 1 44.69 15 PRO B CA 1
ATOM 2628 C C . PRO B 1 15 ? -4.961 23.672 -49.906 1 44.69 15 PRO B C 1
ATOM 2630 O O . PRO B 1 15 ? -4.84 24.875 -49.594 1 44.69 15 PRO B O 1
ATOM 2633 N N . ALA B 1 16 ? -6.145 23.188 -49.469 1 52.19 16 ALA B N 1
ATOM 2634 C CA . ALA B 1 16 ? -6.781 23.547 -48.219 1 52.19 16 ALA B CA 1
ATOM 2635 C C . ALA B 1 16 ? -5.746 23.938 -47.156 1 52.19 16 ALA B C 1
ATOM 2637 O O . ALA B 1 16 ? -4.676 23.328 -47.094 1 52.19 16 ALA B O 1
ATOM 2638 N N . PRO B 1 17 ? -5.824 25.047 -46.594 1 53.97 17 PRO B N 1
ATOM 2639 C CA . PRO B 1 17 ? -4.832 25.406 -45.594 1 53.97 17 PRO B CA 1
ATOM 2640 C C . PRO B 1 17 ? -4.609 24.312 -44.562 1 53.97 17 PRO B C 1
ATOM 2642 O O . PRO B 1 17 ? -5.539 23.562 -44.219 1 53.97 17 PRO B O 1
ATOM 2645 N N . ALA B 1 18 ? -3.385 23.938 -44.375 1 55.44 18 ALA B N 1
ATOM 2646 C CA . ALA B 1 18 ? -2.961 22.984 -43.344 1 55.44 18 ALA B CA 1
ATOM 2647 C C . ALA B 1 18 ? -3.547 23.359 -42 1 55.44 18 ALA B C 1
ATOM 2649 O O . ALA B 1 18 ? -3.631 24.531 -41.656 1 55.44 18 ALA B O 1
ATOM 2650 N N . PRO B 1 19 ? -4.383 22.328 -41.5 1 62.81 19 PRO B N 1
ATOM 2651 C CA . PRO B 1 19 ? -4.879 22.672 -40.156 1 62.81 19 PRO B CA 1
ATOM 2652 C C . PRO B 1 19 ? -3.818 23.344 -39.281 1 62.81 19 PRO B C 1
ATOM 2654 O O . PRO B 1 19 ? -2.621 23.125 -39.5 1 62.81 19 PRO B O 1
ATOM 2657 N N . ALA B 1 20 ? -4.137 24.328 -38.406 1 73.25 20 ALA B N 1
ATOM 2658 C CA . ALA B 1 20 ? -3.264 25.062 -37.5 1 73.25 20 ALA B CA 1
ATOM 2659 C C . ALA B 1 20 ? -2.412 24.109 -36.688 1 73.25 20 ALA B C 1
ATOM 2661 O O . ALA B 1 20 ? -2.836 22.984 -36.375 1 73.25 20 ALA B O 1
ATOM 2662 N N . TRP B 1 21 ? -1.13 24.422 -36.562 1 74.19 21 TRP B N 1
ATOM 2663 C CA . TRP B 1 21 ? -0.126 23.625 -35.875 1 74.19 21 TRP B CA 1
ATOM 2664 C C . TRP B 1 21 ? -0.654 23.109 -34.531 1 74.19 21 TRP B C 1
ATOM 2666 O O . TRP B 1 21 ? -0.366 21.984 -34.156 1 74.19 21 TRP B O 1
ATOM 2676 N N . TRP B 1 22 ? -1.439 23.938 -33.906 1 74.44 22 TRP B N 1
ATOM 2677 C CA . TRP B 1 22 ? -1.946 23.531 -32.594 1 74.44 22 TRP B CA 1
ATOM 2678 C C . TRP B 1 22 ? -2.93 22.375 -32.75 1 74.44 22 TRP B C 1
ATOM 2680 O O . TRP B 1 22 ? -2.947 21.453 -31.906 1 74.44 22 TRP B O 1
ATOM 2690 N N . PHE B 1 23 ? -3.711 22.359 -33.719 1 72.62 23 PHE B N 1
ATOM 2691 C CA . PHE B 1 23 ? -4.672 21.297 -33.938 1 72.62 23 PHE B CA 1
ATOM 2692 C C . PHE B 1 23 ? -3.955 19.984 -34.312 1 72.62 23 PHE B C 1
ATOM 2694 O O . PHE B 1 23 ? -4.348 18.922 -33.844 1 72.62 23 PHE B O 1
ATOM 2701 N N . GLN B 1 24 ? -2.914 20.062 -35.031 1 74.62 24 GLN B N 1
ATOM 2702 C CA . GLN B 1 24 ? -2.115 18.891 -35.375 1 74.62 24 GLN B CA 1
ATOM 2703 C C . GLN B 1 24 ? -1.462 18.297 -34.125 1 74.62 24 GLN B C 1
ATOM 2705 O O . GLN B 1 24 ? -1.412 17.062 -33.969 1 74.62 24 GLN B O 1
ATOM 2710 N N . SER B 1 25 ? -1.012 19.188 -33.281 1 77.88 25 SER B N 1
ATOM 2711 C CA . SER B 1 25 ? -0.377 18.719 -32.062 1 77.88 25 SER B CA 1
ATOM 2712 C C . SER B 1 25 ? -1.369 17.953 -31.188 1 77.88 25 SER B C 1
ATOM 2714 O O . SER B 1 25 ? -1.022 16.938 -30.578 1 77.88 25 SER B O 1
ATOM 2716 N N . LEU B 1 26 ? -2.568 18.406 -31.141 1 77.56 26 LEU B N 1
ATOM 2717 C CA . LEU B 1 26 ? -3.605 17.719 -30.375 1 77.56 26 LEU B CA 1
ATOM 2718 C C . LEU B 1 26 ? -3.904 16.359 -30.969 1 77.56 26 LEU B C 1
ATOM 2720 O O . LEU B 1 26 ? -4.105 15.383 -30.234 1 77.56 26 LEU B O 1
ATOM 2724 N N . ALA B 1 27 ? -3.926 16.344 -32.219 1 77.38 27 ALA B N 1
ATOM 2725 C CA . ALA B 1 27 ? -4.176 15.078 -32.906 1 77.38 27 ALA B CA 1
ATOM 2726 C C . ALA B 1 27 ? -3.051 14.078 -32.656 1 77.38 27 ALA B C 1
ATOM 2728 O O . ALA B 1 27 ? -3.299 12.883 -32.5 1 77.38 27 ALA B O 1
ATOM 2729 N N . PHE B 1 28 ? -1.857 14.602 -32.562 1 78.25 28 PHE B N 1
ATOM 2730 C CA . PHE B 1 28 ? -0.725 13.727 -32.281 1 78.25 28 PHE B CA 1
ATOM 2731 C C . PHE B 1 28 ? -0.82 13.18 -30.859 1 78.25 28 PHE B C 1
ATOM 2733 O O . PHE B 1 28 ? -0.514 12.008 -30.625 1 78.25 28 PHE B O 1
ATOM 2740 N N . LEU B 1 29 ? -1.266 14.008 -29.938 1 77.56 29 LEU B N 1
ATOM 2741 C CA . LEU B 1 29 ? -1.465 13.547 -28.562 1 77.56 29 LEU B CA 1
ATOM 2742 C C . LEU B 1 29 ? -2.57 12.5 -28.5 1 77.56 29 LEU B C 1
ATOM 2744 O O . LEU B 1 29 ? -2.436 11.492 -27.797 1 77.56 29 LEU B O 1
ATOM 2748 N N . GLY B 1 30 ? -3.562 12.805 -29.156 1 75.38 30 GLY B N 1
ATOM 2749 C CA . GLY B 1 30 ? -4.637 11.828 -29.219 1 75.38 30 GLY B CA 1
ATOM 2750 C C . GLY B 1 30 ? -4.211 10.516 -29.859 1 75.38 30 GLY B C 1
ATOM 2751 O O . GLY B 1 30 ? -4.574 9.445 -29.375 1 75.38 30 GLY B O 1
ATOM 2752 N N . ALA B 1 31 ? -3.451 10.656 -30.859 1 77.38 31 ALA B N 1
ATOM 2753 C CA . ALA B 1 31 ? -2.945 9.461 -31.531 1 77.38 31 ALA B CA 1
ATOM 2754 C C . ALA B 1 31 ? -2.023 8.656 -30.625 1 77.38 31 ALA B C 1
ATOM 2756 O O . ALA B 1 31 ? -2.062 7.426 -30.609 1 77.38 31 ALA B O 1
ATOM 2757 N N . ALA B 1 32 ? -1.28 9.359 -29.891 1 76.56 32 ALA B N 1
ATOM 2758 C CA . ALA B 1 32 ? -0.388 8.688 -28.938 1 76.56 32 ALA B CA 1
ATOM 2759 C C . ALA B 1 32 ? -1.181 7.934 -27.875 1 76.56 32 ALA B C 1
ATOM 2761 O O . ALA B 1 32 ? -0.817 6.816 -27.5 1 76.56 32 ALA B O 1
ATOM 2762 N N . TYR B 1 33 ? -2.205 8.508 -27.422 1 73.69 33 TYR B N 1
ATOM 2763 C CA . TYR B 1 33 ? -3.068 7.855 -26.453 1 73.69 33 TYR B CA 1
ATOM 2764 C C . TYR B 1 33 ? -3.707 6.602 -27.031 1 73.69 33 TYR B C 1
ATOM 2766 O O . TYR B 1 33 ? -3.686 5.539 -26.406 1 73.69 33 TYR B O 1
ATOM 2774 N N . VAL B 1 34 ? -4.25 6.785 -28.172 1 73.94 34 VAL B N 1
ATOM 2775 C CA . VAL B 1 34 ? -4.891 5.652 -28.844 1 73.94 34 VAL B CA 1
ATOM 2776 C C . VAL B 1 34 ? -3.859 4.566 -29.125 1 73.94 34 VAL B C 1
ATOM 2778 O O . VAL B 1 34 ? -4.148 3.375 -28.984 1 73.94 34 VAL B O 1
ATOM 2781 N N . ALA B 1 35 ? -2.729 5.012 -29.5 1 76.88 35 ALA B N 1
ATOM 2782 C CA . ALA B 1 35 ? -1.658 4.047 -29.75 1 76.88 35 ALA B CA 1
ATOM 2783 C C . ALA B 1 35 ? -1.323 3.273 -28.469 1 76.88 35 ALA B C 1
ATOM 2785 O O . ALA B 1 35 ? -1.126 2.057 -28.516 1 76.88 35 ALA B O 1
ATOM 2786 N N . GLY B 1 36 ? -1.346 3.945 -27.328 1 74.69 36 GLY B N 1
ATOM 2787 C CA . GLY B 1 36 ? -1.097 3.275 -26.062 1 74.69 36 GLY B CA 1
ATOM 2788 C C . GLY B 1 36 ? -2.154 2.246 -25.719 1 74.69 36 GLY B C 1
ATOM 2789 O O . GLY B 1 36 ? -1.831 1.126 -25.312 1 74.69 36 GLY B O 1
ATOM 2790 N N . VAL B 1 37 ? -3.299 2.627 -25.922 1 72.94 37 VAL B N 1
ATOM 2791 C CA . VAL B 1 37 ? -4.41 1.725 -25.625 1 72.94 37 VAL B CA 1
ATOM 2792 C C . VAL B 1 37 ? -4.367 0.531 -26.578 1 72.94 37 VAL B C 1
ATOM 2794 O O . VAL B 1 37 ? -4.586 -0.61 -26.156 1 72.94 37 VAL B O 1
ATOM 2797 N N . THR B 1 38 ? -4.148 0.865 -27.797 1 75.31 38 THR B N 1
ATOM 2798 C CA . THR B 1 38 ? -4.102 -0.188 -28.797 1 75.31 38 THR B CA 1
ATOM 2799 C C . THR B 1 38 ? -2.951 -1.151 -28.516 1 75.31 38 THR B C 1
ATOM 2801 O O . THR B 1 38 ? -3.111 -2.369 -28.641 1 75.31 38 THR B O 1
ATOM 2804 N N . LEU B 1 39 ? -1.864 -0.629 -28.125 1 77.12 39 LEU B N 1
ATOM 2805 C CA . LEU B 1 39 ? -0.719 -1.479 -27.828 1 77.12 39 LEU B CA 1
ATOM 2806 C C . LEU B 1 39 ? -1.016 -2.383 -26.641 1 77.12 39 LEU B C 1
ATOM 2808 O O . LEU B 1 39 ? -0.61 -3.547 -26.609 1 77.12 39 LEU B O 1
ATOM 2812 N N . ARG B 1 40 ? -1.696 -1.895 -25.656 1 73.5 40 ARG B N 1
ATOM 2813 C CA . ARG B 1 40 ? -2.096 -2.709 -24.516 1 73.5 40 ARG B CA 1
ATOM 2814 C C . ARG B 1 40 ? -3.045 -3.824 -24.953 1 73.5 40 ARG B C 1
ATOM 2816 O O . ARG B 1 40 ? -2.941 -4.953 -24.453 1 73.5 40 ARG B O 1
ATOM 2823 N N . LEU B 1 41 ? -3.912 -3.484 -25.812 1 76.56 41 LEU B N 1
ATOM 2824 C CA . LEU B 1 41 ? -4.848 -4.48 -26.328 1 76.56 41 LEU B CA 1
ATOM 2825 C C . LEU B 1 41 ? -4.121 -5.535 -27.156 1 76.56 41 LEU B C 1
ATOM 2827 O O . LEU B 1 41 ? -4.418 -6.727 -27.031 1 76.56 41 LEU B O 1
ATOM 2831 N N . LEU B 1 42 ? -3.225 -5.062 -27.922 1 80.56 42 LEU B N 1
ATOM 2832 C CA . LEU B 1 42 ? -2.449 -5.992 -28.734 1 80.56 42 LEU B CA 1
ATOM 2833 C C . LEU B 1 42 ? -1.59 -6.895 -27.859 1 80.56 42 LEU B C 1
ATOM 2835 O O . LEU B 1 42 ? -1.451 -8.086 -28.141 1 80.56 42 LEU B O 1
ATOM 2839 N N . ALA B 1 43 ? -1.047 -6.344 -26.859 1 77.56 43 ALA B N 1
ATOM 2840 C CA . ALA B 1 43 ? -0.265 -7.152 -25.922 1 77.56 43 ALA B CA 1
ATOM 2841 C C . ALA B 1 43 ? -1.132 -8.219 -25.25 1 77.56 43 ALA B C 1
ATOM 2843 O O . ALA B 1 43 ? -0.708 -9.359 -25.109 1 77.56 43 ALA B O 1
ATOM 2844 N N . TYR B 1 44 ? -2.248 -7.797 -24.906 1 78.31 44 TYR B N 1
ATOM 2845 C CA . TYR B 1 44 ? -3.186 -8.742 -24.312 1 78.31 44 TYR B CA 1
ATOM 2846 C C . TYR B 1 44 ? -3.506 -9.875 -25.281 1 78.31 44 TYR B C 1
ATOM 2848 O O . TYR B 1 44 ? -3.5 -11.047 -24.891 1 78.31 44 TYR B O 1
ATOM 2856 N N . VAL B 1 45 ? -3.797 -9.469 -26.484 1 82 45 VAL B N 1
ATOM 2857 C CA . VAL B 1 45 ? -4.121 -10.469 -27.5 1 82 45 VAL B CA 1
ATOM 2858 C C . VAL B 1 45 ? -2.92 -11.375 -27.734 1 82 45 VAL B C 1
ATOM 2860 O O . VAL B 1 45 ? -3.076 -12.586 -27.906 1 82 45 VAL B O 1
ATOM 2863 N N . ALA B 1 46 ? -1.798 -10.805 -27.734 1 82.62 46 ALA B N 1
ATOM 2864 C CA . ALA B 1 46 ? -0.581 -11.594 -27.922 1 82.62 46 ALA B CA 1
ATOM 2865 C C . ALA B 1 46 ? -0.407 -12.609 -26.797 1 82.62 46 ALA B C 1
ATOM 2867 O O . ALA B 1 46 ? -0.024 -13.758 -27.047 1 82.62 46 ALA B O 1
ATOM 2868 N N . ILE B 1 47 ? -0.646 -12.219 -25.609 1 81.19 47 ILE B N 1
ATOM 2869 C CA . ILE B 1 47 ? -0.549 -13.117 -24.469 1 81.19 47 ILE B CA 1
ATOM 2870 C C . ILE B 1 47 ? -1.585 -14.227 -24.594 1 81.19 47 ILE B C 1
ATOM 2872 O O . ILE B 1 47 ? -1.283 -15.398 -24.344 1 81.19 47 ILE B O 1
ATOM 2876 N N . CYS B 1 48 ? -2.721 -13.82 -25.094 1 80.69 48 CYS B N 1
ATOM 2877 C CA . CYS B 1 48 ? -3.789 -14.805 -25.25 1 80.69 48 CYS B CA 1
ATOM 2878 C C . CYS B 1 48 ? -3.445 -15.812 -26.344 1 80.69 48 CYS B C 1
ATOM 2880 O O . CYS B 1 48 ? -3.785 -17 -26.234 1 80.69 48 CYS B O 1
ATOM 2882 N N . LEU B 1 49 ? -2.752 -15.273 -27.266 1 84.69 49 LEU B N 1
ATOM 2883 C CA . LEU B 1 49 ? -2.404 -16.141 -28.391 1 84.69 49 LEU B CA 1
ATOM 2884 C C . LEU B 1 49 ? -1.184 -17 -28.062 1 84.69 49 LEU B C 1
ATOM 2886 O O . LEU B 1 49 ? -0.995 -18.062 -28.641 1 84.69 49 LEU B O 1
ATOM 2890 N N . GLY B 1 50 ? -0.486 -16.406 -27.156 1 82.38 50 GLY B N 1
ATOM 2891 C CA . GLY B 1 50 ? 0.656 -17.188 -26.719 1 82.38 50 GLY B CA 1
ATOM 2892 C C . GLY B 1 50 ? 0.289 -18.281 -25.719 1 82.38 50 GLY B C 1
ATOM 2893 O O . GLY B 1 50 ? -0.657 -18.109 -24.938 1 82.38 50 GLY B O 1
ATOM 2894 N N . GLY B 1 51 ? 0.587 -19.453 -25.797 1 86.38 51 GLY B N 1
ATOM 2895 C CA . GLY B 1 51 ? 0.327 -20.562 -24.891 1 86.38 51 GLY B CA 1
ATOM 2896 C C . GLY B 1 51 ? 0.959 -20.375 -23.531 1 86.38 51 GLY B C 1
ATOM 2897 O O . GLY B 1 51 ? 1.856 -19.547 -23.359 1 86.38 51 GLY B O 1
ATOM 2898 N N . PRO B 1 52 ? 0.362 -20.953 -22.578 1 91.12 52 PRO B N 1
ATOM 2899 C CA . PRO B 1 52 ? 0.922 -20.875 -21.219 1 91.12 52 PRO B CA 1
ATOM 2900 C C . PRO B 1 52 ? 2.359 -21.391 -21.156 1 91.12 52 PRO B C 1
ATOM 2902 O O . PRO B 1 52 ? 2.76 -22.234 -21.953 1 91.12 52 PRO B O 1
ATOM 2905 N N . LYS B 1 53 ? 3.113 -20.797 -20.297 1 93.5 53 LYS B N 1
ATOM 2906 C CA . LYS B 1 53 ? 4.461 -21.297 -20.031 1 93.5 53 LYS B CA 1
ATOM 2907 C C . LYS B 1 53 ? 4.422 -22.625 -19.297 1 93.5 53 LYS B C 1
ATOM 2909 O O . LYS B 1 53 ? 3.492 -22.891 -18.531 1 93.5 53 LYS B O 1
ATOM 2914 N N . ASP B 1 54 ? 5.438 -23.406 -19.594 1 96.88 54 ASP B N 1
ATOM 2915 C CA . ASP B 1 54 ? 5.629 -24.594 -18.766 1 96.88 54 ASP B CA 1
ATOM 2916 C C . ASP B 1 54 ? 6.273 -24.234 -17.438 1 96.88 54 ASP B C 1
ATOM 2918 O O . ASP B 1 54 ? 7.492 -24.094 -17.344 1 96.88 54 ASP B O 1
ATOM 2922 N N . LEU B 1 55 ? 5.496 -24.203 -16.422 1 97.88 55 LEU B N 1
ATOM 2923 C CA . LEU B 1 55 ? 5.926 -23.719 -15.109 1 97.88 55 LEU B CA 1
ATOM 2924 C C . LEU B 1 55 ? 6.938 -24.672 -14.477 1 97.88 55 LEU B C 1
ATOM 2926 O O . LEU B 1 55 ? 7.676 -24.281 -13.57 1 97.88 55 LEU B O 1
ATOM 2930 N N . ARG B 1 56 ? 6.973 -25.906 -14.945 1 97.31 56 ARG B N 1
ATOM 2931 C CA . ARG B 1 56 ? 7.918 -26.891 -14.422 1 97.31 56 ARG B CA 1
ATOM 2932 C C . ARG B 1 56 ? 9.352 -26.531 -14.789 1 97.31 56 ARG B C 1
ATOM 2934 O O . ARG B 1 56 ? 10.305 -27.031 -14.203 1 97.31 56 ARG B O 1
ATOM 2941 N N . ARG B 1 57 ? 9.445 -25.609 -15.727 1 96.81 57 ARG B N 1
ATOM 2942 C CA . ARG B 1 57 ? 10.773 -25.125 -16.094 1 96.81 57 ARG B CA 1
ATOM 2943 C C . ARG B 1 57 ? 11.375 -24.281 -14.984 1 96.81 57 ARG B C 1
ATOM 2945 O O . ARG B 1 57 ? 12.602 -24.188 -14.859 1 96.81 57 ARG B O 1
ATOM 2952 N N . TYR B 1 58 ? 10.508 -23.656 -14.195 1 97.81 58 TYR B N 1
ATOM 2953 C CA . TYR B 1 58 ? 10.977 -22.891 -13.047 1 97.81 58 TYR B CA 1
ATOM 2954 C C . TYR B 1 58 ? 11.391 -23.812 -11.906 1 97.81 58 TYR B C 1
ATOM 2956 O O . TYR B 1 58 ? 12.32 -23.5 -11.156 1 97.81 58 TYR B O 1
ATOM 2964 N N . GLY B 1 59 ? 10.719 -24.906 -11.742 1 98.12 59 GLY B N 1
ATOM 2965 C CA . GLY B 1 59 ? 10.891 -25.875 -10.672 1 98.12 59 GLY B CA 1
ATOM 2966 C C . GLY B 1 59 ? 9.734 -26.859 -10.555 1 98.12 59 GLY B C 1
ATOM 2967 O O . GLY B 1 59 ? 8.633 -26.578 -11.039 1 98.12 59 GLY B O 1
ATOM 2968 N N . ALA B 1 60 ? 10.008 -27.906 -9.867 1 98.44 60 ALA B N 1
ATOM 2969 C CA . ALA B 1 60 ? 9.031 -29 -9.789 1 98.44 60 ALA B CA 1
ATOM 2970 C C . ALA B 1 60 ? 7.969 -28.703 -8.742 1 98.44 60 ALA B C 1
ATOM 2972 O O . ALA B 1 60 ? 6.918 -29.344 -8.711 1 98.44 60 ALA B O 1
ATOM 2973 N N . TRP B 1 61 ? 8.258 -27.719 -7.887 1 98.88 61 TRP B N 1
ATOM 2974 C CA . TRP B 1 61 ? 7.375 -27.469 -6.758 1 98.88 61 TRP B CA 1
ATOM 2975 C C . TRP B 1 61 ? 6.82 -26.047 -6.801 1 98.88 61 TRP B C 1
ATOM 2977 O O . TRP B 1 61 ? 7.48 -25.141 -7.305 1 98.88 61 TRP B O 1
ATOM 2987 N N . ALA B 1 62 ? 5.629 -25.875 -6.273 1 98.94 62 ALA B N 1
ATOM 2988 C CA . ALA B 1 62 ? 5.02 -24.562 -6.02 1 98.94 62 ALA B CA 1
ATOM 2989 C C . ALA B 1 62 ? 4.562 -24.453 -4.57 1 98.94 62 ALA B C 1
ATOM 2991 O O . ALA B 1 62 ? 4.121 -25.422 -3.969 1 98.94 62 ALA B O 1
ATOM 2992 N N . VAL B 1 63 ? 4.699 -23.281 -4.02 1 98.94 63 VAL B N 1
ATOM 2993 C CA . VAL B 1 63 ? 4.141 -22.938 -2.715 1 98.94 63 VAL B CA 1
ATOM 2994 C C . VAL B 1 63 ? 2.859 -22.125 -2.898 1 98.94 63 VAL B C 1
ATOM 2996 O O . VAL B 1 63 ? 2.803 -21.219 -3.732 1 98.94 63 VAL B O 1
ATOM 2999 N N . ILE B 1 64 ? 1.812 -22.484 -2.16 1 98.94 64 ILE B N 1
ATOM 3000 C CA . ILE B 1 64 ? 0.582 -21.703 -2.236 1 98.94 64 ILE B CA 1
ATOM 3001 C C . ILE B 1 64 ? 0.009 -21.5 -0.836 1 98.94 64 ILE B C 1
ATOM 3003 O O . ILE B 1 64 ? -0.08 -22.453 -0.054 1 98.94 64 ILE B O 1
ATOM 3007 N N . THR B 1 65 ? -0.285 -20.25 -0.489 1 98.94 65 THR B N 1
ATOM 3008 C CA . THR B 1 65 ? -0.919 -19.938 0.787 1 98.94 65 THR B CA 1
ATOM 3009 C C . THR B 1 65 ? -2.436 -19.875 0.634 1 98.94 65 THR B C 1
ATOM 3011 O O . THR B 1 65 ? -2.941 -19.406 -0.39 1 98.94 65 THR B O 1
ATOM 3014 N N . GLY B 1 66 ? -3.178 -20.297 1.667 1 98.31 66 GLY B N 1
ATOM 3015 C CA . GLY B 1 66 ? -4.633 -20.297 1.646 1 98.31 66 GLY B CA 1
ATOM 3016 C C . GLY B 1 66 ? -5.219 -21.188 0.572 1 98.31 66 GLY B C 1
ATOM 3017 O O . GLY B 1 66 ? -6.078 -20.766 -0.201 1 98.31 66 GLY B O 1
ATOM 3018 N N . PRO B 1 67 ? -4.781 -22.422 0.546 1 98.5 67 PRO B N 1
ATOM 3019 C CA . PRO B 1 67 ? -5.18 -23.312 -0.543 1 98.5 67 PRO B CA 1
ATOM 3020 C C . PRO B 1 67 ? -6.484 -24.047 -0.253 1 98.5 67 PRO B C 1
ATOM 3022 O O . PRO B 1 67 ? -6.871 -24.953 -1.006 1 98.5 67 PRO B O 1
ATOM 3025 N N . THR B 1 68 ? -7.227 -23.719 0.775 1 97.69 68 THR B N 1
ATOM 3026 C CA . THR B 1 68 ? -8.273 -24.609 1.258 1 97.69 68 THR B CA 1
ATOM 3027 C C . THR B 1 68 ? -9.648 -24.141 0.775 1 97.69 68 THR B C 1
ATOM 3029 O O . THR B 1 68 ? -10.641 -24.844 0.948 1 97.69 68 THR B O 1
ATOM 3032 N N . SER B 1 69 ? -9.742 -22.969 0.216 1 95.69 69 SER B N 1
ATOM 3033 C CA . SER B 1 69 ? -11.023 -22.484 -0.294 1 95.69 69 SER B CA 1
ATOM 3034 C C . SER B 1 69 ? -10.828 -21.438 -1.383 1 95.69 69 SER B C 1
ATOM 3036 O O . SER B 1 69 ? -9.711 -20.984 -1.617 1 95.69 69 SER B O 1
ATOM 3038 N N . GLY B 1 70 ? -11.891 -21.234 -2.096 1 96 70 GLY B N 1
ATOM 3039 C CA . GLY B 1 70 ? -11.938 -20.109 -3.025 1 96 70 GLY B CA 1
ATOM 3040 C C . GLY B 1 70 ? -10.914 -20.219 -4.141 1 96 70 GLY B C 1
ATOM 3041 O O . GLY B 1 70 ? -10.742 -21.297 -4.727 1 96 70 GLY B O 1
ATOM 3042 N N . ILE B 1 71 ? -10.344 -19.078 -4.469 1 96.75 71 ILE B N 1
ATOM 3043 C CA . ILE B 1 71 ? -9.375 -18.984 -5.551 1 96.75 71 ILE B CA 1
ATOM 3044 C C . ILE B 1 71 ? -8.156 -19.844 -5.234 1 96.75 71 ILE B C 1
ATOM 3046 O O . ILE B 1 71 ? -7.621 -20.516 -6.117 1 96.75 71 ILE B O 1
ATOM 3050 N N . GLY B 1 72 ? -7.766 -19.875 -3.957 1 98.19 72 GLY B N 1
ATOM 3051 C CA . GLY B 1 72 ? -6.605 -20.641 -3.539 1 98.19 72 GLY B CA 1
ATOM 3052 C C . GLY B 1 72 ? -6.754 -22.141 -3.807 1 98.19 72 GLY B C 1
ATOM 3053 O O . GLY B 1 72 ? -5.824 -22.781 -4.305 1 98.19 72 GLY B O 1
ATOM 3054 N N . CYS B 1 73 ? -7.887 -22.594 -3.486 1 98.31 73 CYS B N 1
ATOM 3055 C CA . CYS B 1 73 ? -8.156 -24.016 -3.711 1 98.31 73 CYS B CA 1
ATOM 3056 C C . CYS B 1 73 ? -8.148 -24.344 -5.199 1 98.31 73 CYS B C 1
ATOM 3058 O O . CYS B 1 73 ? -7.504 -25.297 -5.625 1 98.31 73 CYS B O 1
ATOM 3060 N N . ALA B 1 74 ? -8.812 -23.531 -5.957 1 98.19 74 ALA B N 1
ATOM 3061 C CA . ALA B 1 74 ? -8.891 -23.75 -7.398 1 98.19 74 ALA B CA 1
ATOM 3062 C C . ALA B 1 74 ? -7.516 -23.641 -8.047 1 98.19 74 ALA B C 1
ATOM 3064 O O . ALA B 1 74 ? -7.188 -24.406 -8.961 1 98.19 74 ALA B O 1
ATOM 3065 N N . MET B 1 75 ? -6.699 -22.719 -7.586 1 98.5 75 MET B N 1
ATOM 3066 C CA . MET B 1 75 ? -5.359 -22.547 -8.141 1 98.5 75 MET B CA 1
ATOM 3067 C C . MET B 1 75 ? -4.461 -23.719 -7.766 1 98.5 75 MET B C 1
ATOM 3069 O O . MET B 1 75 ? -3.643 -24.156 -8.57 1 98.5 75 MET B O 1
ATOM 3073 N N . ALA B 1 76 ? -4.598 -24.188 -6.531 1 98.81 76 ALA B N 1
ATOM 3074 C CA . ALA B 1 76 ? -3.832 -25.375 -6.125 1 98.81 76 ALA B CA 1
ATOM 3075 C C . ALA B 1 76 ? -4.133 -26.562 -7.027 1 98.81 76 ALA B C 1
ATOM 3077 O O . ALA B 1 76 ? -3.217 -27.234 -7.5 1 98.81 76 ALA B O 1
ATOM 3078 N N . LEU B 1 77 ? -5.395 -26.75 -7.293 1 98.69 77 LEU B N 1
ATOM 3079 C CA . LEU B 1 77 ? -5.82 -27.859 -8.141 1 98.69 77 LEU B CA 1
ATOM 3080 C C . LEU B 1 77 ? -5.316 -27.672 -9.57 1 98.69 77 LEU B C 1
ATOM 3082 O O . LEU B 1 77 ? -4.879 -28.625 -10.211 1 98.69 77 LEU B O 1
ATOM 3086 N N . GLU B 1 78 ? -5.355 -26.438 -10.039 1 98.56 78 GLU B N 1
ATOM 3087 C CA . GLU B 1 78 ? -4.898 -26.156 -11.398 1 98.56 78 GLU B CA 1
ATOM 3088 C C . GLU B 1 78 ? -3.389 -26.359 -11.523 1 98.56 78 GLU B C 1
ATOM 3090 O O . GLU B 1 78 ? -2.908 -26.875 -12.531 1 98.56 78 GLU B O 1
ATOM 3095 N N . LEU B 1 79 ? -2.59 -25.938 -10.523 1 98.75 79 LEU B N 1
ATOM 3096 C CA . LEU B 1 79 ? -1.146 -26.141 -10.523 1 98.75 79 LEU B CA 1
ATOM 3097 C C . LEU B 1 79 ? -0.803 -27.625 -10.523 1 98.75 79 LEU B C 1
ATOM 3099 O O . LEU B 1 79 ? 0.086 -28.062 -11.258 1 98.75 79 LEU B O 1
ATOM 3103 N N . ALA B 1 80 ? -1.542 -28.375 -9.727 1 98.75 80 ALA B N 1
ATOM 3104 C CA . ALA B 1 80 ? -1.354 -29.828 -9.688 1 98.75 80 ALA B CA 1
ATOM 3105 C C . ALA B 1 80 ? -1.673 -30.453 -11.047 1 98.75 80 ALA B C 1
ATOM 3107 O O . ALA B 1 80 ? -0.941 -31.328 -11.516 1 98.75 80 ALA B O 1
ATOM 3108 N N . ARG B 1 81 ? -2.746 -29.984 -11.633 1 98.19 81 ARG B N 1
ATOM 3109 C CA . ARG B 1 81 ? -3.146 -30.484 -12.945 1 98.19 81 ARG B CA 1
ATOM 3110 C C . ARG B 1 81 ? -2.037 -30.281 -13.969 1 98.19 81 ARG B C 1
ATOM 3112 O O . ARG B 1 81 ? -1.862 -31.109 -14.875 1 98.19 81 ARG B O 1
ATOM 3119 N N . ARG B 1 82 ? -1.285 -29.266 -13.766 1 97.62 82 ARG B N 1
ATOM 3120 C CA . ARG B 1 82 ? -0.216 -28.938 -14.695 1 97.62 82 ARG B CA 1
ATOM 3121 C C . ARG B 1 82 ? 1.086 -29.625 -14.312 1 97.62 82 ARG B C 1
ATOM 3123 O O . ARG B 1 82 ? 2.127 -29.391 -14.93 1 97.62 82 ARG B O 1
ATOM 3130 N N . GLY B 1 83 ? 1.064 -30.391 -13.266 1 98.06 83 GLY B N 1
ATOM 3131 C CA . GLY B 1 83 ? 2.16 -31.297 -12.992 1 98.06 83 GLY B CA 1
ATOM 3132 C C . GLY B 1 83 ? 3.098 -30.797 -11.906 1 98.06 83 GLY B C 1
ATOM 3133 O O . GLY B 1 83 ? 4.176 -31.359 -11.703 1 98.06 83 GLY B O 1
ATOM 3134 N N . LEU B 1 84 ? 2.744 -29.75 -11.195 1 98.75 84 LEU B N 1
ATOM 3135 C CA . LEU B 1 84 ? 3.602 -29.234 -10.133 1 98.75 84 LEU B CA 1
ATOM 3136 C C . LEU B 1 84 ? 3.281 -29.906 -8.797 1 98.75 84 LEU B C 1
ATOM 3138 O O . LEU B 1 84 ? 2.113 -30.109 -8.469 1 98.75 84 LEU B O 1
ATOM 3142 N N . ASN B 1 85 ? 4.34 -30.281 -8.062 1 98.81 85 ASN B N 1
ATOM 3143 C CA . ASN B 1 85 ? 4.172 -30.609 -6.656 1 98.81 85 ASN B CA 1
ATOM 3144 C C . ASN B 1 85 ? 3.85 -29.375 -5.824 1 98.81 85 ASN B C 1
ATOM 3146 O O . ASN B 1 85 ? 4.156 -28.25 -6.234 1 98.81 85 ASN B O 1
ATOM 3150 N N . LEU B 1 86 ? 3.207 -29.625 -4.652 1 98.88 86 LEU B N 1
ATOM 3151 C CA . LEU B 1 86 ? 2.719 -28.438 -3.963 1 98.88 86 LEU B CA 1
ATOM 3152 C C . LEU B 1 86 ? 3.121 -28.469 -2.492 1 98.88 86 LEU B C 1
ATOM 3154 O O . LEU B 1 86 ? 3.035 -29.5 -1.836 1 98.88 86 LEU B O 1
ATOM 3158 N N . VAL B 1 87 ? 3.625 -27.312 -2.031 1 98.88 87 VAL B N 1
ATOM 3159 C CA . VAL B 1 87 ? 3.633 -27 -0.607 1 98.88 87 VAL B CA 1
ATOM 3160 C C . VAL B 1 87 ? 2.389 -26.188 -0.255 1 98.88 87 VAL B C 1
ATOM 3162 O O . VAL B 1 87 ? 2.217 -25.062 -0.738 1 98.88 87 VAL B O 1
ATOM 3165 N N . LEU B 1 88 ? 1.534 -26.781 0.591 1 98.88 88 LEU B N 1
ATOM 3166 C CA . LEU B 1 88 ? 0.261 -26.188 0.973 1 98.88 88 LEU B CA 1
ATOM 3167 C C . LEU B 1 88 ? 0.364 -25.516 2.342 1 98.88 88 LEU B C 1
ATOM 3169 O O . LEU B 1 88 ? 0.59 -26.188 3.35 1 98.88 88 LEU B O 1
ATOM 3173 N N . VAL B 1 89 ? 0.186 -24.172 2.377 1 98.88 89 VAL B N 1
ATOM 3174 C CA . VAL B 1 89 ? 0.354 -23.422 3.613 1 98.88 89 VAL B CA 1
ATOM 3175 C C . VAL B 1 89 ? -1 -22.906 4.09 1 98.88 89 VAL B C 1
ATOM 3177 O O . VAL B 1 89 ? -1.664 -22.141 3.381 1 98.88 89 VAL B O 1
ATOM 3180 N N . GLY B 1 90 ? -1.424 -23.281 5.27 1 98.5 90 GLY B N 1
ATOM 3181 C CA . GLY B 1 90 ? -2.693 -22.828 5.828 1 98.5 90 GLY B CA 1
ATOM 3182 C C . GLY B 1 90 ? -2.799 -23.062 7.324 1 98.5 90 GLY B C 1
ATOM 3183 O O . GLY B 1 90 ? -1.919 -23.672 7.93 1 98.5 90 GLY B O 1
ATOM 3184 N N . ARG B 1 91 ? -3.836 -22.609 7.891 1 97.88 91 ARG B N 1
ATOM 3185 C CA . ARG B 1 91 ? -3.922 -22.578 9.352 1 97.88 91 ARG B CA 1
ATOM 3186 C C . ARG B 1 91 ? -4.629 -23.828 9.875 1 97.88 91 ARG B C 1
ATOM 3188 O O . ARG B 1 91 ? -4.453 -24.203 11.039 1 97.88 91 ARG B O 1
ATOM 3195 N N . ASP B 1 92 ? -5.434 -24.531 9.039 1 97.94 92 ASP B N 1
ATOM 3196 C CA . ASP B 1 92 ? -6.25 -25.656 9.477 1 97.94 92 ASP B CA 1
ATOM 3197 C C . ASP B 1 92 ? -5.68 -26.984 8.969 1 97.94 92 ASP B C 1
ATOM 3199 O O . ASP B 1 92 ? -5.797 -27.297 7.785 1 97.94 92 ASP B O 1
ATOM 3203 N N . PRO B 1 93 ? -5.168 -27.766 9.875 1 98.06 93 PRO B N 1
ATOM 3204 C CA . PRO B 1 93 ? -4.539 -29.016 9.43 1 98.06 93 PRO B CA 1
ATOM 3205 C C . PRO B 1 93 ? -5.531 -29.984 8.789 1 98.06 93 PRO B C 1
ATOM 3207 O O . PRO B 1 93 ? -5.18 -30.703 7.852 1 98.06 93 PRO B O 1
ATOM 3210 N N . ALA B 1 94 ? -6.73 -30.016 9.273 1 98.5 94 ALA B N 1
ATOM 3211 C CA . ALA B 1 94 ? -7.734 -30.922 8.711 1 98.5 94 ALA B CA 1
ATOM 3212 C C . ALA B 1 94 ? -8.078 -30.531 7.273 1 98.5 94 ALA B C 1
ATOM 3214 O O . ALA B 1 94 ? -8.18 -31.391 6.398 1 98.5 94 ALA B O 1
ATOM 3215 N N . ARG B 1 95 ? -8.211 -29.266 7.016 1 98.38 95 ARG B N 1
ATOM 3216 C CA . ARG B 1 95 ? -8.531 -28.781 5.676 1 98.38 95 ARG B CA 1
ATOM 3217 C C . ARG B 1 95 ? -7.348 -28.969 4.73 1 98.38 95 ARG B C 1
ATOM 3219 O O . ARG B 1 95 ? -7.535 -29.219 3.541 1 98.38 95 ARG B O 1
ATOM 3226 N N . LEU B 1 96 ? -6.129 -28.828 5.254 1 98.69 96 LEU B N 1
ATOM 3227 C CA . LEU B 1 96 ? -4.934 -29.062 4.453 1 98.69 96 LEU B CA 1
ATOM 3228 C C . LEU B 1 96 ? -4.844 -30.531 4.039 1 98.69 96 LEU B C 1
ATOM 3230 O O . LEU B 1 96 ? -4.473 -30.828 2.902 1 98.69 96 LEU B O 1
ATOM 3234 N N . ARG B 1 97 ? -5.199 -31.406 4.922 1 98.31 97 ARG B N 1
ATOM 3235 C CA . ARG B 1 97 ? -5.215 -32.844 4.598 1 98.31 97 ARG B CA 1
ATOM 3236 C C . ARG B 1 97 ? -6.262 -33.156 3.531 1 98.31 97 ARG B C 1
ATOM 3238 O O . ARG B 1 97 ? -6.02 -33.938 2.625 1 98.31 97 ARG B O 1
ATOM 3245 N N . GLU B 1 98 ? -7.359 -32.469 3.686 1 98.44 98 GLU B N 1
ATOM 3246 C CA . GLU B 1 98 ? -8.445 -32.688 2.736 1 98.44 98 GLU B CA 1
ATOM 3247 C C . GLU B 1 98 ? -8.031 -32.281 1.321 1 98.44 98 GLU B C 1
ATOM 3249 O O . GLU B 1 98 ? -8.211 -33.062 0.379 1 98.44 98 GLU B O 1
ATOM 3254 N N . ILE B 1 99 ? -7.457 -31.109 1.174 1 98.38 99 ILE B N 1
ATOM 3255 C CA . ILE B 1 99 ? -7.07 -30.672 -0.161 1 98.38 99 ILE B CA 1
ATOM 3256 C C . ILE B 1 99 ? -5.902 -31.516 -0.664 1 98.38 99 ILE B C 1
ATOM 3258 O O . ILE B 1 99 ? -5.797 -31.797 -1.861 1 98.38 99 ILE B O 1
ATOM 3262 N N . SER B 1 100 ? -4.996 -31.891 0.187 1 98.38 100 SER B N 1
ATOM 3263 C CA . SER B 1 100 ? -3.91 -32.781 -0.188 1 98.38 100 SER B CA 1
ATOM 3264 C C . SER B 1 100 ? -4.449 -34.094 -0.74 1 98.38 100 SER B C 1
ATOM 3266 O O . SER B 1 100 ? -3.949 -34.625 -1.747 1 98.38 100 SER B O 1
ATOM 3268 N N . GLY B 1 101 ? -5.43 -34.625 -0.045 1 98.12 101 GLY B N 1
ATOM 3269 C CA . GLY B 1 101 ? -6.062 -35.875 -0.5 1 98.12 101 GLY B CA 1
ATOM 3270 C C . GLY B 1 101 ? -6.734 -35.719 -1.853 1 98.12 101 GLY B C 1
ATOM 3271 O O . GLY B 1 101 ? -6.621 -36.594 -2.705 1 98.12 101 GLY B O 1
ATOM 3272 N N . THR B 1 102 ? -7.402 -34.625 -2.004 1 98.19 102 THR B N 1
ATOM 3273 C CA . THR B 1 102 ? -8.07 -34.344 -3.271 1 98.19 102 THR B CA 1
ATOM 3274 C C . THR B 1 102 ? -7.062 -34.281 -4.414 1 98.19 102 THR B C 1
ATOM 3276 O O . THR B 1 102 ? -7.289 -34.844 -5.48 1 98.19 102 THR B O 1
ATOM 3279 N N . ILE B 1 103 ? -5.918 -33.656 -4.211 1 98.38 103 ILE B N 1
ATOM 3280 C CA . ILE B 1 103 ? -4.871 -33.5 -5.215 1 98.38 103 ILE B CA 1
ATOM 3281 C C . ILE B 1 103 ? -4.285 -34.875 -5.551 1 98.38 103 ILE B C 1
ATOM 3283 O O . ILE B 1 103 ? -4.113 -35.219 -6.723 1 98.38 103 ILE B O 1
ATOM 3287 N N . ARG B 1 104 ? -4.066 -35.656 -4.574 1 96.62 104 ARG B N 1
ATOM 3288 C CA . ARG B 1 104 ? -3.49 -36.969 -4.77 1 96.62 104 ARG B CA 1
ATOM 3289 C C . ARG B 1 104 ? -4.449 -37.875 -5.535 1 96.62 104 ARG B C 1
ATOM 3291 O O . ARG B 1 104 ? -4.023 -38.656 -6.387 1 96.62 104 ARG B O 1
ATOM 3298 N N . SER B 1 105 ? -5.688 -37.781 -5.227 1 97.5 105 SER B N 1
ATOM 3299 C CA . SER B 1 105 ? -6.691 -38.625 -5.875 1 97.5 105 SER B CA 1
ATOM 3300 C C . SER B 1 105 ? -6.852 -38.25 -7.344 1 97.5 105 SER B C 1
ATOM 3302 O O . SER B 1 105 ? -7.035 -39.125 -8.188 1 97.5 105 SER B O 1
ATOM 3304 N N . ARG B 1 106 ? -6.719 -37.031 -7.668 1 97 106 ARG B N 1
ATOM 3305 C CA . ARG B 1 106 ? -6.957 -36.562 -9.023 1 97 106 ARG B CA 1
ATOM 3306 C C . ARG B 1 106 ? -5.684 -36.625 -9.859 1 97 106 ARG B C 1
ATOM 3308 O O . ARG B 1 106 ? -5.738 -36.812 -11.07 1 97 106 ARG B O 1
ATOM 3315 N N . HIS B 1 107 ? -4.621 -36.344 -9.141 1 96.06 107 HIS B N 1
ATOM 3316 C CA . HIS B 1 107 ? -3.324 -36.312 -9.805 1 96.06 107 HIS B CA 1
ATOM 3317 C C . HIS B 1 107 ? -2.289 -37.156 -9.062 1 96.06 107 HIS B C 1
ATOM 3319 O O . HIS B 1 107 ? -1.438 -36.594 -8.352 1 96.06 107 HIS B O 1
ATOM 3325 N N . GLY B 1 108 ? -2.24 -38.406 -9.289 1 93 108 GLY B N 1
ATOM 3326 C CA . GLY B 1 108 ? -1.516 -39.406 -8.523 1 93 108 GLY B CA 1
ATOM 3327 C C . GLY B 1 108 ? -0.015 -39.188 -8.516 1 93 108 GLY B C 1
ATOM 3328 O O . GLY B 1 108 ? 0.678 -39.625 -7.59 1 93 108 GLY B O 1
ATOM 3329 N N . ARG B 1 109 ? 0.517 -38.5 -9.414 1 96 109 ARG B N 1
ATOM 3330 C CA . ARG B 1 109 ? 1.964 -38.344 -9.516 1 96 109 ARG B CA 1
ATOM 3331 C C . ARG B 1 109 ? 2.426 -37.094 -8.789 1 96 109 ARG B C 1
ATOM 3333 O O . ARG B 1 109 ? 3.625 -36.906 -8.57 1 96 109 ARG B O 1
ATOM 3340 N N . VAL B 1 110 ? 1.473 -36.281 -8.398 1 98 110 VAL B N 1
ATOM 3341 C CA . VAL B 1 110 ? 1.792 -35 -7.773 1 98 110 VAL B CA 1
ATOM 3342 C C . VAL B 1 110 ? 1.962 -35.188 -6.266 1 98 110 VAL B C 1
ATOM 3344 O O . VAL B 1 110 ? 1.127 -35.812 -5.613 1 98 110 VAL B O 1
ATOM 3347 N N . GLN B 1 111 ? 3.053 -34.719 -5.699 1 98.25 111 GLN B N 1
ATOM 3348 C CA . GLN B 1 111 ? 3.316 -34.75 -4.266 1 98.25 111 GLN B CA 1
ATOM 3349 C C . GLN B 1 111 ? 2.842 -33.469 -3.594 1 98.25 111 GLN B C 1
ATOM 3351 O O . GLN B 1 111 ? 2.84 -32.406 -4.211 1 98.25 111 GLN B O 1
ATOM 3356 N N . THR B 1 112 ? 2.416 -33.625 -2.348 1 98.5 112 THR B N 1
ATOM 3357 C CA . THR B 1 112 ? 2.039 -32.469 -1.56 1 98.5 112 THR B CA 1
ATOM 3358 C C . THR B 1 112 ? 2.748 -32.469 -0.208 1 98.5 112 THR B C 1
ATOM 3360 O O . THR B 1 112 ? 3.043 -33.531 0.338 1 98.5 112 THR B O 1
ATOM 3363 N N . LYS B 1 113 ? 3.111 -31.359 0.253 1 98.31 113 LYS B N 1
ATOM 3364 C CA . LYS B 1 113 ? 3.604 -31.094 1.604 1 98.31 113 LYS B CA 1
ATOM 3365 C C . LYS B 1 113 ? 2.787 -30.016 2.287 1 98.31 113 LYS B C 1
ATOM 3367 O O . LYS B 1 113 ? 2.572 -28.938 1.718 1 98.31 113 LYS B O 1
ATOM 3372 N N . ALA B 1 114 ? 2.297 -30.328 3.486 1 98.31 114 ALA B N 1
ATOM 3373 C CA . ALA B 1 114 ? 1.492 -29.359 4.227 1 98.31 114 ALA B CA 1
ATOM 3374 C C . ALA B 1 114 ? 2.33 -28.641 5.281 1 98.31 114 ALA B C 1
ATOM 3376 O O . ALA B 1 114 ? 3.109 -29.281 6 1 98.31 114 ALA B O 1
ATOM 3377 N N . VAL B 1 115 ? 2.229 -27.344 5.336 1 98.44 115 VAL B N 1
ATOM 3378 C CA . VAL B 1 115 ? 2.816 -26.516 6.391 1 98.44 115 VAL B CA 1
ATOM 3379 C C . VAL B 1 115 ? 1.718 -25.766 7.137 1 98.44 115 VAL B C 1
ATOM 3381 O O . VAL B 1 115 ? 1.071 -24.891 6.57 1 98.44 115 VAL B O 1
ATOM 3384 N N . VAL B 1 116 ? 1.524 -26.141 8.398 1 98.56 116 VAL B N 1
ATOM 3385 C CA . VAL B 1 116 ? 0.532 -25.469 9.219 1 98.56 116 VAL B CA 1
ATOM 3386 C C . VAL B 1 116 ? 1.088 -24.125 9.695 1 98.56 116 VAL B C 1
ATOM 3388 O O . VAL B 1 116 ? 2.045 -24.078 10.477 1 98.56 116 VAL B O 1
ATOM 3391 N N . PHE B 1 117 ? 0.48 -23.016 9.219 1 98.62 117 PHE B N 1
ATOM 3392 C CA . PHE B 1 117 ? 0.913 -21.672 9.531 1 98.62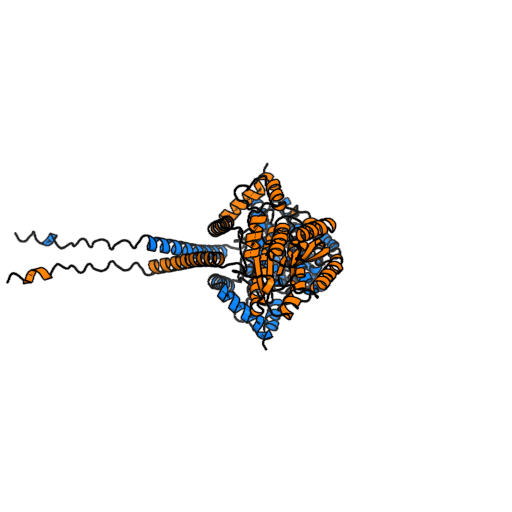 117 PHE B CA 1
ATOM 3393 C C . PHE B 1 117 ? -0.269 -20.703 9.523 1 98.62 117 PHE B C 1
ATOM 3395 O O . PHE B 1 117 ? -0.821 -20.406 8.461 1 98.62 117 PHE B O 1
ATOM 3402 N N . ASP B 1 118 ? -0.665 -20.359 10.719 1 98.5 118 ASP B N 1
ATOM 3403 C CA . ASP B 1 118 ? -1.603 -19.25 10.797 1 98.5 118 ASP B CA 1
ATOM 3404 C C . ASP B 1 118 ? -0.931 -17.938 10.398 1 98.5 118 ASP B C 1
ATOM 3406 O O . ASP B 1 118 ? -0.213 -17.328 11.195 1 98.5 118 ASP B O 1
ATOM 3410 N N . LEU B 1 119 ? -1.232 -17.5 9.234 1 98.31 119 LEU B N 1
ATOM 3411 C CA . LEU B 1 119 ? -0.523 -16.375 8.641 1 98.31 119 LEU B CA 1
ATOM 3412 C C . LEU B 1 119 ? -0.867 -15.078 9.367 1 98.31 119 LEU B C 1
ATOM 3414 O O . LEU B 1 119 ? -0.187 -14.062 9.188 1 98.31 119 LEU B O 1
ATOM 3418 N N . SER B 1 120 ? -1.922 -15.094 10.203 1 97.62 120 SER B N 1
ATOM 3419 C CA . SER B 1 120 ? -2.23 -13.922 11.023 1 97.62 120 SER B CA 1
ATOM 3420 C C . SER B 1 120 ? -1.2 -13.742 12.133 1 97.62 120 SER B C 1
ATOM 3422 O O . SER B 1 120 ? -1.204 -12.719 12.828 1 97.62 120 SER B O 1
ATOM 3424 N N . LEU B 1 121 ? -0.297 -14.688 12.242 1 96.88 121 LEU B N 1
ATOM 3425 C CA . LEU B 1 121 ? 0.753 -14.602 13.25 1 96.88 121 LEU B CA 1
ATOM 3426 C C . LEU B 1 121 ? 2.068 -14.141 12.633 1 96.88 121 LEU B C 1
ATOM 3428 O O . LEU B 1 121 ? 3.084 -14.047 13.328 1 96.88 121 LEU B O 1
ATOM 3432 N N . ALA B 1 122 ? 2.078 -13.836 11.359 1 96.06 122 ALA B N 1
ATOM 3433 C CA . ALA B 1 122 ? 3.279 -13.32 10.703 1 96.06 122 ALA B CA 1
ATOM 3434 C C . ALA B 1 122 ? 3.785 -12.062 11.391 1 96.06 122 ALA B C 1
ATOM 3436 O O . ALA B 1 122 ? 2.994 -11.219 11.828 1 96.06 122 ALA B O 1
ATOM 3437 N N . SER B 1 123 ? 5.125 -11.898 11.516 1 93.69 123 SER B N 1
ATOM 3438 C CA . SER B 1 123 ? 5.824 -10.758 12.086 1 93.69 123 SER B CA 1
ATOM 3439 C C . SER B 1 123 ? 5.602 -10.664 13.594 1 93.69 123 SER B C 1
ATOM 3441 O O . SER B 1 123 ? 5.684 -9.578 14.172 1 93.69 123 SER B O 1
ATOM 3443 N N . THR B 1 124 ? 5.121 -11.766 14.242 1 94.38 124 THR B N 1
ATOM 3444 C CA . THR B 1 124 ? 5.035 -11.891 15.688 1 94.38 124 THR B CA 1
ATOM 3445 C C . THR B 1 124 ? 5.918 -13.031 16.188 1 94.38 124 THR B C 1
ATOM 3447 O O . THR B 1 124 ? 6.328 -13.891 15.406 1 94.38 124 THR B O 1
ATOM 3450 N N . PRO B 1 125 ? 6.207 -12.992 17.438 1 93.12 125 PRO B N 1
ATOM 3451 C CA . PRO B 1 125 ? 6.992 -14.102 17.969 1 93.12 125 PRO B CA 1
ATOM 3452 C C . PRO B 1 125 ? 6.328 -15.453 17.75 1 93.12 125 PRO B C 1
ATOM 3454 O O . PRO B 1 125 ? 7.012 -16.453 17.484 1 93.12 125 PRO B O 1
ATOM 3457 N N . ASP B 1 126 ? 5.035 -15.562 17.75 1 95.06 126 ASP B N 1
ATOM 3458 C CA . ASP B 1 126 ? 4.305 -16.812 17.578 1 95.06 126 ASP B CA 1
ATOM 3459 C C . ASP B 1 126 ? 4.363 -17.297 16.125 1 95.06 126 ASP B C 1
ATOM 3461 O O . ASP B 1 126 ? 4.055 -18.453 15.836 1 95.06 126 ASP B O 1
ATOM 3465 N N . GLY B 1 127 ? 4.711 -16.422 15.219 1 96.25 127 GLY B N 1
ATOM 3466 C CA . GLY B 1 127 ? 4.824 -16.781 13.812 1 96.25 127 GLY B CA 1
ATOM 3467 C C . GLY B 1 127 ? 6.211 -17.266 13.43 1 96.25 127 GLY B C 1
ATOM 3468 O O . GLY B 1 127 ? 6.414 -17.766 12.32 1 96.25 127 GLY B O 1
ATOM 3469 N N . ASP B 1 128 ? 7.129 -17.219 14.359 1 95.06 128 ASP B N 1
ATOM 3470 C CA . ASP B 1 128 ? 8.523 -17.531 14.055 1 95.06 128 ASP B CA 1
ATOM 3471 C C . ASP B 1 128 ? 8.695 -19.016 13.75 1 95.06 128 ASP B C 1
ATOM 3473 O O . ASP B 1 128 ? 9.328 -19.391 12.766 1 95.06 128 ASP B O 1
ATOM 3477 N N . GLN B 1 129 ? 8.133 -19.797 14.625 1 95.88 129 GLN B N 1
ATOM 3478 C CA . GLN B 1 129 ? 8.305 -21.234 14.469 1 95.88 129 GLN B CA 1
ATOM 3479 C C . GLN B 1 129 ? 7.645 -21.734 13.188 1 95.88 129 GLN B C 1
ATOM 3481 O O . GLN B 1 129 ? 8.266 -22.453 12.406 1 95.88 129 GLN B O 1
ATOM 3486 N N . PRO B 1 130 ? 6.414 -21.328 12.922 1 96.75 130 PRO B N 1
ATOM 3487 C CA . PRO B 1 130 ? 5.816 -21.766 11.656 1 96.75 130 PRO B CA 1
ATOM 3488 C C . PRO B 1 130 ? 6.594 -21.266 10.438 1 96.75 130 PRO B C 1
ATOM 3490 O O . PRO B 1 130 ? 6.695 -21.969 9.43 1 96.75 130 PRO B O 1
ATOM 3493 N N . LEU B 1 131 ? 7.082 -20.109 10.477 1 96.94 131 LEU B N 1
ATOM 3494 C CA . LEU B 1 131 ? 7.879 -19.578 9.375 1 96.94 131 LEU B CA 1
ATOM 3495 C C . LEU B 1 131 ? 9.148 -20.391 9.188 1 96.94 131 LEU B C 1
ATOM 3497 O O . LEU B 1 131 ? 9.562 -20.672 8.055 1 96.94 131 LEU B O 1
ATOM 3501 N N . ARG B 1 132 ? 9.773 -20.766 10.266 1 96.81 132 ARG B N 1
ATOM 3502 C CA . ARG B 1 132 ? 10.938 -21.641 10.195 1 96.81 132 ARG B CA 1
ATOM 3503 C C . ARG B 1 132 ? 10.578 -22.969 9.547 1 96.81 132 ARG B C 1
ATOM 3505 O O . ARG B 1 132 ? 11.336 -23.484 8.727 1 96.81 132 ARG B O 1
ATOM 3512 N N . ARG B 1 133 ? 9.492 -23.5 9.883 1 97 133 ARG B N 1
ATOM 3513 C CA . ARG B 1 133 ? 9.031 -24.75 9.289 1 97 133 ARG B CA 1
ATOM 3514 C C . ARG B 1 133 ? 8.828 -24.609 7.785 1 97 133 ARG B C 1
ATOM 3516 O O . ARG B 1 133 ? 9.133 -25.516 7.02 1 97 133 ARG B O 1
ATOM 3523 N N . LEU B 1 134 ? 8.281 -23.469 7.395 1 98 134 LEU B N 1
ATOM 3524 C CA . LEU B 1 134 ? 8.117 -23.203 5.965 1 98 134 LEU B CA 1
ATOM 3525 C C . LEU B 1 134 ? 9.469 -23.172 5.266 1 98 134 LEU B C 1
ATOM 3527 O O . LEU B 1 134 ? 9.648 -23.781 4.207 1 98 134 LEU B O 1
ATOM 3531 N N . ARG B 1 135 ? 10.43 -22.484 5.863 1 97.31 135 ARG B N 1
ATOM 3532 C CA . ARG B 1 135 ? 11.766 -22.391 5.289 1 97.31 135 ARG B CA 1
ATOM 3533 C C . ARG B 1 135 ? 12.406 -23.766 5.16 1 97.31 135 ARG B C 1
ATOM 3535 O O . ARG B 1 135 ? 13.023 -24.078 4.141 1 97.31 135 ARG B O 1
ATOM 3542 N N . GLU B 1 136 ? 12.227 -24.531 6.176 1 97 136 GLU B N 1
ATOM 3543 C CA . GLU B 1 136 ? 12.766 -25.891 6.16 1 97 136 GLU B CA 1
ATOM 3544 C C . GLU B 1 136 ? 12.094 -26.734 5.078 1 97 136 GLU B C 1
ATOM 3546 O O . GLU B 1 136 ? 12.758 -27.516 4.391 1 97 136 GLU B O 1
ATOM 3551 N N . ALA B 1 137 ? 10.82 -26.578 4.949 1 96.75 137 ALA B N 1
ATOM 3552 C CA . ALA B 1 137 ? 10.055 -27.344 3.961 1 96.75 137 ALA B CA 1
ATOM 3553 C C . ALA B 1 137 ? 10.516 -27.016 2.545 1 96.75 137 ALA B C 1
ATOM 3555 O O . ALA B 1 137 ? 10.609 -27.891 1.694 1 96.75 137 ALA B O 1
ATOM 3556 N N . VAL B 1 138 ? 10.859 -25.719 2.291 1 97.19 138 VAL B N 1
ATOM 3557 C CA . VAL B 1 138 ? 11.164 -25.297 0.924 1 97.19 138 VAL B CA 1
ATOM 3558 C C . VAL B 1 138 ? 12.656 -25.484 0.646 1 97.19 138 VAL B C 1
ATOM 3560 O O . VAL B 1 138 ? 13.07 -25.562 -0.512 1 97.19 138 VAL B O 1
ATOM 3563 N N . ALA B 1 139 ? 13.594 -25.484 1.593 1 93.81 139 ALA B N 1
ATOM 3564 C CA . ALA B 1 139 ? 15.047 -25.578 1.428 1 93.81 139 ALA B CA 1
ATOM 3565 C C . ALA B 1 139 ? 15.422 -26.828 0.633 1 93.81 139 ALA B C 1
ATOM 3567 O O . ALA B 1 139 ? 16.344 -26.781 -0.193 1 93.81 139 ALA B O 1
ATOM 3568 N N . GLY B 1 140 ? 14.75 -27.844 0.721 1 88.62 140 GLY B N 1
ATOM 3569 C CA . GLY B 1 140 ? 15.117 -29.062 0.025 1 88.62 140 GLY B CA 1
ATOM 3570 C C . GLY B 1 140 ? 14.289 -29.312 -1.221 1 88.62 140 GLY B C 1
ATOM 3571 O O . GLY B 1 140 ? 14.508 -30.297 -1.934 1 88.62 140 GLY B O 1
ATOM 3572 N N . LEU B 1 141 ? 13.57 -28.297 -1.539 1 97.31 141 LEU B N 1
ATOM 3573 C CA . LEU B 1 141 ? 12.656 -28.5 -2.656 1 97.31 141 LEU B CA 1
ATOM 3574 C C . LEU B 1 141 ? 13 -27.578 -3.82 1 97.31 141 LEU B C 1
ATOM 3576 O O . LEU B 1 141 ? 13.539 -26.484 -3.613 1 97.31 141 LEU B O 1
ATOM 3580 N N . ASP B 1 142 ? 12.75 -28.047 -4.965 1 97.75 142 ASP B N 1
ATOM 3581 C CA . ASP B 1 142 ? 12.914 -27.266 -6.195 1 97.75 142 ASP B CA 1
ATOM 3582 C C . ASP B 1 142 ? 11.695 -26.391 -6.449 1 97.75 142 ASP B C 1
ATOM 3584 O O . ASP B 1 142 ? 10.945 -26.609 -7.398 1 97.75 142 ASP B O 1
ATOM 3588 N N . VAL B 1 143 ? 11.594 -25.328 -5.672 1 98.69 143 VAL B N 1
ATOM 3589 C CA . VAL B 1 143 ? 10.422 -24.469 -5.742 1 98.69 143 VAL B CA 1
ATOM 3590 C C . VAL B 1 143 ? 10.625 -23.406 -6.824 1 98.69 143 VAL B C 1
ATOM 3592 O O . VAL B 1 143 ? 11.539 -22.594 -6.734 1 98.69 143 VAL B O 1
ATOM 3595 N N . GLY B 1 144 ? 9.742 -23.438 -7.805 1 98.56 144 GLY B N 1
ATOM 3596 C CA . GLY B 1 144 ? 9.859 -22.484 -8.898 1 98.56 144 GLY B CA 1
ATOM 3597 C C . GLY B 1 144 ? 8.75 -21.453 -8.906 1 98.56 144 GLY B C 1
ATOM 3598 O O . GLY B 1 144 ? 8.852 -20.422 -9.57 1 98.56 144 GLY B O 1
ATOM 3599 N N . VAL B 1 145 ? 7.645 -21.75 -8.148 1 98.88 145 VAL B N 1
ATOM 3600 C CA . VAL B 1 145 ? 6.492 -20.859 -8.141 1 98.88 145 VAL B CA 1
ATOM 3601 C C . VAL B 1 145 ? 6.012 -20.656 -6.703 1 98.88 145 VAL B C 1
ATOM 3603 O O . VAL B 1 145 ? 5.961 -21.594 -5.918 1 98.88 145 VAL B O 1
ATOM 3606 N N . VAL B 1 146 ? 5.758 -19.438 -6.34 1 98.88 146 VAL B N 1
ATOM 3607 C CA . VAL B 1 146 ? 5.07 -19.156 -5.086 1 98.88 146 VAL B CA 1
ATOM 3608 C C . VAL B 1 146 ? 3.83 -18.312 -5.355 1 98.88 146 VAL B C 1
ATOM 3610 O O . VAL B 1 146 ? 3.889 -17.328 -6.113 1 98.88 146 VAL B O 1
ATOM 3613 N N . VAL B 1 147 ? 2.686 -18.75 -4.828 1 98.88 147 VAL B N 1
ATOM 3614 C CA . VAL B 1 147 ? 1.412 -18.047 -4.945 1 98.88 147 VAL B CA 1
ATOM 3615 C C . VAL B 1 147 ? 0.949 -17.594 -3.564 1 98.88 147 VAL B C 1
ATOM 3617 O O . VAL B 1 147 ? 0.483 -18.391 -2.756 1 98.88 147 VAL B O 1
ATOM 3620 N N . ASN B 1 148 ? 1.077 -16.328 -3.344 1 98.88 148 ASN B N 1
ATOM 3621 C CA . ASN B 1 148 ? 0.495 -15.719 -2.154 1 98.88 148 ASN B CA 1
ATOM 3622 C C . ASN B 1 148 ? -0.979 -15.375 -2.361 1 98.88 148 ASN B C 1
ATOM 3624 O O . ASN B 1 148 ? -1.308 -14.305 -2.865 1 98.88 148 ASN B O 1
ATOM 3628 N N . ASN B 1 149 ? -1.843 -16.281 -1.862 1 98.5 149 ASN B N 1
ATOM 3629 C CA . ASN B 1 149 ? -3.277 -16.156 -2.102 1 98.5 149 ASN B CA 1
ATOM 3630 C C . ASN B 1 149 ? -4.027 -15.805 -0.821 1 98.5 149 ASN B C 1
ATOM 3632 O O . ASN B 1 149 ? -5.07 -15.148 -0.869 1 98.5 149 ASN B O 1
ATOM 3636 N N . ALA B 1 150 ? -3.529 -16.25 0.317 1 97.88 150 ALA B N 1
ATOM 3637 C CA . ALA B 1 150 ? -4.223 -16 1.58 1 97.88 150 ALA B CA 1
ATOM 3638 C C . ALA B 1 150 ? -4.504 -14.516 1.77 1 97.88 150 ALA B C 1
ATOM 3640 O O . ALA B 1 150 ? -3.65 -13.672 1.476 1 97.88 150 ALA B O 1
ATOM 3641 N N . SER B 1 151 ? -5.68 -14.195 2.182 1 96.31 151 SER B N 1
ATOM 3642 C CA . SER B 1 151 ? -6.086 -12.812 2.404 1 96.31 151 SER B CA 1
ATOM 3643 C C . SER B 1 151 ? -7.176 -12.719 3.471 1 96.31 151 SER B C 1
ATOM 3645 O O . SER B 1 151 ? -7.918 -13.68 3.689 1 96.31 151 SER B O 1
ATOM 3647 N N . GLU B 1 152 ? -7.191 -11.664 4.152 1 95.44 152 GLU B N 1
ATOM 3648 C CA . GLU B 1 152 ? -8.219 -11.344 5.145 1 95.44 152 GLU B CA 1
ATOM 3649 C C . GLU B 1 152 ? -8.977 -10.078 4.766 1 95.44 152 GLU B C 1
ATOM 3651 O O . GLU B 1 152 ? -8.367 -9.062 4.414 1 95.44 152 GLU B O 1
ATOM 3656 N N . GLY B 1 153 ? -10.367 -10.188 4.777 1 93.12 153 GLY B N 1
ATOM 3657 C CA . GLY B 1 153 ? -11.195 -9.055 4.387 1 93.12 153 GLY B CA 1
ATOM 3658 C C . GLY B 1 153 ? -11.859 -8.367 5.562 1 93.12 153 GLY B C 1
ATOM 3659 O O . GLY B 1 153 ? -12.414 -7.273 5.418 1 93.12 153 GLY B O 1
ATOM 3660 N N . ARG B 1 154 ? -11.93 -9.078 6.734 1 90.94 154 ARG B N 1
ATOM 3661 C CA . ARG B 1 154 ? -12.492 -8.453 7.93 1 90.94 154 ARG B CA 1
ATOM 3662 C C . ARG B 1 154 ? -11.609 -7.309 8.414 1 90.94 154 ARG B C 1
ATOM 3664 O O . ARG B 1 154 ? -10.383 -7.383 8.328 1 90.94 154 ARG B O 1
ATOM 3671 N N . PRO B 1 155 ? -12.195 -6.223 8.883 1 91.12 155 PRO B N 1
ATOM 3672 C CA . PRO B 1 155 ? -13.516 -6.078 9.492 1 91.12 155 PRO B CA 1
ATOM 3673 C C . PRO B 1 155 ? -14.594 -5.695 8.477 1 91.12 155 PRO B C 1
ATOM 3675 O O . PRO B 1 155 ? -15.742 -5.457 8.859 1 91.12 155 PRO B O 1
ATOM 3678 N N . GLY B 1 156 ? -14.281 -5.594 7.254 1 89.75 156 GLY B N 1
ATOM 3679 C CA . GLY B 1 156 ? -15.281 -5.297 6.242 1 89.75 156 GLY B CA 1
ATOM 3680 C C . GLY B 1 156 ? -15.586 -3.814 6.117 1 89.75 156 GLY B C 1
ATOM 3681 O O . GLY B 1 156 ? -14.68 -2.982 6.207 1 89.75 156 GLY B O 1
ATOM 3682 N N . ALA B 1 157 ? -16.844 -3.508 5.816 1 91.88 157 ALA B N 1
ATOM 3683 C CA . ALA B 1 157 ? -17.266 -2.125 5.602 1 91.88 157 ALA B CA 1
ATOM 3684 C C . ALA B 1 157 ? -17.516 -1.413 6.93 1 91.88 157 ALA B C 1
ATOM 3686 O O . ALA B 1 157 ? -18.578 -1.575 7.539 1 91.88 157 ALA B O 1
ATOM 3687 N N . VAL B 1 158 ? -16.578 -0.562 7.332 1 94.94 158 VAL B N 1
ATOM 3688 C CA . VAL B 1 158 ? -16.672 0.141 8.609 1 94.94 158 VAL B CA 1
ATOM 3689 C C . VAL B 1 158 ? -15.805 1.399 8.57 1 94.94 158 VAL B C 1
ATOM 3691 O O . VAL B 1 158 ? -14.727 1.401 7.969 1 94.94 158 VAL B O 1
ATOM 3694 N N . TYR B 1 159 ? -16.312 2.516 9.188 1 96.19 159 TYR B N 1
ATOM 3695 C CA . TYR B 1 159 ? -15.461 3.684 9.359 1 96.19 159 TYR B CA 1
ATOM 3696 C C . TYR B 1 159 ? -14.211 3.33 10.156 1 96.19 159 TYR B C 1
ATOM 3698 O O . TYR B 1 159 ? -14.273 2.52 11.078 1 96.19 159 TYR B O 1
ATOM 3706 N N . LEU B 1 160 ? -13.109 3.979 9.883 1 97.31 160 LEU B N 1
ATOM 3707 C CA . LEU B 1 160 ? -11.852 3.664 10.555 1 97.31 160 LEU B CA 1
ATOM 3708 C C . LEU B 1 160 ? -11.992 3.83 12.062 1 97.31 160 LEU B C 1
ATOM 3710 O O . LEU B 1 160 ? -11.5 2.996 12.828 1 97.31 160 LEU B O 1
ATOM 3714 N N . HIS B 1 161 ? -12.695 4.883 12.484 1 96.38 161 HIS B N 1
ATOM 3715 C CA . HIS B 1 161 ? -12.758 5.188 13.906 1 96.38 161 HIS B CA 1
ATOM 3716 C C . HIS B 1 161 ? -13.664 4.203 14.648 1 96.38 161 HIS B C 1
ATOM 3718 O O . HIS B 1 161 ? -13.672 4.168 15.875 1 96.38 161 HIS B O 1
ATOM 3724 N N . GLU B 1 162 ? -14.398 3.346 13.891 1 95.88 162 GLU B N 1
ATOM 3725 C CA . GLU B 1 162 ? -15.297 2.35 14.469 1 95.88 162 GLU B CA 1
ATOM 3726 C C . GLU B 1 162 ? -14.711 0.945 14.352 1 95.88 162 GLU B C 1
ATOM 3728 O O . GLU B 1 162 ? -15.266 -0.011 14.898 1 95.88 162 GLU B O 1
ATOM 3733 N N . ALA B 1 163 ? -13.633 0.838 13.703 1 94.81 163 ALA B N 1
ATOM 3734 C CA . ALA B 1 163 ? -13.094 -0.471 13.336 1 94.81 163 ALA B CA 1
ATOM 3735 C C . ALA B 1 163 ? -12.5 -1.176 14.547 1 94.81 163 ALA B C 1
ATOM 3737 O O . ALA B 1 163 ? -11.859 -0.541 15.391 1 94.81 163 ALA B O 1
ATOM 3738 N N . ASP B 1 164 ? -12.711 -2.488 14.617 1 93.88 164 ASP B N 1
ATOM 3739 C CA . ASP B 1 164 ? -12.039 -3.332 15.602 1 93.88 164 ASP B CA 1
ATOM 3740 C C . ASP B 1 164 ? -10.539 -3.418 15.32 1 93.88 164 ASP B C 1
ATOM 3742 O O . ASP B 1 164 ? -10.133 -3.91 14.266 1 93.88 164 ASP B O 1
ATOM 3746 N N . VAL B 1 165 ? -9.75 -3.041 16.219 1 90.94 165 VAL B N 1
ATOM 3747 C CA . VAL B 1 165 ? -8.305 -2.924 16.031 1 90.94 165 VAL B CA 1
ATOM 3748 C C . VAL B 1 165 ? -7.703 -4.309 15.812 1 90.94 165 VAL B C 1
ATOM 3750 O O . VAL B 1 165 ? -6.82 -4.48 14.969 1 90.94 165 VAL B O 1
ATOM 3753 N N . GLU B 1 166 ? -8.164 -5.219 16.531 1 92.88 166 GLU B N 1
ATOM 3754 C CA . GLU B 1 166 ? -7.613 -6.566 16.406 1 92.88 166 GLU B CA 1
ATOM 3755 C C . GLU B 1 166 ? -7.875 -7.148 15.016 1 92.88 166 GLU B C 1
ATOM 3757 O O . GLU B 1 166 ? -7.012 -7.82 14.445 1 92.88 166 GLU B O 1
ATOM 3762 N N . GLU B 1 167 ? -9.039 -6.871 14.508 1 94.94 167 GLU B N 1
ATOM 3763 C CA . GLU B 1 167 ? -9.383 -7.383 13.18 1 94.94 167 GLU B CA 1
ATOM 3764 C C . GLU B 1 167 ? -8.516 -6.742 12.102 1 94.94 167 GLU B C 1
ATOM 3766 O O . GLU B 1 167 ? -8.047 -7.426 11.188 1 94.94 167 GLU B O 1
ATOM 3771 N N . TRP B 1 168 ? -8.336 -5.484 12.211 1 94.44 168 TRP B N 1
ATOM 3772 C CA . TRP B 1 168 ? -7.539 -4.84 11.18 1 94.44 168 TRP B CA 1
ATOM 3773 C C . TRP B 1 168 ? -6.074 -5.254 11.281 1 94.44 168 TRP B C 1
ATOM 3775 O O . TRP B 1 168 ? -5.391 -5.402 10.266 1 94.44 168 TRP B O 1
ATOM 3785 N N . VAL B 1 169 ? -5.578 -5.414 12.508 1 95.31 169 VAL B N 1
ATOM 3786 C CA . VAL B 1 169 ? -4.203 -5.871 12.688 1 95.31 169 VAL B CA 1
ATOM 3787 C C . VAL B 1 169 ? -4.035 -7.258 12.078 1 95.31 169 VAL B C 1
ATOM 3789 O O . VAL B 1 169 ? -3.029 -7.531 11.414 1 95.31 169 VAL B O 1
ATOM 3792 N N . ARG B 1 170 ? -4.984 -8.078 12.312 1 96.38 170 ARG B N 1
ATOM 3793 C CA . ARG B 1 170 ? -4.977 -9.406 11.703 1 96.38 170 ARG B CA 1
ATOM 3794 C C . ARG B 1 170 ? -4.926 -9.305 10.18 1 96.38 170 ARG B C 1
ATOM 3796 O O . ARG B 1 170 ? -4.18 -10.039 9.531 1 96.38 170 ARG B O 1
ATOM 3803 N N . MET B 1 171 ? -5.723 -8.461 9.617 1 97.25 171 MET B N 1
ATOM 3804 C CA . MET B 1 171 ? -5.734 -8.234 8.172 1 97.25 171 MET B CA 1
ATOM 3805 C C . MET B 1 171 ? -4.359 -7.805 7.68 1 97.25 171 MET B C 1
ATOM 3807 O O . MET B 1 171 ? -3.854 -8.336 6.691 1 97.25 171 MET B O 1
ATOM 3811 N N . ALA B 1 172 ? -3.758 -6.84 8.367 1 97.31 172 ALA B N 1
ATOM 3812 C CA . ALA B 1 172 ? -2.447 -6.332 7.973 1 97.31 172 ALA B CA 1
ATOM 3813 C C . ALA B 1 172 ? -1.396 -7.441 8.008 1 97.31 172 ALA B C 1
ATOM 3815 O O . ALA B 1 172 ? -0.532 -7.512 7.133 1 97.31 172 ALA B O 1
ATOM 3816 N N . ARG B 1 173 ? -1.503 -8.273 8.953 1 97.62 173 ARG B N 1
ATOM 3817 C CA . ARG B 1 173 ? -0.533 -9.359 9.078 1 97.62 173 ARG B CA 1
ATOM 3818 C C . ARG B 1 173 ? -0.684 -10.367 7.945 1 97.62 173 ARG B C 1
ATOM 3820 O O . ARG B 1 173 ? 0.308 -10.789 7.344 1 97.62 173 ARG B O 1
ATOM 3827 N N . VAL B 1 174 ? -1.869 -10.672 7.613 1 98.31 174 VAL B N 1
ATOM 3828 C CA . VAL B 1 174 ? -2.107 -11.656 6.562 1 98.31 174 VAL B CA 1
ATOM 3829 C C . VAL B 1 174 ? -1.804 -11.047 5.199 1 98.31 174 VAL B C 1
ATOM 3831 O O . VAL B 1 174 ? -1.104 -11.648 4.383 1 98.31 174 VAL B O 1
ATOM 3834 N N . ASN B 1 175 ? -2.283 -9.828 5 1 98.25 175 ASN B N 1
ATOM 3835 C CA . ASN B 1 175 ? -2.266 -9.234 3.664 1 98.25 175 ASN B CA 1
ATOM 3836 C C . ASN B 1 175 ? -0.921 -8.586 3.357 1 98.25 175 ASN B C 1
ATOM 3838 O O . ASN B 1 175 ? -0.574 -8.391 2.191 1 98.25 175 ASN B O 1
ATOM 3842 N N . VAL B 1 176 ? -0.183 -8.195 4.398 1 97.94 176 VAL B N 1
ATOM 3843 C CA . VAL B 1 176 ? 1.052 -7.449 4.176 1 97.94 176 VAL B CA 1
ATOM 3844 C C . VAL B 1 176 ? 2.244 -8.266 4.668 1 97.94 176 VAL B C 1
ATOM 3846 O O . VAL B 1 176 ? 3.088 -8.68 3.873 1 97.94 176 VAL B O 1
ATOM 3849 N N . SER B 1 177 ? 2.199 -8.617 5.941 1 97.69 177 SER B N 1
ATOM 3850 C CA . SER B 1 177 ? 3.357 -9.266 6.543 1 97.69 177 SER B CA 1
ATOM 3851 C C . SER B 1 177 ? 3.58 -10.656 5.957 1 97.69 177 SER B C 1
ATOM 3853 O O . SER B 1 177 ? 4.703 -11 5.582 1 97.69 177 SER B O 1
ATOM 3855 N N . ALA B 1 178 ? 2.551 -11.391 5.863 1 98.38 178 ALA B N 1
ATOM 3856 C CA . ALA B 1 178 ? 2.676 -12.773 5.41 1 98.38 178 ALA B CA 1
ATOM 3857 C C . ALA B 1 178 ? 3.143 -12.836 3.957 1 98.38 178 ALA B C 1
ATOM 3859 O O . ALA B 1 178 ? 4.016 -13.633 3.611 1 98.38 178 ALA B O 1
ATOM 3860 N N . VAL B 1 179 ? 2.596 -11.984 3.092 1 98.56 179 VAL B N 1
ATOM 3861 C CA . VAL B 1 179 ? 2.977 -11.953 1.684 1 98.56 179 VAL B CA 1
ATOM 3862 C C . VAL B 1 179 ? 4.469 -11.664 1.557 1 98.56 179 VAL B C 1
ATOM 3864 O O . VAL B 1 179 ? 5.168 -12.312 0.773 1 98.56 179 VAL B O 1
ATOM 3867 N N . THR B 1 180 ? 4.957 -10.75 2.344 1 98.31 180 THR B N 1
ATOM 3868 C CA . THR B 1 180 ? 6.355 -10.344 2.305 1 98.31 180 THR B CA 1
ATOM 3869 C C . THR B 1 180 ? 7.258 -11.453 2.836 1 98.31 180 THR B C 1
ATOM 3871 O O . THR B 1 180 ? 8.25 -11.805 2.199 1 98.31 180 THR B O 1
ATOM 3874 N N . GLU B 1 181 ? 6.891 -12.07 3.93 1 97.31 181 GLU B N 1
ATOM 3875 C CA . GLU B 1 181 ? 7.734 -13.062 4.59 1 97.31 181 GLU B CA 1
ATOM 3876 C C . GLU B 1 181 ? 7.77 -14.375 3.805 1 97.31 181 GLU B C 1
ATOM 3878 O O . GLU B 1 181 ? 8.82 -15.008 3.691 1 97.31 181 GLU B O 1
ATOM 3883 N N . VAL B 1 182 ? 6.625 -14.781 3.289 1 98.38 182 VAL B N 1
ATOM 3884 C CA . VAL B 1 182 ? 6.578 -16.016 2.512 1 98.38 182 VAL B CA 1
ATOM 3885 C C . VAL B 1 182 ? 7.41 -15.859 1.242 1 98.38 182 VAL B C 1
ATOM 3887 O O . VAL B 1 182 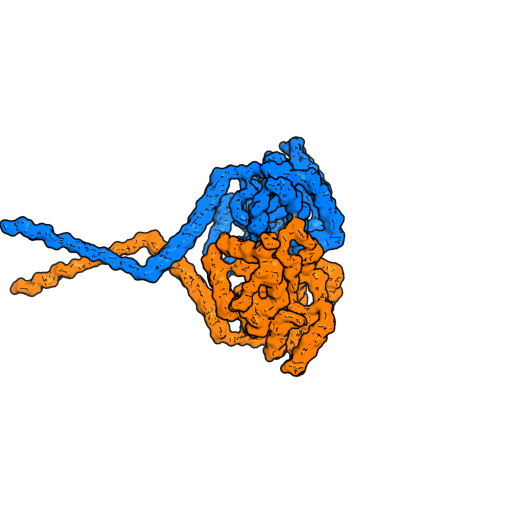? 8.188 -16.75 0.886 1 98.38 182 VAL B O 1
ATOM 3890 N N . THR B 1 183 ? 7.254 -14.727 0.587 1 98.69 183 THR B N 1
ATOM 3891 C CA . THR B 1 183 ? 8.047 -14.453 -0.609 1 98.69 183 THR B CA 1
ATOM 3892 C C . THR B 1 183 ? 9.539 -14.477 -0.287 1 98.69 183 THR B C 1
ATOM 3894 O O . THR B 1 183 ? 10.32 -15.109 -0.994 1 98.69 183 THR B O 1
ATOM 3897 N N . ALA B 1 184 ? 9.906 -13.828 0.814 1 97.69 184 ALA B N 1
ATOM 3898 C CA . ALA B 1 184 ? 11.305 -13.758 1.229 1 97.69 184 ALA B CA 1
ATOM 3899 C C . ALA B 1 184 ? 11.859 -15.148 1.534 1 97.69 184 ALA B C 1
ATOM 3901 O O . ALA B 1 184 ? 13.039 -15.422 1.312 1 97.69 184 ALA B O 1
ATOM 3902 N N . ALA B 1 185 ? 11.031 -16 2.031 1 97.06 185 ALA B N 1
ATOM 3903 C CA . ALA B 1 185 ? 11.445 -17.344 2.42 1 97.06 185 ALA B CA 1
ATOM 3904 C C . ALA B 1 185 ? 11.734 -18.203 1.194 1 97.06 185 ALA B C 1
ATOM 3906 O O . ALA B 1 185 ? 12.594 -19.094 1.236 1 97.06 185 ALA B O 1
ATOM 3907 N N . VAL B 1 186 ? 11.094 -17.922 0.084 1 98.19 186 VAL B N 1
ATOM 3908 C CA . VAL B 1 186 ? 11.156 -18.797 -1.082 1 98.19 186 VAL B CA 1
ATOM 3909 C C . VAL B 1 186 ? 12.219 -18.297 -2.053 1 98.19 186 VAL B C 1
ATOM 3911 O O . VAL B 1 186 ? 12.883 -19.094 -2.727 1 98.19 186 VAL B O 1
ATOM 3914 N N . LEU B 1 187 ? 12.461 -17.016 -2.096 1 98.19 187 LEU B N 1
ATOM 3915 C CA . LEU B 1 187 ? 13.281 -16.344 -3.104 1 98.19 187 LEU B CA 1
ATOM 3916 C C . LEU B 1 187 ? 14.719 -16.844 -3.057 1 98.19 187 LEU B C 1
ATOM 3918 O O . LEU B 1 187 ? 15.344 -17.062 -4.102 1 98.19 187 LEU B O 1
ATOM 3922 N N . PRO B 1 188 ? 15.281 -17.094 -1.821 1 97.38 188 PRO B N 1
ATOM 3923 C CA . PRO B 1 188 ? 16.688 -17.531 -1.804 1 97.38 188 PRO B CA 1
ATOM 3924 C C . PRO B 1 188 ? 16.922 -18.797 -2.623 1 97.38 188 PRO B C 1
ATOM 3926 O O . PRO B 1 188 ? 17.891 -18.859 -3.385 1 97.38 188 PRO B O 1
ATOM 3929 N N . GLY B 1 189 ? 16.062 -19.703 -2.508 1 97.44 189 GLY B N 1
ATOM 3930 C CA . GLY B 1 189 ? 16.188 -20.922 -3.293 1 97.44 189 GLY B CA 1
ATOM 3931 C C . GLY B 1 189 ? 16.078 -20.688 -4.789 1 97.44 189 GLY B C 1
ATOM 3932 O O . GLY B 1 189 ? 16.812 -21.281 -5.574 1 97.44 189 GLY B O 1
ATOM 3933 N N . MET B 1 190 ? 15.156 -19.859 -5.191 1 97.81 190 MET B N 1
ATOM 3934 C CA . MET B 1 190 ? 14.977 -19.516 -6.605 1 97.81 190 MET B CA 1
ATOM 3935 C C . MET B 1 190 ? 16.234 -18.875 -7.172 1 97.81 190 MET B C 1
ATOM 3937 O O . MET B 1 190 ? 16.688 -19.219 -8.258 1 97.81 190 MET B O 1
ATOM 3941 N N . VAL B 1 191 ? 16.734 -17.938 -6.387 1 97.56 191 VAL B N 1
ATOM 3942 C CA . VAL B 1 191 ? 17.906 -17.188 -6.816 1 97.56 191 VAL B CA 1
ATOM 3943 C C . VAL B 1 191 ? 19.109 -18.125 -6.93 1 97.56 191 VAL B C 1
ATOM 3945 O O . VAL B 1 191 ? 19.859 -18.078 -7.914 1 97.56 191 VAL B O 1
ATOM 3948 N N . GLU B 1 192 ? 19.297 -18.953 -5.992 1 96.94 192 GLU B N 1
ATOM 3949 C CA . GLU B 1 192 ? 20.438 -19.875 -5.941 1 96.94 192 GLU B CA 1
ATOM 3950 C C . GLU B 1 192 ? 20.422 -20.828 -7.129 1 96.94 192 GLU B C 1
ATOM 3952 O O . GLU B 1 192 ? 21.469 -21.094 -7.734 1 96.94 192 GLU B O 1
ATOM 3957 N N . ARG B 1 193 ? 19.328 -21.328 -7.508 1 96.25 193 ARG B N 1
ATOM 3958 C CA . ARG B 1 193 ? 19.203 -22.297 -8.586 1 96.25 193 ARG B CA 1
ATOM 3959 C C . ARG B 1 193 ? 19.422 -21.641 -9.945 1 96.25 193 ARG B C 1
ATOM 3961 O O . ARG B 1 193 ? 19.891 -22.281 -10.883 1 96.25 193 ARG B O 1
ATOM 3968 N N . GLY B 1 194 ? 18.984 -20.391 -10.133 1 95.62 194 GLY B N 1
ATOM 3969 C CA . GLY B 1 194 ? 19.344 -19.609 -11.305 1 95.62 194 GLY B CA 1
ATOM 3970 C C . GLY B 1 194 ? 18.516 -19.953 -12.523 1 95.62 194 GLY B C 1
ATOM 3971 O O . GLY B 1 194 ? 18.922 -19.688 -13.656 1 95.62 194 GLY B O 1
ATOM 3972 N N . ARG B 1 195 ? 17.422 -20.625 -12.367 1 95.31 195 ARG B N 1
ATOM 3973 C CA . ARG B 1 195 ? 16.594 -21 -13.492 1 95.31 195 ARG B CA 1
ATOM 3974 C C . ARG B 1 195 ? 15.391 -20.062 -13.633 1 95.31 195 ARG B C 1
ATOM 3976 O O . ARG B 1 195 ? 14.484 -20.328 -14.43 1 95.31 195 ARG B O 1
ATOM 3983 N N . GLY B 1 196 ? 15.398 -19.094 -12.805 1 96.81 196 GLY B N 1
ATOM 3984 C CA . GLY B 1 196 ? 14.234 -18.219 -12.773 1 96.81 196 GLY B CA 1
ATOM 3985 C C . GLY B 1 196 ? 13.148 -18.719 -11.828 1 96.81 196 GLY B C 1
ATOM 3986 O O . GLY B 1 196 ? 13.398 -19.562 -10.969 1 96.81 196 GLY B O 1
ATOM 3987 N N . GLY B 1 197 ? 11.984 -18.078 -11.977 1 98.44 197 GLY B N 1
ATOM 3988 C CA . GLY B 1 197 ? 10.852 -18.391 -11.117 1 98.44 197 GLY B CA 1
ATOM 3989 C C . GLY B 1 197 ? 9.695 -17.422 -11.266 1 98.44 197 GLY B C 1
ATOM 3990 O O . GLY B 1 197 ? 9.758 -16.5 -12.086 1 98.44 197 GLY B O 1
ATOM 3991 N N . ALA B 1 198 ? 8.648 -17.734 -10.547 1 98.81 198 ALA B N 1
ATOM 3992 C CA . ALA B 1 198 ? 7.477 -16.859 -10.594 1 98.81 198 ALA B CA 1
ATOM 3993 C C . ALA B 1 198 ? 6.91 -16.625 -9.195 1 98.81 198 ALA B C 1
ATOM 3995 O O . ALA B 1 198 ? 6.816 -17.562 -8.391 1 98.81 198 ALA B O 1
ATOM 3996 N N . VAL B 1 199 ? 6.66 -15.406 -8.898 1 98.88 199 VAL B N 1
ATOM 3997 C CA . VAL B 1 199 ? 5.941 -15 -7.695 1 98.88 199 VAL B CA 1
ATOM 3998 C C . VAL B 1 199 ? 4.594 -14.391 -8.078 1 98.88 199 VAL B C 1
ATOM 4000 O O . VAL B 1 199 ? 4.535 -13.445 -8.875 1 98.88 199 VAL B O 1
ATOM 4003 N N . VAL B 1 200 ? 3.559 -14.977 -7.578 1 98.75 200 VAL B N 1
ATOM 4004 C CA . VAL B 1 200 ? 2.213 -14.477 -7.824 1 98.75 200 VAL B CA 1
ATOM 4005 C C . VAL B 1 200 ? 1.597 -13.984 -6.516 1 98.75 200 VAL B C 1
ATOM 4007 O O . VAL B 1 200 ? 1.458 -14.75 -5.562 1 98.75 200 VAL B O 1
ATOM 4010 N N . ASN B 1 201 ? 1.314 -12.742 -6.453 1 98.69 201 ASN B N 1
ATOM 4011 C CA . ASN B 1 201 ? 0.562 -12.156 -5.348 1 98.69 201 ASN B CA 1
ATOM 4012 C C . ASN B 1 201 ? -0.87 -11.82 -5.758 1 98.69 201 ASN B C 1
ATOM 4014 O O . ASN B 1 201 ? -1.091 -11.078 -6.715 1 98.69 201 ASN B O 1
ATOM 4018 N N . LEU B 1 202 ? -1.813 -12.391 -5.07 1 97.62 202 LEU B N 1
ATOM 4019 C CA . LEU B 1 202 ? -3.205 -12.109 -5.402 1 97.62 202 LEU B CA 1
ATOM 4020 C C . LEU B 1 202 ? -3.627 -10.75 -4.852 1 97.62 202 LEU B C 1
ATOM 4022 O O . LEU B 1 202 ? -3.553 -10.508 -3.643 1 97.62 202 LEU B O 1
ATOM 4026 N N . GLY B 1 203 ? -3.941 -9.922 -5.754 1 95.81 203 GLY B N 1
ATOM 4027 C CA . GLY B 1 203 ? -4.48 -8.617 -5.406 1 95.81 203 GLY B CA 1
ATOM 4028 C C . GLY B 1 203 ? -5.996 -8.562 -5.465 1 95.81 203 GLY B C 1
ATOM 4029 O O . GLY B 1 203 ? -6.672 -9.516 -5.062 1 95.81 203 GLY B O 1
ATOM 4030 N N . SER B 1 204 ? -6.562 -7.492 -5.777 1 91 204 SER B N 1
ATOM 4031 C CA . SER B 1 204 ? -7.98 -7.199 -5.965 1 91 204 SER B CA 1
ATOM 4032 C C . SER B 1 204 ? -8.18 -6.016 -6.906 1 91 204 SER B C 1
ATOM 4034 O O . SER B 1 204 ? -7.219 -5.34 -7.273 1 91 204 SER B O 1
ATOM 4036 N N . ALA B 1 205 ? -9.43 -5.902 -7.383 1 83.81 205 ALA B N 1
ATOM 4037 C CA . ALA B 1 205 ? -9.75 -4.676 -8.109 1 83.81 205 ALA B CA 1
ATOM 4038 C C . ALA B 1 205 ? -9.359 -3.441 -7.305 1 83.81 205 ALA B C 1
ATOM 4040 O O . ALA B 1 205 ? -9 -2.406 -7.879 1 83.81 205 ALA B O 1
ATOM 4041 N N . ALA B 1 206 ? -9.375 -3.545 -6.047 1 82.06 206 ALA B N 1
ATOM 4042 C CA . ALA B 1 206 ? -9.016 -2.438 -5.164 1 82.06 206 ALA B CA 1
ATOM 4043 C C . ALA B 1 206 ? -7.52 -2.141 -5.234 1 82.06 206 ALA B C 1
ATOM 4045 O O . ALA B 1 206 ? -7.066 -1.093 -4.766 1 82.06 206 ALA B O 1
ATOM 4046 N N . SER B 1 207 ? -6.77 -2.986 -5.758 1 81.56 207 SER B N 1
ATOM 4047 C CA . SER B 1 207 ? -5.328 -2.785 -5.883 1 81.56 207 SER B CA 1
ATOM 4048 C C . SER B 1 207 ? -5.012 -1.67 -6.871 1 81.56 207 SER B C 1
ATOM 4050 O O . SER B 1 207 ? -4.129 -0.847 -6.625 1 81.56 207 SER B O 1
ATOM 4052 N N . GLU B 1 208 ? -5.727 -1.708 -7.961 1 82.31 208 GLU B N 1
ATOM 4053 C CA . GLU B 1 208 ? -5.293 -0.741 -8.961 1 82.31 208 GLU B CA 1
ATOM 4054 C C . GLU B 1 208 ? -6.473 -0.227 -9.781 1 82.31 208 GLU B C 1
ATOM 4056 O O . GLU B 1 208 ? -6.395 0.846 -10.383 1 82.31 208 GLU B O 1
ATOM 4061 N N . ALA B 1 209 ? -7.559 -0.966 -9.781 1 86.81 209 ALA B N 1
ATOM 4062 C CA . ALA B 1 209 ? -8.625 -0.639 -10.727 1 86.81 209 ALA B CA 1
ATOM 4063 C C . ALA B 1 209 ? -9.5 0.491 -10.195 1 86.81 209 ALA B C 1
ATOM 4065 O O . ALA B 1 209 ? -10.094 1.244 -10.977 1 86.81 209 ALA B O 1
ATOM 4066 N N . ILE B 1 210 ? -9.57 0.558 -8.906 1 90.5 210 ILE B N 1
ATOM 4067 C CA . ILE B 1 210 ? -10.367 1.631 -8.32 1 90.5 210 ILE B CA 1
ATOM 4068 C C . ILE B 1 210 ? -9.469 2.553 -7.5 1 90.5 210 ILE B C 1
ATOM 4070 O O . ILE B 1 210 ? -8.562 2.09 -6.801 1 90.5 210 ILE B O 1
ATOM 4074 N N . PRO B 1 211 ? -9.773 3.822 -7.57 1 92.44 211 PRO B N 1
ATOM 4075 C CA . PRO B 1 211 ? -8.875 4.781 -6.914 1 92.44 211 PRO B CA 1
ATOM 4076 C C . PRO B 1 211 ? -9.023 4.785 -5.395 1 92.44 211 PRO B C 1
ATOM 4078 O O . PRO B 1 211 ? -8.102 5.18 -4.684 1 92.44 211 PRO B O 1
ATOM 4081 N N . SER B 1 212 ? -10.164 4.469 -4.93 1 95.81 212 SER B N 1
ATOM 4082 C CA . SER B 1 212 ? -10.453 4.398 -3.502 1 95.81 212 SER B CA 1
ATOM 4083 C C . SER B 1 212 ? -11.508 3.334 -3.203 1 95.81 212 SER B C 1
ATOM 4085 O O . SER B 1 212 ? -12.195 2.867 -4.109 1 95.81 212 SER B O 1
ATOM 4087 N N . PHE B 1 213 ? -11.516 2.883 -1.998 1 96.12 213 PHE B N 1
ATOM 4088 C CA . PHE B 1 213 ? -12.516 1.937 -1.512 1 96.12 213 PHE B CA 1
ATOM 4089 C C . PHE B 1 213 ? -12.992 2.324 -0.118 1 96.12 213 PHE B C 1
ATOM 4091 O O . PHE B 1 213 ? -12.703 1.63 0.858 1 96.12 213 PHE B O 1
ATOM 4098 N N . PRO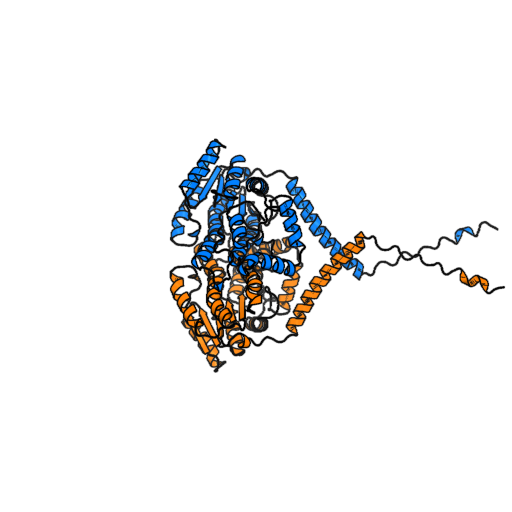 B 1 214 ? -13.812 3.416 -0.048 1 96.44 214 PRO B N 1
ATOM 4099 C CA . PRO B 1 214 ? -14.281 3.912 1.248 1 96.44 214 PRO B CA 1
ATOM 4100 C C . PRO B 1 214 ? -15.023 2.85 2.057 1 96.44 214 PRO B C 1
ATOM 4102 O O . PRO B 1 214 ? -15.742 2.023 1.485 1 96.44 214 PRO B O 1
ATOM 4105 N N . LEU B 1 215 ? -14.828 2.807 3.418 1 95.81 215 LEU B N 1
ATOM 4106 C CA . LEU B 1 215 ? -15.359 1.865 4.395 1 95.81 215 LEU B CA 1
ATOM 4107 C C . LEU B 1 215 ? -14.648 0.523 4.305 1 95.81 215 LEU B C 1
ATOM 4109 O O . LEU B 1 215 ? -14.758 -0.307 5.211 1 95.81 215 LEU B O 1
ATOM 4113 N N . TYR B 1 216 ? -13.945 0.286 3.256 1 96.12 216 TYR B N 1
ATOM 4114 C CA . TYR B 1 216 ? -13.008 -0.82 3.104 1 96.12 216 TYR B CA 1
ATOM 4115 C C . TYR B 1 216 ? -11.578 -0.309 2.994 1 96.12 216 TYR B C 1
ATOM 4117 O O . TYR B 1 216 ? -10.75 -0.908 2.303 1 96.12 216 TYR B O 1
ATOM 4125 N N . THR B 1 217 ? -11.32 0.803 3.598 1 97.25 217 THR B N 1
ATOM 4126 C CA . THR B 1 217 ? -10.086 1.568 3.461 1 97.25 217 THR B CA 1
ATOM 4127 C C . THR B 1 217 ? -8.875 0.71 3.818 1 97.25 217 THR B C 1
ATOM 4129 O O . THR B 1 217 ? -7.891 0.676 3.076 1 97.25 217 THR B O 1
ATOM 4132 N N . MET B 1 218 ? -8.93 0.004 4.945 1 96.19 218 MET B N 1
ATOM 4133 C CA . MET B 1 218 ? -7.785 -0.792 5.391 1 96.19 218 MET B CA 1
ATOM 4134 C C . MET B 1 218 ? -7.488 -1.915 4.402 1 96.19 218 MET B C 1
ATOM 4136 O O . MET B 1 218 ? -6.332 -2.146 4.051 1 96.19 218 MET B O 1
ATOM 4140 N N . TYR B 1 219 ? -8.516 -2.584 3.92 1 96.75 219 TYR B N 1
ATOM 4141 C CA . TYR B 1 219 ? -8.352 -3.656 2.945 1 96.75 219 TYR B CA 1
ATOM 4142 C C . TYR B 1 219 ? -7.711 -3.137 1.665 1 96.75 219 TYR B C 1
ATOM 4144 O O . TYR B 1 219 ? -6.715 -3.693 1.193 1 96.75 219 TYR B O 1
ATOM 4152 N N . ALA B 1 220 ? -8.312 -2.055 1.128 1 97.12 220 ALA B N 1
ATOM 4153 C CA . ALA B 1 220 ? -7.805 -1.475 -0.113 1 97.12 220 ALA B CA 1
ATOM 4154 C C . ALA B 1 220 ? -6.348 -1.044 0.038 1 97.12 220 ALA B C 1
ATOM 4156 O O . ALA B 1 220 ? -5.555 -1.18 -0.895 1 97.12 220 ALA B O 1
ATOM 4157 N N . SER B 1 221 ? -6 -0.485 1.172 1 97.94 221 SER B N 1
ATOM 4158 C CA . SER B 1 221 ? -4.633 -0.05 1.423 1 97.94 221 SER B CA 1
ATOM 4159 C C . SER B 1 221 ? -3.662 -1.228 1.39 1 97.94 221 SER B C 1
ATOM 4161 O O . SER B 1 221 ? -2.576 -1.128 0.815 1 97.94 221 SER B O 1
ATOM 4163 N N . THR B 1 222 ? -4.035 -2.371 1.976 1 98.12 222 THR B N 1
ATOM 4164 C CA . THR B 1 222 ? -3.176 -3.549 1.949 1 98.12 222 THR B CA 1
ATOM 4165 C C . THR B 1 222 ? -2.992 -4.055 0.521 1 98.12 222 THR B C 1
ATOM 4167 O O . THR B 1 222 ? -1.908 -4.512 0.154 1 98.12 222 THR B O 1
ATOM 4170 N N . LYS B 1 223 ? -4.031 -3.982 -0.246 1 97.75 223 LYS B N 1
ATOM 4171 C CA . LYS B 1 223 ? -3.945 -4.484 -1.615 1 97.75 223 LYS B CA 1
ATOM 4172 C C . LYS B 1 223 ? -3.1 -3.559 -2.486 1 97.75 223 LYS B C 1
ATOM 4174 O O . LYS B 1 223 ? -2.408 -4.016 -3.398 1 97.75 223 LYS B O 1
ATOM 4179 N N . ARG B 1 224 ? -3.123 -2.311 -2.162 1 97.19 224 ARG B N 1
ATOM 4180 C CA . ARG B 1 224 ? -2.215 -1.402 -2.854 1 97.19 224 ARG B CA 1
ATOM 4181 C C . ARG B 1 224 ? -0.768 -1.665 -2.453 1 97.19 224 ARG B C 1
ATOM 4183 O O . ARG B 1 224 ? 0.144 -1.526 -3.27 1 97.19 224 ARG B O 1
ATOM 4190 N N . TYR B 1 225 ? -0.528 -2.01 -1.208 1 98.06 225 TYR B N 1
ATOM 4191 C CA . TYR B 1 225 ? 0.786 -2.49 -0.793 1 98.06 225 TYR B CA 1
ATOM 4192 C C . TYR B 1 225 ? 1.245 -3.648 -1.671 1 98.06 225 TYR B C 1
ATOM 4194 O O . TYR B 1 225 ? 2.359 -3.629 -2.199 1 98.06 225 TYR B O 1
ATOM 4202 N N . VAL B 1 226 ? 0.386 -4.613 -1.849 1 98.38 226 VAL B N 1
ATOM 4203 C CA . VAL B 1 226 ? 0.697 -5.832 -2.586 1 98.38 226 VAL B CA 1
ATOM 4204 C C . VAL B 1 226 ? 1.021 -5.488 -4.039 1 98.38 226 VAL B C 1
ATOM 4206 O O . VAL B 1 226 ? 1.943 -6.059 -4.625 1 98.38 226 VAL B O 1
ATOM 4209 N N . ALA B 1 227 ? 0.271 -4.578 -4.598 1 97.25 227 ALA B N 1
ATOM 4210 C CA . ALA B 1 227 ? 0.511 -4.164 -5.98 1 97.25 227 ALA B CA 1
ATOM 4211 C C . ALA B 1 227 ? 1.901 -3.557 -6.137 1 97.25 227 ALA B C 1
ATOM 4213 O O . ALA B 1 227 ? 2.65 -3.928 -7.043 1 97.25 227 ALA B O 1
ATOM 4214 N N . GLN B 1 228 ? 2.227 -2.613 -5.266 1 97.31 228 GLN B N 1
ATOM 4215 C CA . GLN B 1 228 ? 3.529 -1.963 -5.352 1 97.31 228 GLN B CA 1
ATOM 4216 C C . GLN B 1 228 ? 4.656 -2.947 -5.047 1 97.31 228 GLN B C 1
ATOM 4218 O O . GLN B 1 228 ? 5.719 -2.896 -5.676 1 97.31 228 GLN B O 1
ATOM 4223 N N . PHE B 1 229 ? 4.445 -3.822 -4.047 1 98.38 229 PHE B N 1
ATOM 4224 C CA . PHE B 1 229 ? 5.383 -4.883 -3.697 1 98.38 229 PHE B CA 1
ATOM 4225 C C . PHE B 1 229 ? 5.711 -5.738 -4.918 1 98.38 229 PHE B C 1
ATOM 4227 O O . PHE B 1 229 ? 6.883 -5.965 -5.223 1 98.38 229 PHE B O 1
ATOM 4234 N N . SER B 1 230 ? 4.703 -6.082 -5.672 1 98.38 230 SER B N 1
ATOM 4235 C CA . SER B 1 230 ? 4.844 -6.922 -6.859 1 98.38 230 SER B CA 1
ATOM 4236 C C . SER B 1 230 ? 5.559 -6.172 -7.98 1 98.38 230 SER B C 1
ATOM 4238 O O . SER B 1 230 ? 6.477 -6.707 -8.609 1 98.38 230 SER B O 1
ATOM 4240 N N . ARG B 1 231 ? 5.141 -4.965 -8.148 1 96.94 231 ARG B N 1
ATOM 4241 C CA . ARG B 1 231 ? 5.699 -4.172 -9.242 1 96.94 231 ARG B CA 1
ATOM 4242 C C . ARG B 1 231 ? 7.184 -3.904 -9.016 1 96.94 231 ARG B C 1
ATOM 4244 O O . ARG B 1 231 ? 7.988 -4.012 -9.945 1 96.94 231 ARG B O 1
ATOM 4251 N N . SER B 1 232 ? 7.535 -3.545 -7.824 1 98 232 SER B N 1
ATOM 4252 C CA . SER B 1 232 ? 8.93 -3.258 -7.516 1 98 232 SER B CA 1
ATOM 4253 C C . SER B 1 232 ? 9.789 -4.52 -7.598 1 98 232 SER B C 1
ATOM 4255 O O . SER B 1 232 ? 10.898 -4.488 -8.133 1 98 232 SER B O 1
ATOM 4257 N N . LEU B 1 233 ? 9.289 -5.625 -7.109 1 98.56 233 LEU B N 1
ATOM 4258 C CA . LEU B 1 233 ? 10.023 -6.879 -7.176 1 98.56 233 LEU B CA 1
ATOM 4259 C C . LEU B 1 233 ? 10.195 -7.336 -8.617 1 98.56 233 LEU B C 1
ATOM 4261 O O . LEU B 1 233 ? 11.219 -7.938 -8.969 1 98.56 233 LEU B O 1
ATOM 4265 N N . HIS B 1 234 ? 9.148 -7.102 -9.438 1 98.19 234 HIS B N 1
ATOM 4266 C CA . HIS B 1 234 ? 9.227 -7.438 -10.852 1 98.19 234 HIS B CA 1
ATOM 4267 C C . HIS B 1 234 ? 10.469 -6.836 -11.5 1 98.19 234 HIS B C 1
ATOM 4269 O O . HIS B 1 234 ? 11.188 -7.52 -12.234 1 98.19 234 HIS B O 1
ATOM 4275 N N . VAL B 1 235 ? 10.711 -5.57 -11.195 1 97.44 235 VAL B N 1
ATOM 4276 C CA . VAL B 1 235 ? 11.875 -4.879 -11.742 1 97.44 235 VAL B CA 1
ATOM 4277 C C . VAL B 1 235 ? 13.141 -5.359 -11.047 1 97.44 235 VAL B C 1
ATOM 4279 O O . VAL B 1 235 ? 14.148 -5.656 -11.695 1 97.44 235 VAL B O 1
ATOM 4282 N N . GLU B 1 236 ? 13.109 -5.574 -9.773 1 96.75 236 GLU B N 1
ATOM 4283 C CA . GLU B 1 236 ? 14.234 -5.91 -8.914 1 96.75 236 GLU B CA 1
ATOM 4284 C C . GLU B 1 236 ? 14.828 -7.27 -9.281 1 96.75 236 GLU B C 1
ATOM 4286 O O . GLU B 1 236 ? 16.047 -7.445 -9.266 1 96.75 236 GLU B O 1
ATOM 4291 N N . TYR B 1 237 ? 13.984 -8.195 -9.664 1 97.81 237 TYR B N 1
ATOM 4292 C CA . TYR B 1 237 ? 14.453 -9.57 -9.852 1 97.81 237 TYR B CA 1
ATOM 4293 C C . TYR B 1 237 ? 14.438 -9.945 -11.328 1 97.81 237 TYR B C 1
ATOM 4295 O O . TYR B 1 237 ? 14.688 -11.102 -11.68 1 97.81 237 TYR B O 1
ATOM 4303 N N . ALA B 1 238 ? 14.133 -9.016 -12.195 1 96.5 238 ALA B N 1
ATOM 4304 C CA . ALA B 1 238 ? 14.078 -9.297 -13.633 1 96.5 238 ALA B CA 1
ATOM 4305 C C . ALA B 1 238 ? 15.398 -9.867 -14.125 1 96.5 238 ALA B C 1
ATOM 4307 O O . ALA B 1 238 ? 15.414 -10.797 -14.938 1 96.5 238 ALA B O 1
ATOM 4308 N N . ASN B 1 239 ? 16.469 -9.383 -13.594 1 94.88 239 ASN B N 1
ATOM 4309 C CA . ASN B 1 239 ? 17.781 -9.805 -14.047 1 94.88 239 ASN B CA 1
ATOM 4310 C C . ASN B 1 239 ? 18.109 -11.219 -13.562 1 94.88 239 ASN B C 1
ATOM 4312 O O . ASN B 1 239 ? 19.078 -11.82 -14.016 1 94.88 239 ASN B O 1
ATOM 4316 N N . LYS B 1 240 ? 17.312 -11.773 -12.719 1 96.75 240 LYS B N 1
ATOM 4317 C CA . LYS B 1 240 ? 17.5 -13.125 -12.219 1 96.75 240 LYS B CA 1
ATOM 4318 C C . LYS B 1 240 ? 16.5 -14.094 -12.844 1 96.75 240 LYS B C 1
ATOM 4320 O O . LYS B 1 240 ? 16.422 -15.258 -12.445 1 96.75 240 LYS B O 1
ATOM 4325 N N . GLY B 1 241 ? 15.68 -13.555 -13.766 1 97.12 241 GLY B N 1
ATOM 4326 C CA . GLY B 1 241 ? 14.719 -14.391 -14.469 1 97.12 241 GLY B CA 1
ATOM 4327 C C . GLY B 1 241 ? 13.484 -14.703 -13.641 1 97.12 241 GLY B C 1
ATOM 4328 O O . GLY B 1 241 ? 12.734 -15.617 -13.969 1 97.12 241 GLY B O 1
ATOM 4329 N N . ILE B 1 242 ? 13.336 -14.07 -12.547 1 98.38 242 ILE B N 1
ATOM 4330 C CA . ILE B 1 242 ? 12.172 -14.281 -11.695 1 98.38 242 ILE B CA 1
ATOM 4331 C C . ILE B 1 242 ? 11.062 -13.297 -12.07 1 98.38 242 ILE B C 1
ATOM 4333 O O . ILE B 1 242 ? 11.281 -12.078 -12.055 1 98.38 242 ILE B O 1
ATOM 4337 N N . HIS B 1 243 ? 9.922 -13.836 -12.438 1 98.06 243 HIS B N 1
ATOM 4338 C CA . HIS B 1 243 ? 8.758 -13.047 -12.836 1 98.06 243 HIS B CA 1
ATOM 4339 C C . HIS B 1 243 ? 7.812 -12.828 -11.656 1 98.06 243 HIS B C 1
ATOM 4341 O O . HIS B 1 243 ? 7.371 -13.789 -11.023 1 98.06 243 HIS B O 1
ATOM 4347 N N . VAL B 1 244 ? 7.52 -11.547 -11.344 1 98.62 244 VAL B N 1
ATOM 4348 C CA . VAL B 1 244 ? 6.633 -11.234 -10.227 1 98.62 244 VAL B CA 1
ATOM 4349 C C . VAL B 1 244 ? 5.371 -10.547 -10.75 1 98.62 244 VAL B C 1
ATOM 4351 O O . VAL B 1 244 ? 5.457 -9.57 -11.5 1 98.62 244 VAL B O 1
ATOM 4354 N N . GLN B 1 245 ? 4.223 -11.102 -10.297 1 97.44 245 GLN B N 1
ATOM 4355 C CA . GLN B 1 245 ? 2.945 -10.555 -10.75 1 97.44 245 GLN B CA 1
ATOM 4356 C C . GLN B 1 245 ? 1.996 -10.336 -9.57 1 97.44 245 GLN B C 1
ATOM 4358 O O . GLN B 1 245 ? 1.964 -11.141 -8.641 1 97.44 245 GLN B O 1
ATOM 4363 N N . CYS B 1 246 ? 1.338 -9.25 -9.641 1 97.81 246 CYS B N 1
ATOM 4364 C CA . CYS B 1 246 ? 0.104 -9.07 -8.883 1 97.81 246 CYS B CA 1
ATOM 4365 C C . CYS B 1 246 ? -1.115 -9.359 -9.75 1 97.81 246 CYS B C 1
ATOM 4367 O O . CYS B 1 246 ? -1.408 -8.617 -10.688 1 97.81 246 CYS B O 1
ATOM 4369 N N . GLN B 1 247 ? -1.789 -10.438 -9.539 1 96.5 247 GLN B N 1
ATOM 4370 C CA . GLN B 1 247 ? -3.018 -10.758 -10.258 1 96.5 247 GLN B CA 1
ATOM 4371 C C . GLN B 1 247 ? -4.242 -10.211 -9.531 1 96.5 247 GLN B C 1
ATOM 4373 O O . GLN B 1 247 ? -4.457 -10.516 -8.352 1 96.5 247 GLN B O 1
ATOM 4378 N N . THR B 1 248 ? -4.965 -9.422 -10.203 1 94.19 248 THR B N 1
ATOM 4379 C CA . THR B 1 248 ? -6.02 -8.648 -9.562 1 94.19 248 THR B CA 1
ATOM 4380 C C . THR B 1 248 ? -7.391 -9.055 -10.102 1 94.19 248 THR B C 1
ATOM 4382 O O . THR B 1 248 ? -7.855 -8.516 -11.102 1 94.19 248 THR B O 1
ATOM 4385 N N . PRO B 1 249 ? -8.07 -9.914 -9.406 1 92.19 249 PRO B N 1
ATOM 4386 C CA . PRO B 1 249 ? -9.414 -10.281 -9.836 1 92.19 249 PRO B CA 1
ATOM 4387 C C . PRO B 1 249 ? -10.453 -9.195 -9.539 1 92.19 249 PRO B C 1
ATOM 4389 O O . PRO B 1 249 ? -10.281 -8.422 -8.594 1 92.19 249 PRO B O 1
ATOM 4392 N N . PHE B 1 250 ? -11.43 -9.125 -10.383 1 92.56 250 PHE B N 1
ATOM 4393 C CA . PHE B 1 250 ? -12.656 -8.43 -10.016 1 92.56 250 PHE B CA 1
ATOM 4394 C C . PHE B 1 250 ? -13.578 -9.359 -9.227 1 92.56 250 PHE B C 1
ATOM 4396 O O . PHE B 1 250 ? -13.211 -9.852 -8.164 1 92.56 250 PHE B O 1
ATOM 4403 N N . PHE B 1 251 ? -14.695 -9.656 -9.672 1 90.31 251 PHE B N 1
ATOM 4404 C CA . PHE B 1 251 ? -15.648 -10.469 -8.914 1 90.31 251 PHE B CA 1
ATOM 4405 C C . PHE B 1 251 ? -15.492 -11.945 -9.258 1 90.31 251 PHE B C 1
ATOM 4407 O O . PHE B 1 251 ? -15.742 -12.352 -10.398 1 90.31 251 PHE B O 1
ATOM 4414 N N . VAL B 1 252 ? -14.977 -12.648 -8.281 1 91.06 252 VAL B N 1
ATOM 4415 C CA . VAL B 1 252 ? -14.883 -14.102 -8.383 1 91.06 252 VAL B CA 1
ATOM 4416 C C . VAL B 1 252 ? -15.758 -14.75 -7.309 1 91.06 252 VAL B C 1
ATOM 4418 O O . VAL B 1 252 ? -15.812 -14.273 -6.176 1 91.06 252 VAL B O 1
ATOM 4421 N N . GLU B 1 253 ? -16.391 -15.805 -7.617 1 90.62 253 GLU B N 1
ATOM 4422 C CA . GLU B 1 253 ? -17.328 -16.453 -6.715 1 90.62 253 GLU B CA 1
ATOM 4423 C C . GLU B 1 253 ? -16.594 -17.109 -5.547 1 90.62 253 GLU B C 1
ATOM 4425 O O . GLU B 1 253 ? -16.188 -18.266 -5.641 1 90.62 253 GLU B O 1
ATOM 4430 N N . THR B 1 254 ? -16.469 -16.375 -4.488 1 90.38 254 THR B N 1
ATOM 4431 C CA . THR B 1 254 ? -15.797 -16.812 -3.27 1 90.38 254 THR B CA 1
ATOM 4432 C C . THR B 1 254 ? -16.609 -16.406 -2.037 1 90.38 254 THR B C 1
ATOM 4434 O O . THR B 1 254 ? -17.547 -15.625 -2.135 1 90.38 254 THR B O 1
ATOM 4437 N N . THR B 1 255 ? -16.234 -17.016 -0.953 1 84 255 THR B N 1
ATOM 4438 C CA . THR B 1 255 ? -16.844 -16.656 0.317 1 84 255 THR B CA 1
ATOM 4439 C C . THR B 1 255 ? -16.609 -15.172 0.624 1 84 255 THR B C 1
ATOM 4441 O O . THR B 1 255 ? -17.469 -14.5 1.174 1 84 255 THR B O 1
ATOM 4444 N N . MET B 1 256 ? -15.531 -14.648 0.292 1 81 256 MET B N 1
ATOM 4445 C CA . MET B 1 256 ? -15.203 -13.25 0.534 1 81 256 MET B CA 1
ATOM 4446 C C . MET B 1 256 ? -16.141 -12.328 -0.233 1 81 256 MET B C 1
ATOM 4448 O O . MET B 1 256 ? -16.625 -11.336 0.312 1 81 256 MET B O 1
ATOM 4452 N N . LEU B 1 257 ? -16.344 -12.68 -1.462 1 84.81 257 LEU B N 1
ATOM 4453 C CA . LEU B 1 257 ? -17.281 -11.883 -2.254 1 84.81 257 LEU B CA 1
ATOM 4454 C C . LEU B 1 257 ? -18.688 -11.953 -1.677 1 84.81 257 LEU B C 1
ATOM 4456 O O . LEU B 1 257 ? -19.391 -10.938 -1.618 1 84.81 257 LEU B O 1
ATOM 4460 N N . ALA B 1 258 ? -19.031 -13.148 -1.306 1 87.5 258 ALA B N 1
ATOM 4461 C CA . ALA B 1 258 ? -20.359 -13.328 -0.708 1 87.5 258 ALA B CA 1
ATOM 4462 C C . ALA B 1 258 ? -20.516 -12.445 0.528 1 87.5 258 ALA B C 1
ATOM 4464 O O . ALA B 1 258 ? -21.562 -11.828 0.721 1 87.5 258 ALA B O 1
ATOM 4465 N N . LYS B 1 259 ? -19.531 -12.398 1.304 1 88 259 LYS B N 1
ATOM 4466 C CA . LYS B 1 259 ? -19.562 -11.57 2.502 1 88 259 LYS B CA 1
ATOM 4467 C C . LYS B 1 259 ? -19.656 -10.086 2.143 1 88 259 LYS B C 1
ATOM 4469 O O . LYS B 1 259 ? -20.391 -9.336 2.785 1 88 259 LYS B O 1
ATOM 4474 N N . LEU B 1 260 ? -18.922 -9.68 1.162 1 87.12 260 LEU B N 1
ATOM 4475 C CA . LEU B 1 260 ? -18.969 -8.297 0.692 1 87.12 260 LEU B CA 1
ATOM 4476 C C . LEU B 1 260 ? -20.391 -7.941 0.237 1 87.12 260 LEU B C 1
ATOM 4478 O O . LEU B 1 260 ? -20.922 -6.895 0.611 1 87.12 260 LEU B O 1
ATOM 4482 N N . GLU B 1 261 ? -20.984 -8.82 -0.531 1 89.06 261 GLU B N 1
ATOM 4483 C CA . GLU B 1 261 ? -22.328 -8.594 -1.025 1 89.06 261 GLU B CA 1
ATOM 4484 C C . GLU B 1 261 ? -23.328 -8.484 0.126 1 89.06 261 GLU B C 1
ATOM 4486 O O . GLU B 1 261 ? -24.25 -7.656 0.086 1 89.06 261 GLU B O 1
ATOM 4491 N N . GLU B 1 262 ? -23.141 -9.305 1.062 1 88.25 262 GLU B N 1
ATOM 4492 C CA . GLU B 1 262 ? -24 -9.281 2.244 1 88.25 262 GLU B CA 1
ATOM 4493 C C . GLU B 1 262 ? -23.844 -7.965 3.004 1 88.25 262 GLU B C 1
ATOM 4495 O O . GLU B 1 262 ? -24.844 -7.352 3.395 1 88.25 262 GLU B O 1
ATOM 4500 N N . GLU B 1 263 ? -22.672 -7.516 3.229 1 86.94 263 GLU B N 1
ATOM 4501 C CA . GLU B 1 263 ? -22.391 -6.301 3.984 1 86.94 263 GLU B CA 1
ATOM 4502 C C . GLU B 1 263 ? -22.938 -5.066 3.275 1 86.94 263 GLU B C 1
ATOM 4504 O O . GLU B 1 263 ? -23.484 -4.168 3.916 1 86.94 263 GLU B O 1
ATOM 4509 N N . VAL B 1 264 ? -22.781 -5.09 1.943 1 86.12 264 VAL B N 1
ATOM 4510 C CA . VAL B 1 264 ? -23.203 -3.936 1.158 1 86.12 264 VAL B CA 1
ATOM 4511 C C . VAL B 1 264 ? -24.688 -4.047 0.832 1 86.12 264 VAL B C 1
ATOM 4513 O O . VAL B 1 264 ? -25.359 -3.037 0.599 1 86.12 264 VAL B O 1
ATOM 4516 N N . GLY B 1 265 ? -25.234 -5.234 0.781 1 84.81 265 GLY B N 1
ATOM 4517 C CA . GLY B 1 265 ? -26.641 -5.461 0.499 1 84.81 265 GLY B CA 1
ATOM 4518 C C . GLY B 1 265 ? -26.969 -5.449 -0.983 1 84.81 265 GLY B C 1
ATOM 4519 O O . GLY B 1 265 ? -28.078 -5.109 -1.379 1 84.81 265 GLY B O 1
ATOM 4520 N N . LEU B 1 266 ? -25.953 -5.641 -1.842 1 83.44 266 LEU B N 1
ATOM 4521 C CA . LEU B 1 266 ? -26.109 -5.656 -3.291 1 83.44 266 LEU B CA 1
ATOM 4522 C C . LEU B 1 266 ? -25.391 -6.848 -3.902 1 83.44 266 LEU B C 1
ATOM 4524 O O . LEU B 1 266 ? -24.281 -7.195 -3.471 1 83.44 266 LEU B O 1
ATOM 4528 N N . SER B 1 267 ? -26.047 -7.457 -4.906 1 84.25 267 SER B N 1
ATOM 4529 C CA . SER B 1 267 ? -25.422 -8.578 -5.602 1 84.25 267 SER B CA 1
ATOM 4530 C C . SER B 1 267 ? -24.797 -8.141 -6.918 1 84.25 267 SER B C 1
ATOM 4532 O O . SER B 1 267 ? -25.375 -7.32 -7.641 1 84.25 267 SER B O 1
ATOM 4534 N N . VAL B 1 268 ? -23.594 -8.664 -7.215 1 81.38 268 VAL B N 1
ATOM 4535 C CA . VAL B 1 268 ? -22.906 -8.398 -8.477 1 81.38 268 VAL B CA 1
ATOM 4536 C C . VAL B 1 268 ? -22.922 -9.648 -9.352 1 81.38 268 VAL B C 1
ATOM 4538 O O . VAL B 1 268 ? -22.031 -9.844 -10.188 1 81.38 268 VAL B O 1
ATOM 4541 N N . SER B 1 269 ? -23.859 -10.461 -9.352 1 77.38 269 SER B N 1
ATOM 4542 C CA . SER B 1 269 ? -23.969 -11.82 -9.875 1 77.38 269 SER B CA 1
ATOM 4543 C C . SER B 1 269 ? -23.688 -11.859 -11.375 1 77.38 269 SER B C 1
ATOM 4545 O O . SER B 1 269 ? -22.953 -12.727 -11.852 1 77.38 269 SER B O 1
ATOM 4547 N N . PRO B 1 270 ? -24.125 -10.898 -12.188 1 82.5 270 PRO B N 1
ATOM 4548 C CA . PRO B 1 270 ? -23.844 -11.016 -13.625 1 82.5 270 PRO B CA 1
ATOM 4549 C C . PRO B 1 270 ? -22.391 -10.766 -13.977 1 82.5 270 PRO B C 1
ATOM 4551 O O . PRO B 1 270 ? -21.938 -11.102 -15.078 1 82.5 270 PRO B O 1
ATOM 4554 N N . LEU B 1 271 ? -21.688 -10.359 -13.062 1 86.44 271 LEU B N 1
ATOM 4555 C CA . LEU B 1 271 ? -20.312 -9.953 -13.336 1 86.44 271 LEU B CA 1
ATOM 4556 C C . LEU B 1 271 ? -19.328 -10.906 -12.688 1 86.44 271 LEU B C 1
ATOM 4558 O O . LEU B 1 271 ? -18.109 -10.672 -12.719 1 86.44 271 LEU B O 1
ATOM 4562 N N . LYS B 1 272 ? -19.781 -12.039 -12.211 1 90.81 272 LYS B N 1
ATOM 4563 C CA . LYS B 1 272 ? -18.953 -12.961 -11.453 1 90.81 272 LYS B CA 1
ATOM 4564 C C . LYS B 1 272 ? -18.344 -14.023 -12.367 1 90.81 272 LYS B C 1
ATOM 4566 O O . LYS B 1 272 ? -19 -14.508 -13.289 1 90.81 272 LYS B O 1
ATOM 4571 N N . VAL B 1 273 ? -17.125 -14.344 -12.125 1 92 273 VAL B N 1
ATOM 4572 C CA . VAL B 1 273 ? -16.438 -15.477 -12.734 1 92 273 VAL B CA 1
ATOM 4573 C C . VAL B 1 273 ? -16.266 -16.594 -11.711 1 92 273 VAL B C 1
ATOM 4575 O O . VAL B 1 273 ? -16.031 -16.328 -10.531 1 92 273 VAL B O 1
ATOM 4578 N N . SER B 1 274 ? -16.406 -17.859 -12.172 1 94.19 274 SER B N 1
ATOM 4579 C CA . SER B 1 274 ? -16.219 -18.969 -11.25 1 94.19 274 SER B CA 1
ATOM 4580 C C . SER B 1 274 ? -14.758 -19.094 -10.82 1 94.19 274 SER B C 1
ATOM 4582 O O . SER B 1 274 ? -13.852 -18.656 -11.531 1 94.19 274 SER B O 1
ATOM 4584 N N . THR B 1 275 ? -14.531 -19.719 -9.68 1 95.62 275 THR B N 1
ATOM 4585 C CA . THR B 1 275 ? -13.188 -19.906 -9.156 1 95.62 275 THR B CA 1
ATOM 4586 C C . THR B 1 275 ? -12.352 -20.766 -10.117 1 95.62 275 THR B C 1
ATOM 4588 O O . THR B 1 275 ? -11.172 -20.469 -10.344 1 95.62 275 THR B O 1
ATOM 4591 N N . ASP B 1 276 ? -12.977 -21.766 -10.719 1 95.69 276 ASP B N 1
ATOM 4592 C CA . ASP B 1 276 ? -12.258 -22.656 -11.625 1 95.69 276 ASP B CA 1
ATOM 4593 C C . ASP B 1 276 ? -11.82 -21.906 -12.891 1 95.69 276 ASP B C 1
ATOM 4595 O O . ASP B 1 276 ? -10.68 -22.047 -13.336 1 95.69 276 ASP B O 1
ATOM 4599 N N . THR B 1 277 ? -12.758 -21.172 -13.398 1 94.38 277 THR B N 1
ATOM 4600 C CA . THR B 1 277 ? -12.461 -20.406 -14.602 1 94.38 277 THR B CA 1
ATOM 4601 C C . THR B 1 277 ? -11.344 -19.391 -14.336 1 94.38 277 THR B C 1
ATOM 4603 O O . THR B 1 277 ? -10.414 -19.266 -15.141 1 94.38 277 THR B O 1
ATOM 4606 N N . TYR B 1 278 ? -11.438 -18.766 -13.219 1 95.44 278 TYR B N 1
ATOM 4607 C CA . TYR B 1 278 ? -10.406 -17.797 -12.875 1 95.44 278 TYR B CA 1
ATOM 4608 C C . TYR B 1 278 ? -9.055 -18.469 -12.672 1 95.44 278 TYR B C 1
ATOM 4610 O O . TYR B 1 278 ? -8.031 -17.984 -13.164 1 95.44 278 TYR B O 1
ATOM 4618 N N . ALA B 1 279 ? -9.031 -19.562 -11.961 1 97.19 279 ALA B N 1
ATOM 4619 C CA . ALA B 1 279 ? -7.785 -20.266 -11.641 1 97.19 279 ALA B CA 1
ATOM 4620 C C . ALA B 1 279 ? -7.074 -20.719 -12.914 1 97.19 279 ALA B C 1
ATOM 4622 O O . ALA B 1 279 ? -5.852 -20.609 -13.023 1 97.19 279 ALA B O 1
ATOM 4623 N N . ARG B 1 280 ? -7.816 -21.25 -13.891 1 95.25 280 ARG B N 1
ATOM 4624 C CA . ARG B 1 280 ? -7.223 -21.688 -15.156 1 95.25 280 ARG B CA 1
ATOM 4625 C C . ARG B 1 280 ? -6.547 -20.531 -15.875 1 95.25 280 ARG B C 1
ATOM 4627 O O . ARG B 1 280 ? -5.418 -20.656 -16.344 1 95.25 280 ARG B O 1
ATOM 4634 N N . ALA B 1 281 ? -7.266 -19.438 -15.875 1 92.88 281 ALA B N 1
ATOM 4635 C CA . ALA B 1 281 ? -6.715 -18.25 -16.531 1 92.88 281 ALA B CA 1
ATOM 4636 C C . ALA B 1 281 ? -5.52 -17.703 -15.75 1 92.88 281 ALA B C 1
ATOM 4638 O O . ALA B 1 281 ? -4.504 -17.344 -16.344 1 92.88 281 ALA B O 1
ATOM 4639 N N . ALA B 1 282 ? -5.672 -17.641 -14.484 1 95.75 282 ALA B N 1
ATOM 4640 C CA . ALA B 1 282 ? -4.645 -17.078 -13.609 1 95.75 282 ALA B CA 1
ATOM 4641 C C . ALA B 1 282 ? -3.342 -17.859 -13.719 1 95.75 282 ALA B C 1
ATOM 4643 O O . ALA B 1 282 ? -2.266 -17.281 -13.875 1 95.75 282 ALA B O 1
ATOM 4644 N N . VAL B 1 283 ? -3.426 -19.203 -13.633 1 97.5 283 VAL B N 1
ATOM 4645 C CA . VAL B 1 283 ? -2.232 -20.031 -13.703 1 97.5 283 VAL B CA 1
ATOM 4646 C C . VAL B 1 283 ? -1.618 -19.953 -15.102 1 97.5 283 VAL B C 1
ATOM 4648 O O . VAL B 1 283 ? -0.394 -19.906 -15.242 1 97.5 283 VAL B O 1
ATOM 4651 N N . ALA B 1 284 ? -2.426 -19.875 -16.125 1 94.88 284 ALA B N 1
ATOM 4652 C CA . ALA B 1 284 ? -1.93 -19.766 -17.5 1 94.88 284 ALA B CA 1
ATOM 4653 C C . ALA B 1 284 ? -1.187 -18.453 -17.703 1 94.88 284 ALA B C 1
ATOM 4655 O O . ALA B 1 284 ? -0.331 -18.359 -18.594 1 94.88 284 ALA B O 1
ATOM 4656 N N . TRP B 1 285 ? -1.507 -17.5 -16.891 1 95.25 285 TRP B N 1
ATOM 4657 C CA . TRP B 1 285 ? -0.954 -16.156 -17.062 1 95.25 285 TRP B CA 1
ATOM 4658 C C . TRP B 1 285 ? 0.4 -16.047 -16.375 1 95.25 285 TRP B C 1
ATOM 4660 O O . TRP B 1 285 ? 1.136 -15.078 -16.594 1 95.25 285 TRP B O 1
ATOM 4670 N N . ILE B 1 286 ? 0.728 -16.953 -15.539 1 97.06 286 ILE B N 1
ATOM 4671 C CA . ILE B 1 286 ? 1.952 -16.875 -14.75 1 97.06 286 ILE B CA 1
ATOM 4672 C C . ILE B 1 286 ? 3.162 -16.812 -15.68 1 97.06 286 ILE B C 1
ATOM 4674 O O . ILE B 1 286 ? 3.301 -17.625 -16.594 1 97.06 286 ILE B O 1
ATOM 4678 N N . GLY B 1 287 ? 3.977 -15.773 -15.398 1 94 287 GLY B N 1
ATOM 4679 C CA . GLY B 1 287 ? 5.203 -15.625 -16.156 1 94 287 GLY B CA 1
ATOM 4680 C C . GLY B 1 287 ? 5.008 -14.883 -17.469 1 94 287 GLY B C 1
ATOM 4681 O O . GLY B 1 287 ? 5.953 -14.727 -18.25 1 94 287 GLY B O 1
ATOM 4682 N N . ARG B 1 288 ? 3.746 -14.477 -17.625 1 91.25 288 ARG B N 1
ATOM 4683 C CA . ARG B 1 288 ? 3.426 -13.766 -18.859 1 91.25 288 ARG B CA 1
ATOM 4684 C C . ARG B 1 288 ? 2.893 -12.367 -18.562 1 91.25 288 ARG B C 1
ATOM 4686 O O . ARG B 1 288 ? 2.209 -12.164 -17.547 1 91.25 288 ARG B O 1
ATOM 4693 N N . GLY B 1 289 ? 3.303 -11.469 -19.312 1 84.38 289 GLY B N 1
ATOM 4694 C CA . GLY B 1 289 ? 2.758 -10.125 -19.172 1 84.38 289 GLY B CA 1
ATOM 4695 C C . GLY B 1 289 ? 3.498 -9.289 -18.156 1 84.38 289 GLY B C 1
ATOM 4696 O O . GLY B 1 289 ? 4.637 -9.594 -17.797 1 84.38 289 GLY B O 1
ATOM 4697 N N . GLY B 1 290 ? 2.818 -8.211 -17.703 1 89.56 290 GLY B N 1
ATOM 4698 C CA . GLY B 1 290 ? 3.436 -7.25 -16.797 1 89.56 290 GLY B CA 1
ATOM 4699 C C . GLY B 1 290 ? 3.164 -7.539 -15.336 1 89.56 290 GLY B C 1
ATOM 4700 O O . GLY B 1 290 ? 2.553 -8.555 -15 1 89.56 290 GLY B O 1
ATOM 4701 N N . PRO B 1 291 ? 3.693 -6.746 -14.492 1 93.88 291 PRO B N 1
ATOM 4702 C CA . PRO B 1 291 ? 3.631 -6.961 -13.039 1 93.88 291 PRO B CA 1
ATOM 4703 C C . PRO B 1 291 ? 2.209 -6.871 -12.492 1 93.88 291 PRO B C 1
ATOM 4705 O O . PRO B 1 291 ? 1.904 -7.469 -11.453 1 93.88 291 PRO B O 1
ATOM 4708 N N . LEU B 1 292 ? 1.399 -6.109 -13.125 1 92.5 292 LEU B N 1
ATOM 4709 C CA . LEU B 1 292 ? 0.001 -5.969 -12.734 1 92.5 292 LEU B CA 1
ATOM 4710 C C . LEU B 1 292 ? -0.923 -6.504 -13.82 1 92.5 292 LEU B C 1
ATOM 4712 O O . LEU B 1 292 ? -0.882 -6.039 -14.961 1 92.5 292 LEU B O 1
ATOM 4716 N N . CYS B 1 293 ? -1.718 -7.531 -13.453 1 90.25 293 CYS B N 1
ATOM 4717 C CA . CYS B 1 293 ? -2.545 -8.133 -14.492 1 90.25 293 CYS B CA 1
ATOM 4718 C C . CYS B 1 293 ? -3.891 -8.578 -13.93 1 90.25 293 CYS B C 1
ATOM 4720 O O . CYS B 1 293 ? -4.051 -8.695 -12.719 1 90.25 293 CYS B O 1
ATOM 4722 N N . THR B 1 294 ? -4.801 -8.789 -14.82 1 88.81 294 THR B N 1
ATOM 4723 C CA . THR B 1 294 ? -6.145 -9.25 -14.492 1 88.81 294 THR B CA 1
ATOM 4724 C C . THR B 1 294 ? -6.547 -10.422 -15.383 1 88.81 294 THR B C 1
ATOM 4726 O O . THR B 1 294 ? -7.289 -10.25 -16.344 1 88.81 294 THR B O 1
ATOM 4729 N N . PRO B 1 295 ? -6.156 -11.719 -15.102 1 86.12 295 PRO B N 1
ATOM 4730 C CA . PRO B 1 295 ? -6.395 -12.883 -15.961 1 86.12 295 PRO B CA 1
ATOM 4731 C C . PRO B 1 295 ? -7.848 -13.344 -15.938 1 86.12 295 PRO B C 1
ATOM 4733 O O . PRO B 1 295 ? -8.188 -14.352 -16.562 1 86.12 295 PRO B O 1
ATOM 4736 N N . GLY B 1 296 ? -8.898 -12.664 -15.422 1 81.69 296 GLY B N 1
ATOM 4737 C CA . GLY B 1 296 ? -10.281 -13.086 -15.273 1 81.69 296 GLY B CA 1
ATOM 4738 C C . GLY B 1 296 ? -11.055 -13.078 -16.578 1 81.69 296 GLY B C 1
ATOM 4739 O O . GLY B 1 296 ? -12.273 -12.914 -16.578 1 81.69 296 GLY B O 1
ATOM 4740 N N . GLY B 1 297 ? -10.336 -13.242 -17.781 1 82.81 297 GLY B N 1
ATOM 4741 C CA . GLY B 1 297 ? -10.992 -13.328 -19.078 1 82.81 297 GLY B CA 1
ATOM 4742 C C . GLY B 1 297 ? -11.43 -11.977 -19.609 1 82.81 297 GLY B C 1
ATOM 4743 O O . GLY B 1 297 ? -10.961 -10.938 -19.141 1 82.81 297 GLY B O 1
ATOM 4744 N N . LEU B 1 298 ? -12.242 -12.109 -20.578 1 82.06 298 LEU B N 1
ATOM 4745 C CA . LEU B 1 298 ? -12.688 -10.914 -21.297 1 82.06 298 LEU B CA 1
ATOM 4746 C C . LEU B 1 298 ? -13.508 -10.008 -20.375 1 82.06 298 LEU B C 1
ATOM 4748 O O . LEU B 1 298 ? -13.414 -8.781 -20.469 1 82.06 298 LEU B O 1
ATOM 4752 N N . LEU B 1 299 ? -14.203 -10.625 -19.547 1 86.25 299 LEU B N 1
ATOM 4753 C CA . LEU B 1 299 ? -15.055 -9.852 -18.641 1 86.25 299 LEU B CA 1
ATOM 4754 C C . LEU B 1 299 ? -14.227 -8.977 -17.719 1 86.25 299 LEU B C 1
ATOM 4756 O O . LEU B 1 299 ? -14.469 -7.777 -17.594 1 86.25 299 LEU B O 1
ATOM 4760 N N . HIS B 1 300 ? -13.266 -9.562 -17.062 1 88.5 300 HIS B N 1
ATOM 4761 C CA . HIS B 1 300 ? -12.406 -8.797 -16.156 1 88.5 300 HIS B CA 1
ATOM 4762 C C . HIS B 1 300 ? -11.594 -7.75 -16.922 1 88.5 300 HIS B C 1
ATOM 4764 O O . HIS B 1 300 ? -11.359 -6.656 -16.406 1 88.5 300 HIS B O 1
ATOM 4770 N N . GLN B 1 301 ? -11.234 -8.094 -18.141 1 84.31 301 GLN B N 1
ATOM 4771 C CA . GLN B 1 301 ? -10.508 -7.125 -18.953 1 84.31 301 GLN B CA 1
ATOM 4772 C C . GLN B 1 301 ? -11.391 -5.926 -19.297 1 84.31 301 GLN B C 1
ATOM 4774 O O . GLN B 1 301 ? -10.922 -4.785 -19.297 1 84.31 301 GLN B O 1
ATOM 4779 N N . LEU B 1 302 ? -12.609 -6.238 -19.625 1 83.44 302 LEU B N 1
ATOM 4780 C CA . LEU B 1 302 ? -13.555 -5.168 -19.938 1 83.44 302 LEU B CA 1
ATOM 4781 C C . LEU B 1 302 ? -13.781 -4.281 -18.719 1 83.44 302 LEU B C 1
ATOM 4783 O O . LEU B 1 302 ? -13.836 -3.055 -18.844 1 83.44 302 LEU B O 1
ATOM 4787 N N . MET B 1 303 ? -13.914 -4.895 -17.609 1 88.06 303 MET B N 1
ATOM 4788 C CA . MET B 1 303 ? -14.102 -4.125 -16.391 1 88.06 303 MET B CA 1
ATOM 4789 C C . MET B 1 303 ? -12.891 -3.232 -16.125 1 88.06 303 MET B C 1
ATOM 4791 O O . MET B 1 303 ? -13.047 -2.082 -15.703 1 88.06 303 MET B O 1
ATOM 4795 N N . TRP B 1 304 ? -11.773 -3.754 -16.359 1 86.25 304 TRP B N 1
ATOM 4796 C CA . TRP B 1 304 ? -10.547 -2.973 -16.203 1 86.25 304 TRP B CA 1
ATOM 4797 C C . TRP B 1 304 ? -10.555 -1.767 -17.141 1 86.25 304 TRP B C 1
ATOM 4799 O O . TRP B 1 304 ? -10.195 -0.658 -16.719 1 86.25 304 TRP B O 1
ATOM 4809 N N . CYS B 1 305 ? -10.969 -1.977 -18.359 1 81.94 305 CYS B N 1
ATOM 4810 C CA . CYS B 1 305 ? -11.016 -0.902 -19.344 1 81.94 305 CYS B CA 1
ATOM 4811 C C . CYS B 1 305 ? -12.016 0.171 -18.922 1 81.94 305 CYS B C 1
ATOM 4813 O O . CYS B 1 305 ? -11.742 1.365 -19.062 1 81.94 305 CYS B O 1
ATOM 4815 N N . ILE B 1 306 ? -13.102 -0.273 -18.484 1 82.12 306 ILE B N 1
ATOM 4816 C CA . ILE B 1 306 ? -14.148 0.66 -18.078 1 82.12 306 ILE B CA 1
ATOM 4817 C C . ILE B 1 306 ? -13.664 1.506 -16.906 1 82.12 306 ILE B C 1
ATOM 4819 O O . ILE B 1 306 ? -13.812 2.73 -16.906 1 82.12 306 ILE B O 1
ATOM 4823 N N . THR B 1 307 ? -13.062 0.868 -15.914 1 87.31 307 THR B N 1
ATOM 4824 C CA . THR B 1 307 ? -12.586 1.605 -14.75 1 87.31 307 THR B CA 1
ATOM 4825 C C . THR B 1 307 ? -11.461 2.559 -15.133 1 87.31 307 THR B C 1
ATOM 4827 O O . THR B 1 307 ? -11.328 3.637 -14.547 1 87.31 307 THR B O 1
ATOM 4830 N N . ALA B 1 308 ? -10.711 2.189 -16.094 1 79.94 308 ALA B N 1
ATOM 4831 C CA . ALA B 1 308 ? -9.609 3.033 -16.547 1 79.94 308 ALA B CA 1
ATOM 4832 C C . ALA B 1 308 ? -10.125 4.262 -17.297 1 79.94 308 ALA B C 1
ATOM 4834 O O . ALA B 1 308 ? -9.461 5.297 -17.328 1 79.94 308 ALA B O 1
ATOM 4835 N N . ALA B 1 309 ? -11.305 4.156 -17.844 1 75.38 309 ALA B N 1
ATOM 4836 C CA . ALA B 1 309 ? -11.852 5.203 -18.703 1 75.38 309 ALA B CA 1
ATOM 4837 C C . ALA B 1 309 ? -12.695 6.191 -17.891 1 75.38 309 ALA B C 1
ATOM 4839 O O . ALA B 1 309 ? -12.906 7.328 -18.312 1 75.38 309 ALA B O 1
ATOM 4840 N N . VAL B 1 310 ? -13.188 5.777 -16.812 1 81 310 VAL B N 1
ATOM 4841 C CA . VAL B 1 310 ? -14.07 6.602 -16 1 81 310 VAL B CA 1
ATOM 4842 C C . VAL B 1 310 ? -13.242 7.52 -15.102 1 81 310 VAL B C 1
ATOM 4844 O O . VAL B 1 310 ? -12.289 7.07 -14.453 1 81 310 VAL B O 1
ATOM 4847 N N . PRO B 1 311 ? -13.578 8.836 -15.133 1 82.31 311 PRO B N 1
ATOM 4848 C CA . PRO B 1 311 ? -12.852 9.742 -14.234 1 82.31 311 PRO B CA 1
ATOM 4849 C C . PRO B 1 311 ? -12.867 9.281 -12.781 1 82.31 311 PRO B C 1
ATOM 4851 O O . PRO B 1 311 ? -13.883 8.742 -12.312 1 82.31 311 PRO B O 1
ATOM 4854 N N . GLU B 1 312 ? -11.852 9.492 -12.07 1 88.25 312 GLU B N 1
ATOM 4855 C CA . GLU B 1 312 ? -11.672 9.016 -10.703 1 88.25 312 GLU B CA 1
ATOM 4856 C C . GLU B 1 312 ? -12.789 9.516 -9.797 1 88.25 312 GLU B C 1
ATOM 4858 O O . GLU B 1 312 ? -13.258 8.789 -8.922 1 88.25 312 GLU B O 1
ATOM 4863 N N . SER B 1 313 ? -13.195 10.781 -9.977 1 88.94 313 SER B N 1
ATOM 4864 C CA . SER B 1 313 ? -14.234 11.352 -9.125 1 88.94 313 SER B CA 1
ATOM 4865 C C . SER B 1 313 ? -15.547 10.594 -9.289 1 88.94 313 SER B C 1
ATOM 4867 O O . SER B 1 313 ? -16.297 10.422 -8.32 1 88.94 313 SER B O 1
ATOM 4869 N N . VAL B 1 314 ? -15.797 10.172 -10.5 1 90 314 VAL B N 1
ATOM 4870 C CA . VAL B 1 314 ? -17.016 9.414 -10.773 1 90 314 VAL B CA 1
ATOM 4871 C C . VAL B 1 314 ? -16.906 8.023 -10.148 1 90 314 VAL B C 1
ATOM 4873 O O . VAL B 1 314 ? -17.859 7.535 -9.539 1 90 314 VAL B O 1
ATOM 4876 N N . LEU B 1 315 ? -15.75 7.43 -10.25 1 92.38 315 LEU B N 1
ATOM 4877 C CA . LEU B 1 315 ? -15.531 6.125 -9.633 1 92.38 315 LEU B CA 1
ATOM 4878 C C . LEU B 1 315 ? -15.672 6.211 -8.117 1 92.38 315 LEU B C 1
ATOM 4880 O O . LEU B 1 315 ? -16.297 5.348 -7.496 1 92.38 315 LEU B O 1
ATOM 4884 N N . ASP B 1 316 ? -15.109 7.266 -7.531 1 94.38 316 ASP B N 1
ATOM 4885 C CA . ASP B 1 316 ? -15.234 7.477 -6.094 1 94.38 316 ASP B CA 1
ATOM 4886 C C . ASP B 1 316 ? -16.703 7.555 -5.676 1 94.38 316 ASP B C 1
ATOM 4888 O O . ASP B 1 316 ? -17.094 6.961 -4.672 1 94.38 316 ASP B O 1
ATOM 4892 N N . TRP B 1 317 ? -17.438 8.289 -6.469 1 93.25 317 TRP B N 1
ATOM 4893 C CA . TRP B 1 317 ? -18.859 8.453 -6.191 1 93.25 317 TRP B CA 1
ATOM 4894 C C . TRP B 1 317 ? -19.594 7.117 -6.273 1 93.25 317 TRP B C 1
ATOM 4896 O O . TRP B 1 317 ? -20.375 6.773 -5.387 1 93.25 317 TRP B O 1
ATOM 4906 N N . ILE B 1 318 ? -19.344 6.328 -7.289 1 91.88 318 ILE B N 1
ATOM 4907 C CA . ILE B 1 318 ? -20 5.043 -7.504 1 91.88 318 ILE B CA 1
ATOM 4908 C C . ILE B 1 318 ? -19.641 4.082 -6.375 1 91.88 318 ILE B C 1
ATOM 4910 O O . ILE B 1 318 ? -20.516 3.432 -5.801 1 91.88 318 ILE B O 1
ATOM 4914 N N . VAL B 1 319 ? -18.359 4.016 -6.027 1 92.81 319 VAL B N 1
ATOM 4915 C CA . VAL B 1 319 ? -17.891 3.057 -5.035 1 92.81 319 VAL B CA 1
ATOM 4916 C C . VAL B 1 319 ? -18.406 3.449 -3.652 1 92.81 319 VAL B C 1
ATOM 4918 O O . VAL B 1 319 ? -18.766 2.588 -2.854 1 92.81 319 VAL B O 1
ATOM 4921 N N . LEU B 1 320 ? -18.406 4.77 -3.367 1 93.38 320 LEU B N 1
ATOM 4922 C CA . LEU B 1 320 ? -18.953 5.234 -2.098 1 93.38 320 LEU B CA 1
ATOM 4923 C C . LEU B 1 320 ? -20.422 4.836 -1.96 1 93.38 320 LEU B C 1
ATOM 4925 O O . LEU B 1 320 ? -20.844 4.379 -0.897 1 93.38 320 LEU B O 1
ATOM 4929 N N . ARG B 1 321 ? -21.203 4.98 -3.029 1 90.69 321 ARG B N 1
ATOM 4930 C CA . ARG B 1 321 ? -22.609 4.598 -3.016 1 90.69 321 ARG B CA 1
ATOM 4931 C C . ARG B 1 321 ? -22.766 3.092 -2.82 1 90.69 321 ARG B C 1
ATOM 4933 O O . ARG B 1 321 ? -23.672 2.645 -2.102 1 90.69 321 ARG B O 1
ATOM 4940 N N . PHE B 1 322 ? -21.875 2.408 -3.418 1 88.25 322 PHE B N 1
ATOM 4941 C CA . PHE B 1 322 ? -21.875 0.954 -3.301 1 88.25 322 PHE B CA 1
ATOM 4942 C C . PHE B 1 322 ? -21.609 0.527 -1.862 1 88.25 322 PHE B C 1
ATOM 4944 O O . PHE B 1 322 ? -22.328 -0.308 -1.312 1 88.25 322 PHE B O 1
ATOM 4951 N N . THR B 1 323 ? -20.656 1.127 -1.187 1 91.12 323 THR B N 1
ATOM 4952 C CA . THR B 1 323 ? -20.219 0.675 0.132 1 91.12 323 THR B CA 1
ATOM 4953 C C . THR B 1 323 ? -21.172 1.18 1.214 1 91.12 323 THR B C 1
ATOM 4955 O O . THR B 1 323 ? -21.219 0.627 2.314 1 91.12 323 THR B O 1
ATOM 4958 N N . THR B 1 324 ? -21.906 2.221 0.952 1 89 324 THR B N 1
ATOM 4959 C CA . THR B 1 324 ? -22.812 2.777 1.96 1 89 324 THR B CA 1
ATOM 4960 C C . THR B 1 324 ? -24.25 2.355 1.696 1 89 324 THR B C 1
ATOM 4962 O O . THR B 1 324 ? -25.172 2.826 2.365 1 89 324 THR B O 1
ATOM 4965 N N . TRP B 1 325 ? -24.359 1.587 0.743 1 78.69 325 TRP B N 1
ATOM 4966 C CA . TRP B 1 325 ? -25.703 1.246 0.304 1 78.69 325 TRP B CA 1
ATOM 4967 C C . TRP B 1 325 ? -26.562 0.781 1.479 1 78.69 325 TRP B C 1
ATOM 4969 O O . TRP B 1 325 ? -27.719 1.174 1.604 1 78.69 325 TRP B O 1
ATOM 4979 N N . ASN B 1 326 ? -26 0.021 2.408 1 71.25 326 ASN B N 1
ATOM 4980 C CA . ASN B 1 326 ? -26.781 -0.548 3.504 1 71.25 326 ASN B CA 1
ATOM 4981 C C . ASN B 1 326 ? -26.703 0.322 4.754 1 71.25 326 ASN B C 1
ATOM 4983 O O . ASN B 1 326 ? -27.453 0.106 5.711 1 71.25 326 ASN B O 1
ATOM 4987 N N . ARG B 1 327 ? -25.75 1.165 4.957 1 70.56 327 ARG B N 1
ATOM 4988 C CA . ARG B 1 327 ? -25.609 1.956 6.176 1 70.56 327 ARG B CA 1
ATOM 4989 C C . ARG B 1 327 ? -26.703 3.012 6.27 1 70.56 327 ARG B C 1
ATOM 4991 O O . ARG B 1 327 ? -27.062 3.445 7.363 1 70.56 327 ARG B O 1
ATOM 4998 N N . GLY B 1 328 ? -27.266 3.51 5.207 1 52.38 328 GLY B N 1
ATOM 4999 C CA . GLY B 1 328 ? -28.422 4.391 5.238 1 52.38 328 GLY B CA 1
ATOM 5000 C C . GLY B 1 328 ? -29.734 3.645 5.371 1 52.38 328 GLY B C 1
ATOM 5001 O O . GLY B 1 328 ? -30.797 4.262 5.438 1 52.38 328 GLY B O 1
ATOM 5002 N N . ARG B 1 329 ? -29.781 2.324 5.391 1 41.06 329 ARG B N 1
ATOM 5003 C CA . ARG B 1 329 ? -31.062 1.643 5.559 1 41.06 329 ARG B CA 1
ATOM 5004 C C . ARG B 1 329 ? -31.219 1.121 6.984 1 41.06 329 ARG B C 1
ATOM 5006 O O . ARG B 1 329 ? -30.219 0.767 7.633 1 41.06 329 ARG B O 1
#

Secondary structure (DSSP, 8-state):
-GGGGGGTT-----------HHHHHHHHHHHHHHHHHHHHHHHHHHHHHSPPP-GGGT-SEEEEESTTSHHHHHHHHHHHHTT-EEEEEES-HHHHHHHHHHHHHH-TT--EEEEE--GGGTTSHHHHHHHHHHHHHHHTS-EEEEEE-----TT-S--GGGS-HHHHHHHHIIIIIIHHHHHHHHHHHHHHHTS-EEEEEE--HHHHTSS--TT-HHHHHHHHHHHHHHHHHHHHTGGGTEEEEEE--SSBSSHHHHHHHHHHT---GGG-B-HHHHHHHHHHHTTSS-SEE--SHHHHHHHHHHHHHS-HHHHHHHHHHHHTTTTT-/-GGGGGGTT-----------HHHHHHHHHHHHHHHHHHHHHHHHHHHHHSPPP-GGGT-SEEEEESTTSHHHHHHHHHHHHTT-EEEEEES-HHHHHHHHHHHHHH-TT--EEEEE--GGGTTSHHHHHHHHHHHHHHHTS-EEEEEE-----TT-S--GGGS-HHHHHHHHIIIIIIHHHHHHHHHHHHHHHTS-EEEEEE--HHHHTSS--TT-HHHHHHHHHHHHHHHHHHHHTGGGTEEEEEE--SSBSSHHHHHHHHHHT---GGG-B-HHHHHHHHHHHTTSS-SEE--SHHHHHHHHHHHHHS-HHHHHHHHHHHHTTTTT-

InterPro domains:
  IPR002347 Short-chain dehydrogenase/reductase SDR [PF00106] (61-263)
  IPR002347 Short-chain dehydrogenase/reductase SDR [PR00081] (61-78)
  IPR002347 Short-chain dehydrogenase/reductase SDR [PR00081] (141-152)
  IPR002347 Short-chain dehydrogenase/reductase SDR [PR00081] (191-207)
  IPR002347 Short-chain dehydrogenase/reductase SDR [PR00081] (219-238)
  IPR002347 Short-chain dehydrogenase/reductase SDR [PR00081] (240-257)
  IPR020904 Short-chain dehydrogenase/reductase, conserved site [PS00061] (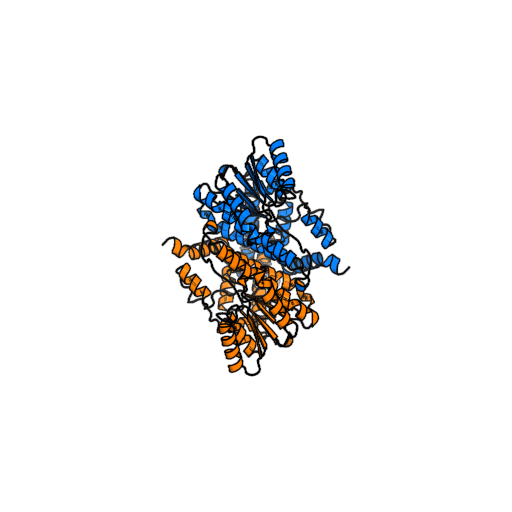206-234)
  IPR036291 NAD(P)-binding domain superfamily [SSF51735] (57-321)
  IPR051019 VLCFA Elongation and Steroid Dehydrogenase [PTHR43899] (17-327)

Sequence (658 aa):
MMASHFYGMFRQDDPAPAPAWWFQSLAFLGAAYVAGVTLRLLAYVAICLGGPKDLRRYGAWAVITGPTSGIGCAMALELARRGLNLVLVGRDPARLREISGTIRSRHGRVQTKAVVFDLSLASTPDGDQPLRRLREAVAGLDVGVVVNNASEGRPGAVYLHEADVEEWVRMARVNVSAVTEVTAAVLPGMVERGRGGAVVNLGSAASEAIPSFPLYTMYASTKRYVAQFSRSLHVEYANKGIHVQCQTPFFVETTMLAKLEEEVGLSVSPLKVSTDTYARAAVAWIGRGGPLCTPGGLLHQLMWCITAAVPESVLDWIVLRFTTWNRGRMMASHFYGMFRQDDPAPAPAWWFQSLAFLGAAYVAGVTLRLLAYVAICLGGPKDLRRYGAWAVITGPTSGIGCAMALELARRGLNLVLVGRDPARLREISGTIRSRHGRVQTKAVVFDLSLASTPDGDQPLRRLREAVAGLDVGVVVNNASEGRPGAVYLHEADVEEWVRMARVNVSAVTEVTAAVLPGMVERGRGGAVVNLGSAASEAIPSFPLYTMYASTKRYVAQFSRSLHVEYANKGIHVQCQTPFFVETTMLAKLEEEVGLSVSPLKVSTDTYARAAVAWIGRGGPLCTPGGLLHQLMWCITAAVPESVLDWIVLRFTTWNRGR

pLDDT: mean 89.15, std 14.71, range [26.42, 98.94]

Nearest PDB structures (foldseek):
  3r1i-assembly1_A-2  TM=8.143E-01  e=2.813E-14  Mycobacterium marinum M
  1nas-assembly1_A  TM=7.281E-01  e=6.550E-13  Mus musculus
  2c7v-assembly1_B  TM=7.757E-01  e=4.585E-12  Trypanosoma brucei brucei
  6gd0-assembly1_A  TM=7.841E-01  e=1.615E-11  Trypanosoma brucei brucei
  4cm7-assembly1_B  TM=7.729E-01  e=3.398E-11  Trypanosoma brucei brucei

Organism: Oryza sativa subsp. japonica (NCBI:txid39947)

Foldseek 3Di:
DPPPPPPPPPPPPPPDPDDDPVVVVVVVVVVVVVVVVVVVVVQVVVLVVDWFDLLCLLFQEEEEEPCQFFLNVLLVLLCLVSRHAYEYEEADPVSVVVSQVVSCVVRVNHHYHYQHADQLCFPHPVRVVSLVVLLVVQVPGSYFEYELDDAAQPPAQAAPVPHDPSRLSSRCSSLPRSLVSSCVSNVVNSLVVLSEHEYEYEAACLLPLAPAQHSSRSNSVSRVNSLVVQQVVCVVCVVSRYHGAHAYEYAEPTPSNVVNCVQLVHDPVVLYDYSNLQSNQVNSCISHDHRYYHSSPPSRVVSSVVSVPDDNVVSVVVNVCSSCVPVVD/DPPPPPPPPPPPPPPDPDDDPVVVVVVVVVVVVVVVVVVVVVQVVVLVPDWFDLLCLLHQEEEFEPCQFFLNVLLVLLCLVSRHAYEYEEADPVSVVVSQVVSCVVRVNHHYHYQHADQLCFPHPVRVVSLVVLLVVQVPGSYFEYELDDAAQPPAQAAPVPHDPSRLSSRCSSLPRSLVSSCVSNVVNSLVVLSEHEYEYEAACLLPLAPAQHSSRSNSVSRVNSLVVQQVVCVVCVVSNYHGAHAYEYAEPTPSNVVNCVQLVHDPVVLYDYSNLQSNQVSSCISHDHRYYHSSPPSRVVSSVVSVPDDNVVSVVVNVCSSCVPVVD